Protein AF-A0AAD7SSI6-F1 (afdb_monomer)

Radius of gyration: 46.96 Å; Cα contacts (8 Å, |Δi|>4): 360; chains: 1; bounding box: 105×126×164 Å

pLDDT: mean 71.25, std 25.46, range [23.28, 97.31]

Solvent-accessible surface area (backbone atoms only — not comparable to full-atom values): 46392 Å² total; per-residue (Å²): 135,79,81,89,90,88,79,89,80,86,89,88,88,88,81,90,82,84,87,86,90,85,88,85,91,87,89,83,92,81,90,85,84,90,87,85,87,82,92,80,86,82,81,92,78,94,74,81,89,75,95,79,89,88,84,80,92,71,91,80,80,87,78,89,76,88,84,91,81,85,87,80,87,84,90,76,92,81,87,86,85,81,88,84,90,86,88,79,86,74,87,88,68,91,75,87,70,49,75,73,53,50,64,70,53,67,84,74,88,56,70,69,59,55,51,47,52,53,52,62,70,68,47,59,71,70,57,47,49,51,51,52,50,50,53,50,48,62,78,41,26,70,59,51,37,52,51,40,46,46,51,34,24,55,62,61,56,15,56,64,47,47,55,55,54,53,43,38,60,70,47,38,51,48,34,80,93,57,64,50,66,68,56,56,52,49,53,51,55,50,49,54,52,48,50,52,52,48,53,68,54,53,52,68,84,46,80,85,55,69,57,57,74,84,55,70,58,52,41,90,44,65,46,51,42,50,51,49,61,79,57,89,72,76,52,59,50,58,53,53,36,50,51,40,50,52,50,38,53,49,53,32,48,77,69,59,72,57,66,78,81,58,73,67,55,61,59,47,66,76,72,71,77,72,95,85,92,79,91,90,87,92,86,86,83,88,81,90,88,85,87,80,87,79,97,71,92,82,85,85,90,80,85,85,90,84,90,85,87,90,89,88,88,84,91,89,90,89,86,87,90,86,83,87,88,80,94,82,88,89,85,86,84,87,84,84,89,86,88,81,90,87,88,88,84,86,78,88,80,92,79,85,80,73,87,74,76,72,49,74,68,54,58,47,51,51,51,50,49,51,50,51,50,52,48,49,52,50,49,52,51,52,50,48,67,55,43,53,61,53,51,50,52,54,46,46,56,69,60,53,97,72,66,71,61,45,90,52,61,71,60,37,53,49,31,54,49,51,36,47,52,47,51,64,75,36,43,73,76,39,31,64,83,63,79,87,62,54,71,68,55,61,63,72,64,76,69,76,40,69,60,38,56,53,49,53,52,50,52,52,49,50,54,54,52,49,52,47,36,58,64,61,55,38,57,64,59,46,52,54,48,50,55,52,50,54,56,48,52,56,48,42,57,72,59,47,45,25,61,71,31,60,40,44,60,62,78,35,61,62,61,46,54,36,50,54,39,51,50,51,29,48,50,50,51,22,46,36,50,60,19,36,68,53,94,72,74,73,76,68,78,56,71,77,52,65,43,72,68,33,48,54,52,47,52,53,52,68,68,42,81,65,52,58,58,53,47,54,52,52,54,53,76,47,43,96,68,94,67,53,71,69,59,47,52,51,52,53,51,53,49,54,52,52,50,52,53,50,23,52,54,46,46,44,70,74,58,70,75,72,85,93,64,80,79,60,64,68,60,55,53,50,57,52,47,51,54,52,51,53,52,50,47,67,68,49,48,60,60,54,48,58,59,56,70,68,61,67,77,82,76,84,86,70,82,65,62,50,74,50,74,46,56,65,83,92,49,78,59,83,39,76,51,72,39,41,64,91,70,53,72,86,79,48,74,68,56,51,47,53,53,54,64,68,43,71,86,38,70,67,61,44,56,61,55,67,74,60,76,78,83,77,80,70,93,117

Secondary structure (DSSP, 8-state):
----------------------------------------PPPPPP----S--S--------------------------------------------HHHHHHTT----HHHHHHHHHHHTS-HHHHHHHHHHHHHHHTHHHHHHHHHHHHHHHH--HHHHHHHHHIIIIITT-SSS--HHHHHHHHHHHHHHHHHHHHTTSTTSGGGS-HHHHSS-SS-HHHHHT----TTTTHHHHHHHHHHHHHHHHHHHTTTT----HHHHHHHTSSSSS--------------------PPP-------------------------------------------------------------HHHHHHHHHHHHHHHHHHHHHHHHHHHHHHHHHHHHHHHS-SS------HHHHHHHHHHHHHHHHHGGGGSSSS-SS--HHHHHHT----HHHHHHHHHHHHHHHHHHHHHHTT-HHHHHHHHHHHHHHHHHIIIIIHHHHS-S-GGG-HHHHHHHHHHHHHHHHHHHHHHH---SS--S-GGGGS--HHHHHHHHHHHTSTTHHHHHHHHHHHHS--SS-HHHHHHHHHHHHHHHHHHHHHHHHHHS---TTPPPPHHHHHHHHHHHHHHHHHHHHHHHHHHHHHTTSPPP----SEEEEEE-STTS--SEEEEEETTTS-PPPHHHHHHHHHHSTT-HHHHHHHHT---------

Nearest PDB structures (foldseek):
  6kg7-assembly1_A  TM=8.345E-01  e=5.071E-38  Mus musculus
  7wlt-assembly1_A  TM=8.420E-01  e=2.019E-35  Mus musculus
  8imz-assembly1_A  TM=8.480E-01  e=4.937E-33  Mus musculus
  8ixo-assembly1_F  TM=7.461E-01  e=6.734E-33  Mus musculus
  8ixn-assembly1_D  TM=7.888E-01  e=2.480E-27  Mus musculus

InterPro domains:
  IPR027272 Piezo family [PTHR47049] (62-710)
  IPR056768 Piezo, transmembrane helical unit [PF23188] (139-259)
  IPR056770 Piezo, THU9 and anchor domain [PF24874] (406-643)

Mean predicted aligned error: 19.14 Å

Sequence (716 aa):
MEETEEGHTQGEDGVADDSGPDQVESAVPIYTPDTDGPNTYPNDGEVPPSYSKAVSFDHLSVSSDTDDDKRMMVMTPDDSRSDYLDDSLLPSMTLELTANELLLNKMFYDEELEGSDKFYNSQPQLLQFCYAIYNMLVARSEMVCYLVIILNHLISASMVTLVLPILIFLWAMLSVPRPSKRFWMTAIVYTEVTIVIKYFFQFSFFPFNKNPSQNKNKPYHLPNIIGVEKKDGYVLYDLLQLLALFFHRSILKCYGLWDDDDPSEVKKKGLHKDDTEDEEQALTPAQERRGSAHSMKSVDLAASLESVHVRVPEHQMYQRRRSSGTNSHITRRSSRSIRGSTSTHSSRRNSEPGVQQKTRKELLLEKLREQLIKAKAFIIKKTLEIYRPIHQFFYNLIHPEYSAVTDVYVLMFLAETVDFIIIVFGFWAFGKSSGSADIASSLSEDQVPGAFLVMVLIQFGSMVVDRALYLKKTVMGKVIFQVILVFGIHFWMFFILPGVTERRFNQNKVAQIWYFVKCIYFGLSAYQIRCGYPTRVLGNFLTKSYNYVNLFLFQGFRLVPFLTELRAVMDWVWTDTTLSLSSWICVEDIYAHIFILKCWRESEKRYPQPRGQKKKKVVKYGMGGMIVALLICIVWFPLLFMSLVKSVAGVVNKPLDVSVTITLGGFEPIFKMSAQQKHLRDVSFKEFKAFKDTYKKDDDSIQFLELYTQPRSYHR

Foldseek 3Di:
DDDDDDDDDDDDDDDDDDDDDDDDDDDDDDDDDDDDDDDDDDDDDDDDDDPDPDDDPDDDDDDDDDDDDDPDDDDDDDDDDDDDDDDDDDPDDDDPQDVVNCVVVVPDDDVVVVVVVVVLVPDDPVVVVVVVVVVVCLVVLVVVLLVLLLVLCLQLLAPLSLVLLLCCLQQQLLDPPGHALVNLVVQLVSLVVVVVQLVVLLDCPDPVQVCLPVCVWFQPDVCSRHSNHHDPPSCVSSVVSNVSSVSNVVSCVVVVNNDDPPVVVVVVVVPPPPDDDDDDDDDDDDDDDDDDDDPDDDDDDDDDDDDDDDDDDDDDDDDDDDDDDDDDDDDDDYDDDDDDDDDDDDDDDDDDDDDPPQPPVRVVVVVVVVVVVVVVVVVVVVVCVVVVVVVVSVVCLQDPPDFQADDLVVVLLVLLVVLLVLLVVCQVLQAADPDPDDPLVVVVVVDRQPRSVVVNVVSVVLSLLVLLCQLLQRLPSLSVSLSCCSVVCSCCQSPVRCVRHVGRSSVRVSSSVSVVSVSVSSSSSSNNSNRGHDPDDDDDPLLPDLEPVSLVVLVVCVPPPPNVVSVQVSSVVRHPDPDDSVVSVVVVVVVSVVSNVSSVVVVCVVVPDDPPDDDDPCVVCVVVVVVVVVVVCVVCVVVVVVVVSVPPDDDDDDDQKDKDFDDDPPDDTPDIDMQGDVRDDQQDPVRLVVVLVVCVVPVVVNVVSVVDDRPPPPPD

Structure (mmCIF, N/CA/C/O backbone):
data_AF-A0AAD7SSI6-F1
#
_entry.id   AF-A0AAD7SSI6-F1
#
loop_
_atom_site.group_PDB
_atom_site.id
_atom_site.type_symbol
_atom_site.label_atom_id
_atom_site.label_alt_id
_atom_site.label_comp_id
_atom_site.label_asym_id
_atom_site.label_entity_id
_atom_site.label_seq_id
_atom_site.pdbx_PDB_ins_code
_atom_site.Cartn_x
_atom_site.Cartn_y
_atom_site.Cartn_z
_atom_site.occupancy
_atom_site.B_iso_or_equiv
_atom_site.auth_seq_id
_atom_site.auth_comp_id
_atom_site.auth_asym_id
_atom_site.auth_atom_id
_atom_site.pdbx_PDB_model_num
ATOM 1 N N . MET A 1 1 ? 9.105 31.435 -71.795 1.00 38.94 1 MET A N 1
ATOM 2 C CA . MET A 1 1 ? 9.574 31.460 -70.384 1.00 38.94 1 MET A CA 1
ATOM 3 C C . MET A 1 1 ? 9.791 30.021 -69.856 1.00 38.94 1 MET A C 1
ATOM 5 O O . MET A 1 1 ? 8.906 29.521 -69.174 1.00 38.94 1 MET A O 1
ATOM 9 N N . GLU A 1 2 ? 10.828 29.235 -70.208 1.00 34.09 2 GLU A N 1
ATOM 10 C CA . GLU A 1 2 ? 12.138 29.560 -70.849 1.00 34.09 2 GLU A CA 1
ATOM 11 C C . GLU A 1 2 ? 13.026 30.342 -69.861 1.00 34.09 2 GLU A C 1
ATOM 13 O O . GLU A 1 2 ? 12.514 31.278 -69.246 1.00 34.09 2 GLU A O 1
ATOM 18 N N . GLU A 1 3 ? 14.295 29.995 -69.618 1.00 36.78 3 GLU A N 1
ATOM 19 C CA . GLU A 1 3 ? 15.223 29.065 -70.322 1.00 36.78 3 GLU A CA 1
ATOM 20 C C . GLU A 1 3 ? 15.533 27.786 -69.473 1.00 36.78 3 GLU A C 1
ATOM 22 O O . GLU A 1 3 ? 15.196 27.774 -68.290 1.00 36.78 3 GLU A O 1
ATOM 27 N N . THR A 1 4 ? 15.941 26.591 -69.957 1.00 38.78 4 THR A N 1
ATOM 28 C CA . THR A 1 4 ? 17.114 26.132 -70.774 1.00 38.78 4 THR A CA 1
ATOM 29 C C . THR A 1 4 ? 18.485 26.392 -70.105 1.00 38.78 4 THR A C 1
ATOM 31 O O . THR A 1 4 ? 18.629 27.399 -69.424 1.00 38.78 4 THR A O 1
ATOM 34 N N . GLU A 1 5 ? 19.514 25.522 -70.152 1.00 37.31 5 GLU A N 1
ATOM 35 C CA . GLU A 1 5 ? 19.890 24.436 -71.100 1.00 37.31 5 GLU A CA 1
ATOM 36 C C . GLU A 1 5 ? 20.342 23.089 -70.448 1.00 37.31 5 GLU A C 1
ATOM 38 O O . GLU A 1 5 ? 20.398 22.959 -69.226 1.00 37.31 5 GLU A O 1
ATOM 43 N N . GLU A 1 6 ? 20.684 22.086 -71.280 1.00 37.12 6 GLU A N 1
ATOM 44 C CA . GLU A 1 6 ? 21.212 20.748 -70.923 1.00 37.12 6 GLU A CA 1
ATOM 45 C C . GLU A 1 6 ? 22.635 20.479 -71.487 1.00 37.12 6 GLU A C 1
ATOM 47 O O . GLU A 1 6 ? 23.059 21.107 -72.453 1.00 37.12 6 GLU A O 1
ATOM 52 N N . GLY A 1 7 ? 23.328 19.457 -70.957 1.00 31.66 7 GLY A N 1
ATOM 53 C CA . GLY A 1 7 ? 24.497 18.783 -71.568 1.00 31.66 7 GLY A CA 1
ATOM 54 C C . GLY A 1 7 ? 25.048 17.696 -70.621 1.00 31.66 7 GLY A C 1
ATOM 55 O O . GLY A 1 7 ? 25.320 18.005 -69.467 1.00 31.66 7 GLY A O 1
ATOM 56 N N . HIS A 1 8 ? 25.066 16.381 -70.908 1.00 30.33 8 HIS A N 1
ATOM 57 C CA . HIS A 1 8 ? 25.808 15.630 -71.950 1.00 30.33 8 HIS A CA 1
ATOM 58 C C . HIS A 1 8 ? 27.330 15.922 -71.923 1.00 30.33 8 HIS A C 1
ATOM 60 O O . HIS A 1 8 ? 27.715 17.083 -71.935 1.00 30.33 8 HIS A O 1
ATOM 66 N N . THR A 1 9 ? 28.246 14.940 -71.842 1.00 31.02 9 THR A N 1
ATOM 67 C CA . THR A 1 9 ? 28.203 13.526 -72.309 1.00 31.02 9 THR A CA 1
ATOM 68 C C . THR A 1 9 ? 29.009 12.523 -71.448 1.00 31.02 9 THR A C 1
ATOM 70 O O . THR A 1 9 ? 29.672 12.887 -70.482 1.00 31.02 9 THR A O 1
ATOM 73 N N . GLN A 1 10 ? 28.936 11.246 -71.860 1.00 29.41 10 GLN A N 1
ATOM 74 C CA . GLN A 1 10 ? 29.881 10.129 -71.630 1.00 29.41 10 GLN A CA 1
ATOM 75 C C . GLN A 1 10 ? 31.379 10.543 -71.716 1.00 29.41 10 GLN A C 1
ATOM 77 O O . GLN A 1 10 ? 31.682 11.557 -72.337 1.00 29.41 10 GLN A O 1
ATOM 82 N N . GLY A 1 11 ? 32.376 9.807 -71.195 1.00 27.75 11 GLY A N 1
ATOM 83 C CA . GLY A 1 11 ? 32.396 8.499 -70.508 1.00 27.75 11 GLY A CA 1
ATOM 84 C C . GLY A 1 11 ? 33.307 7.476 -71.222 1.00 27.75 11 GLY A C 1
ATOM 85 O O . GLY A 1 11 ? 33.154 7.312 -72.425 1.00 27.75 11 GLY A O 1
ATOM 86 N N . GLU A 1 12 ? 34.217 6.787 -70.511 1.00 32.44 12 GLU A N 1
ATOM 87 C CA . GLU A 1 12 ? 35.027 5.662 -71.042 1.00 32.44 12 GLU A CA 1
ATOM 88 C C . GLU A 1 12 ? 35.687 4.821 -69.918 1.00 32.44 12 GLU A C 1
ATOM 90 O O . GLU A 1 12 ? 35.873 5.316 -68.804 1.00 32.44 12 GLU A O 1
ATOM 95 N N . ASP A 1 13 ? 36.023 3.555 -70.207 1.00 32.78 13 ASP A N 1
ATOM 96 C CA . ASP A 1 13 ? 36.626 2.575 -69.279 1.00 32.78 13 ASP A CA 1
ATOM 97 C C . ASP A 1 13 ? 38.163 2.473 -69.421 1.00 32.78 13 ASP A C 1
ATOM 99 O O . ASP A 1 13 ? 38.722 2.736 -70.484 1.00 32.78 13 ASP A O 1
ATOM 103 N N . GLY A 1 14 ? 38.858 2.000 -68.374 1.00 31.72 14 GLY A N 1
ATOM 104 C CA . GLY A 1 14 ? 40.303 1.718 -68.403 1.00 31.72 14 GLY A CA 1
ATOM 105 C C . GLY A 1 14 ? 40.725 0.648 -67.385 1.00 31.72 14 GLY A C 1
ATOM 106 O O . GLY A 1 14 ? 40.322 0.700 -66.225 1.00 31.72 14 GLY A O 1
ATOM 107 N N . VAL A 1 15 ? 41.517 -0.337 -67.822 1.00 33.06 15 VAL A N 1
ATOM 108 C CA . VAL A 1 15 ? 41.901 -1.558 -67.074 1.00 33.06 15 VAL A CA 1
ATOM 109 C C . VAL A 1 15 ? 43.416 -1.815 -67.227 1.00 33.06 15 VAL A C 1
ATOM 111 O O . VAL A 1 15 ? 43.992 -1.329 -68.197 1.00 33.06 15 VAL A O 1
ATOM 114 N N . ALA A 1 16 ? 43.999 -2.637 -66.332 1.00 32.62 16 ALA A N 1
ATOM 115 C CA . ALA A 1 16 ? 45.363 -3.221 -66.349 1.00 32.62 16 ALA A CA 1
ATOM 116 C C . ALA A 1 16 ? 46.539 -2.314 -65.885 1.00 32.62 16 ALA A C 1
ATOM 118 O O . ALA A 1 16 ? 46.508 -1.111 -66.120 1.00 32.62 16 ALA A O 1
ATOM 119 N N . ASP A 1 17 ? 47.630 -2.818 -65.273 1.00 31.73 17 ASP A N 1
ATOM 120 C CA . ASP A 1 17 ? 47.849 -4.021 -64.417 1.00 31.73 17 ASP A CA 1
ATOM 121 C C . ASP A 1 17 ? 49.242 -3.951 -63.704 1.00 31.73 17 ASP A C 1
ATOM 123 O O . ASP A 1 17 ? 50.045 -3.079 -64.029 1.00 31.73 17 ASP A O 1
ATOM 127 N N . ASP A 1 18 ? 49.519 -4.923 -62.819 1.00 31.08 18 ASP A N 1
ATOM 128 C CA . ASP A 1 18 ? 50.826 -5.537 -62.449 1.00 31.08 18 ASP A CA 1
ATOM 129 C C . ASP A 1 18 ? 51.914 -4.816 -61.583 1.00 31.08 18 ASP A C 1
ATOM 131 O O . ASP A 1 18 ? 52.322 -3.689 -61.837 1.00 31.08 18 ASP A O 1
ATOM 135 N N . SER A 1 19 ? 52.496 -5.596 -60.644 1.00 31.66 19 SER A N 1
ATOM 136 C CA . SER A 1 19 ? 53.789 -5.472 -59.899 1.00 31.66 19 SER A CA 1
ATOM 137 C C . SER A 1 19 ? 54.112 -4.191 -59.073 1.00 31.66 19 SER A C 1
ATOM 139 O O . SER A 1 19 ? 53.790 -3.081 -59.468 1.00 31.66 19 SER A O 1
ATOM 141 N N . GLY A 1 20 ? 54.775 -4.199 -57.897 1.00 32.47 20 GLY A N 1
ATOM 142 C CA . GLY A 1 20 ? 55.470 -5.229 -57.083 1.00 32.47 20 GLY A CA 1
ATOM 143 C C . GLY A 1 20 ? 56.992 -4.946 -56.957 1.00 32.47 20 GLY A C 1
ATOM 144 O O . GLY A 1 20 ? 57.529 -4.376 -57.907 1.00 32.47 20 GLY A O 1
ATOM 145 N N . PRO A 1 21 ? 57.748 -5.342 -55.894 1.00 51.44 21 PRO A N 1
ATOM 146 C CA . PRO A 1 21 ? 57.430 -5.896 -54.556 1.00 51.44 21 PRO A CA 1
ATOM 147 C C . PRO A 1 21 ? 57.753 -4.847 -53.421 1.00 51.44 21 PRO A C 1
ATOM 149 O O . PRO A 1 21 ? 57.733 -3.659 -53.723 1.00 51.44 21 PRO A O 1
ATOM 152 N N . ASP A 1 22 ? 57.951 -5.078 -52.104 1.00 32.62 22 ASP A N 1
ATOM 153 C CA . ASP A 1 22 ? 58.693 -6.123 -51.359 1.00 32.62 22 ASP A CA 1
ATOM 154 C C . ASP A 1 22 ? 58.276 -6.296 -49.863 1.00 32.62 22 ASP A C 1
ATOM 156 O O . ASP A 1 22 ? 57.339 -5.658 -49.384 1.00 32.62 22 ASP A O 1
ATOM 160 N N . GLN A 1 23 ? 58.932 -7.228 -49.151 1.00 31.69 23 GLN A N 1
ATOM 161 C CA . GLN A 1 23 ? 58.497 -7.876 -47.884 1.00 31.69 23 GLN A CA 1
ATOM 162 C C . GLN A 1 23 ? 58.852 -7.079 -46.583 1.00 31.69 23 GLN A C 1
ATOM 164 O O . GLN A 1 23 ? 59.506 -6.044 -46.657 1.00 31.69 23 GLN A O 1
ATOM 169 N N . VAL A 1 24 ? 58.425 -7.439 -45.352 1.00 32.47 24 VAL A N 1
ATOM 170 C CA . VAL A 1 24 ? 58.926 -8.575 -44.525 1.00 32.47 24 VAL A CA 1
ATOM 171 C C . VAL A 1 24 ? 58.016 -8.904 -43.307 1.00 32.47 24 VAL A C 1
ATOM 173 O O . VAL A 1 24 ? 57.597 -8.012 -42.577 1.00 32.47 24 VAL A O 1
ATOM 176 N N . GLU A 1 25 ? 57.827 -10.216 -43.081 1.00 29.98 25 GLU A N 1
ATOM 177 C CA . GLU A 1 25 ? 57.415 -10.971 -41.866 1.00 29.98 25 GLU A CA 1
ATOM 178 C C . GLU A 1 25 ? 56.055 -10.793 -41.145 1.00 29.98 25 GLU A C 1
ATOM 180 O O . GLU A 1 25 ? 55.383 -9.766 -41.148 1.00 29.98 25 GLU A O 1
ATOM 185 N N . SER A 1 26 ? 55.639 -11.904 -40.516 1.00 26.81 26 SER A N 1
ATOM 186 C CA . SER A 1 26 ? 54.386 -12.108 -39.777 1.00 26.81 26 SER A CA 1
ATOM 187 C C . SER A 1 26 ? 54.559 -13.228 -38.735 1.00 26.81 26 SER A C 1
ATOM 189 O O . SER A 1 26 ? 55.462 -14.051 -38.875 1.00 26.81 26 SER A O 1
ATOM 191 N N . ALA A 1 27 ? 53.684 -13.313 -37.725 1.00 29.09 27 ALA A N 1
ATOM 192 C CA . ALA A 1 27 ? 53.662 -14.446 -36.793 1.00 29.09 27 ALA A CA 1
ATOM 193 C C . ALA A 1 27 ? 52.233 -14.813 -36.348 1.00 29.09 27 ALA A C 1
ATOM 195 O O . ALA A 1 27 ? 51.505 -13.981 -35.808 1.00 29.09 27 ALA A O 1
ATOM 196 N N . VAL A 1 28 ? 51.855 -16.082 -36.542 1.00 31.92 28 VAL A N 1
ATOM 197 C CA . VAL A 1 28 ? 50.597 -16.700 -36.083 1.00 31.92 28 VAL A CA 1
ATOM 198 C C . VAL A 1 28 ? 50.904 -18.128 -35.604 1.00 31.92 28 VAL A C 1
ATOM 200 O O . VAL A 1 28 ? 51.547 -18.864 -36.352 1.00 31.92 28 VAL A O 1
ATOM 203 N N . PRO A 1 29 ? 50.440 -18.571 -34.419 1.00 32.78 29 PRO A N 1
ATOM 204 C CA . PRO A 1 29 ? 50.506 -19.978 -34.017 1.00 32.78 29 PRO A CA 1
ATOM 205 C C . PRO A 1 29 ? 49.269 -20.762 -34.490 1.00 32.78 29 PRO A C 1
ATOM 207 O O . PRO A 1 29 ? 48.137 -20.303 -34.328 1.00 32.78 29 PRO A O 1
ATOM 210 N N . ILE A 1 30 ? 49.481 -21.972 -35.015 1.00 28.00 30 ILE A N 1
ATOM 211 C CA . ILE A 1 30 ? 48.434 -22.942 -35.391 1.00 28.00 30 ILE A CA 1
ATOM 212 C C . ILE A 1 30 ? 48.567 -24.216 -34.529 1.00 28.00 30 ILE A C 1
ATOM 214 O O . ILE A 1 30 ? 49.594 -24.464 -33.903 1.00 28.00 30 ILE A O 1
ATOM 218 N N . TYR A 1 31 ? 47.479 -24.980 -34.450 1.00 26.16 31 TYR A N 1
ATOM 219 C CA . TYR A 1 31 ? 47.245 -26.143 -33.589 1.00 26.16 31 TYR A CA 1
ATOM 220 C C . TYR A 1 31 ? 47.699 -27.469 -34.240 1.00 26.16 31 TYR A C 1
ATOM 222 O O . TYR A 1 31 ? 47.325 -27.713 -35.385 1.00 26.16 31 TYR A O 1
ATOM 230 N N . THR A 1 32 ? 48.392 -28.355 -33.507 1.00 30.39 32 THR A N 1
ATOM 231 C CA . THR A 1 32 ? 48.641 -29.784 -33.861 1.00 30.39 32 THR A CA 1
ATOM 232 C C . THR A 1 32 ? 48.976 -30.624 -32.596 1.00 30.39 32 THR A C 1
ATOM 234 O O . THR A 1 32 ? 49.294 -30.005 -31.579 1.00 30.39 32 THR A O 1
ATOM 237 N N . PRO A 1 33 ? 48.858 -31.979 -32.598 1.00 40.94 33 PRO A N 1
ATOM 238 C CA . PRO A 1 33 ? 48.439 -32.720 -31.389 1.00 40.94 33 PRO A CA 1
ATOM 239 C C . PRO A 1 33 ? 49.322 -33.918 -30.913 1.00 40.94 33 PRO A C 1
ATOM 241 O O . PRO A 1 33 ? 50.359 -34.210 -31.498 1.00 40.94 33 PRO A O 1
ATOM 244 N N . ASP A 1 34 ? 48.806 -34.613 -29.879 1.00 26.80 34 ASP A N 1
ATOM 245 C CA . ASP A 1 34 ? 48.985 -36.029 -29.454 1.00 26.80 34 ASP A CA 1
ATOM 246 C C . ASP A 1 34 ? 50.306 -36.550 -28.823 1.00 26.80 34 ASP A C 1
ATOM 248 O O . ASP A 1 34 ? 51.347 -36.599 -29.474 1.00 26.80 34 ASP A O 1
ATOM 252 N N . THR A 1 35 ? 50.228 -37.112 -27.591 1.00 30.56 35 THR A N 1
ATOM 253 C CA . THR A 1 35 ? 50.349 -38.578 -27.269 1.00 30.56 35 THR A CA 1
ATOM 254 C C . THR A 1 35 ? 50.642 -38.879 -25.761 1.00 30.56 35 THR A C 1
ATOM 256 O O . THR A 1 35 ? 51.611 -38.383 -25.200 1.00 30.56 35 THR A O 1
ATOM 259 N N . ASP A 1 36 ? 49.800 -39.725 -25.139 1.00 28.89 36 ASP A N 1
ATOM 260 C CA . ASP A 1 36 ? 49.929 -40.631 -23.957 1.00 28.89 36 ASP A CA 1
ATOM 261 C C . ASP A 1 36 ? 50.592 -40.277 -22.586 1.00 28.89 36 ASP A C 1
ATOM 263 O O . ASP A 1 36 ? 51.774 -40.521 -22.358 1.00 28.89 36 ASP A O 1
ATOM 267 N N . GLY A 1 37 ? 49.727 -40.009 -21.583 1.00 26.53 37 GLY A N 1
ATOM 268 C CA . GLY A 1 37 ? 49.655 -40.725 -20.276 1.00 26.53 37 GLY A CA 1
ATOM 269 C C . GLY A 1 37 ? 50.637 -40.402 -19.117 1.00 26.53 37 GLY A C 1
ATOM 270 O O . GLY A 1 37 ? 51.640 -39.726 -19.324 1.00 26.53 37 GLY A O 1
ATOM 271 N N . PRO A 1 38 ? 50.399 -40.910 -17.874 1.00 33.88 38 PRO A N 1
ATOM 272 C CA . PRO A 1 38 ? 49.234 -41.644 -17.345 1.00 33.88 38 PRO A CA 1
ATOM 273 C C . PRO A 1 38 ? 48.473 -40.899 -16.208 1.00 33.88 38 PRO A C 1
ATOM 275 O O . PRO A 1 38 ? 48.846 -39.813 -15.776 1.00 33.88 38 PRO A O 1
ATOM 278 N N . ASN A 1 39 ? 47.394 -41.504 -15.689 1.00 29.70 39 ASN A N 1
ATOM 279 C CA . ASN A 1 39 ? 46.497 -40.901 -14.686 1.00 29.70 39 ASN A CA 1
ATOM 280 C C . ASN A 1 39 ? 47.093 -40.757 -13.268 1.00 29.70 39 ASN A C 1
ATOM 282 O O . ASN A 1 39 ? 47.652 -41.706 -12.722 1.00 29.70 39 ASN A O 1
ATOM 286 N N . THR A 1 40 ? 46.800 -39.640 -12.592 1.00 28.59 40 THR A N 1
ATOM 287 C CA . THR A 1 40 ? 46.676 -39.544 -11.120 1.00 28.59 40 THR A CA 1
ATOM 288 C C . THR A 1 40 ? 45.713 -38.408 -10.766 1.00 28.59 40 THR A C 1
ATOM 290 O O . THR A 1 40 ? 45.879 -37.295 -11.256 1.00 28.59 40 THR A O 1
ATOM 293 N N . TYR A 1 41 ? 44.719 -38.670 -9.912 1.00 29.05 41 TYR A N 1
ATOM 294 C CA . TYR A 1 41 ? 43.813 -37.639 -9.389 1.00 29.05 41 TYR A CA 1
ATOM 295 C C . TYR A 1 41 ? 44.370 -37.038 -8.084 1.00 29.05 41 TYR A C 1
ATOM 297 O O . TYR A 1 41 ? 44.607 -37.797 -7.142 1.00 29.05 41 TYR A O 1
ATOM 305 N N . PRO A 1 42 ? 44.518 -35.707 -7.969 1.00 33.47 42 PRO A N 1
ATOM 306 C CA . PRO A 1 42 ? 44.533 -35.014 -6.684 1.00 33.47 42 PRO A CA 1
ATOM 307 C C . PRO A 1 42 ? 43.098 -34.669 -6.237 1.00 33.47 42 PRO A C 1
ATOM 309 O O . PRO A 1 42 ? 42.219 -34.444 -7.068 1.00 33.47 42 PRO A O 1
ATOM 312 N N . ASN A 1 43 ? 42.865 -34.657 -4.922 1.00 28.83 43 ASN A N 1
ATOM 313 C CA . ASN A 1 43 ? 41.537 -34.507 -4.313 1.00 28.83 43 ASN A CA 1
ATOM 314 C C . ASN A 1 43 ? 41.092 -33.031 -4.160 1.00 28.83 43 ASN A C 1
ATOM 316 O O . ASN A 1 43 ? 41.888 -32.117 -4.379 1.00 28.83 43 ASN A O 1
ATOM 320 N N . ASP A 1 44 ? 39.830 -32.817 -3.773 1.00 30.03 44 ASP A N 1
ATOM 321 C CA . ASP A 1 44 ? 39.166 -31.506 -3.684 1.00 30.03 44 ASP A CA 1
ATOM 322 C C . ASP A 1 44 ? 39.928 -30.422 -2.894 1.00 30.03 44 ASP A C 1
ATOM 324 O O . ASP A 1 44 ? 40.461 -30.656 -1.808 1.00 30.03 44 ASP A O 1
ATOM 328 N N . GLY A 1 45 ? 39.889 -29.193 -3.424 1.00 31.41 45 GLY A N 1
ATOM 329 C CA . GLY A 1 45 ? 40.301 -27.967 -2.736 1.00 31.41 45 GLY A CA 1
ATOM 330 C C . GLY A 1 45 ? 39.095 -27.193 -2.192 1.00 31.41 45 GLY A C 1
ATOM 331 O O . GLY A 1 45 ? 38.078 -27.055 -2.871 1.00 31.41 45 GLY A O 1
ATOM 332 N N . GLU A 1 46 ? 39.204 -26.684 -0.965 1.00 31.25 46 GLU A N 1
ATOM 333 C CA . GLU A 1 46 ? 38.079 -26.125 -0.207 1.00 31.25 46 GLU A CA 1
ATOM 334 C C . GLU A 1 46 ? 37.437 -24.879 -0.852 1.00 31.25 46 GLU A C 1
ATOM 336 O O . GLU A 1 46 ? 38.111 -23.919 -1.231 1.00 31.25 46 GLU A O 1
ATOM 341 N N . VAL A 1 47 ? 36.098 -24.850 -0.885 1.00 37.22 47 VAL A N 1
ATOM 342 C CA . VAL A 1 47 ? 35.291 -23.679 -1.270 1.00 37.22 47 VAL A CA 1
ATOM 343 C C . VAL A 1 47 ? 34.339 -23.342 -0.112 1.00 37.22 47 VAL A C 1
ATOM 345 O O . VAL A 1 47 ? 33.628 -24.231 0.359 1.00 37.22 47 VAL A O 1
ATOM 348 N N . PRO A 1 48 ? 34.293 -22.086 0.380 1.00 32.91 48 PRO A N 1
ATOM 349 C CA . PRO A 1 48 ? 33.582 -21.754 1.614 1.00 32.91 48 PRO A CA 1
ATOM 350 C C . PRO A 1 48 ? 32.050 -21.893 1.495 1.00 32.91 48 PRO A C 1
ATOM 352 O O . PRO A 1 48 ? 31.480 -21.649 0.425 1.00 32.91 48 PRO A O 1
ATOM 355 N N . PRO A 1 49 ? 31.349 -22.231 2.597 1.00 34.22 49 PRO A N 1
ATOM 356 C CA . PRO A 1 49 ? 29.931 -22.581 2.572 1.00 34.22 49 PRO A CA 1
ATOM 357 C C . PRO A 1 49 ? 29.035 -21.380 2.238 1.00 34.22 49 PRO A C 1
ATOM 359 O O . PRO A 1 49 ? 28.756 -20.520 3.074 1.00 34.22 49 PRO A O 1
ATOM 362 N N . SER A 1 50 ? 28.526 -21.341 1.004 1.00 31.06 50 SER A N 1
ATOM 363 C CA . SER A 1 50 ? 27.516 -20.356 0.606 1.00 31.06 50 SER A CA 1
ATOM 364 C C . SER A 1 50 ? 26.142 -20.699 1.205 1.00 31.06 50 SER A C 1
ATOM 366 O O . SER A 1 50 ? 25.559 -21.752 0.949 1.00 31.06 50 SER A O 1
ATOM 368 N N . TYR A 1 51 ? 25.619 -19.799 2.040 1.00 39.91 51 TYR A N 1
ATOM 369 C CA . TYR A 1 51 ? 24.365 -19.980 2.778 1.00 39.91 51 TYR A CA 1
ATOM 370 C C . TYR A 1 51 ? 23.149 -19.877 1.838 1.00 39.91 51 TYR A C 1
ATOM 372 O O . TYR A 1 51 ? 22.600 -18.797 1.619 1.00 39.91 51 TYR A O 1
ATOM 380 N N . SER A 1 52 ? 22.774 -20.986 1.191 1.00 35.38 52 SER A N 1
ATOM 381 C CA . SER A 1 52 ? 21.717 -21.022 0.159 1.00 35.38 52 SER A CA 1
ATOM 382 C C . SER A 1 52 ? 21.041 -22.398 0.005 1.00 35.38 52 SER A C 1
ATOM 384 O O . SER A 1 52 ? 20.801 -22.852 -1.111 1.00 35.38 52 SER A O 1
ATOM 386 N N . LYS A 1 53 ? 20.700 -23.076 1.113 1.00 31.66 53 LYS A N 1
ATOM 387 C CA . LYS A 1 53 ? 19.984 -24.371 1.079 1.00 31.66 53 LYS A CA 1
ATOM 388 C C . LYS A 1 53 ? 18.833 -24.453 2.095 1.00 31.66 53 LYS A C 1
ATOM 390 O O . LYS A 1 53 ? 18.871 -25.244 3.027 1.00 31.66 53 LYS A O 1
ATOM 395 N N . ALA A 1 54 ? 17.812 -23.611 1.903 1.00 35.47 54 ALA A N 1
ATOM 396 C CA . ALA A 1 54 ? 16.612 -23.557 2.756 1.00 35.47 54 ALA A CA 1
ATOM 397 C C . ALA A 1 54 ? 15.268 -23.526 1.989 1.00 35.47 54 ALA A C 1
ATOM 399 O O . ALA A 1 54 ? 14.217 -23.386 2.607 1.00 35.47 54 ALA A O 1
ATOM 400 N N . VAL A 1 55 ? 15.273 -23.673 0.656 1.00 36.53 55 VAL A N 1
ATOM 401 C CA . VAL A 1 55 ? 14.063 -23.941 -0.147 1.00 36.53 55 VAL A CA 1
ATOM 402 C C . VAL A 1 55 ? 14.426 -24.929 -1.257 1.00 36.53 55 VAL A C 1
ATOM 404 O O . VAL A 1 55 ? 15.036 -24.543 -2.249 1.00 36.53 55 VAL A O 1
ATOM 407 N N . SER A 1 56 ? 14.108 -26.210 -1.062 1.00 24.86 56 SER A N 1
ATOM 408 C CA . SER A 1 56 ? 14.345 -27.282 -2.041 1.00 24.86 56 SER A CA 1
ATOM 409 C C . SER A 1 56 ? 13.456 -28.491 -1.729 1.00 24.86 56 SER A C 1
ATOM 411 O O . SER A 1 56 ? 13.951 -29.552 -1.355 1.00 24.86 56 SER A O 1
ATOM 413 N N . PHE A 1 57 ? 12.136 -28.322 -1.848 1.00 36.38 57 PHE A N 1
ATOM 414 C CA . PHE A 1 57 ? 11.241 -29.471 -2.002 1.00 36.38 57 PHE A CA 1
ATOM 415 C C . PHE A 1 57 ? 11.414 -29.998 -3.424 1.00 36.38 57 PHE A C 1
ATOM 417 O O . PHE A 1 57 ? 10.915 -29.381 -4.360 1.00 36.38 57 PHE A O 1
ATOM 424 N N . ASP A 1 58 ? 12.125 -31.111 -3.573 1.00 27.77 58 ASP A N 1
ATOM 425 C CA . ASP A 1 58 ? 12.167 -31.866 -4.821 1.00 27.77 58 ASP A CA 1
ATOM 426 C C . ASP A 1 58 ? 12.266 -33.368 -4.532 1.00 27.77 58 ASP A C 1
ATOM 428 O O . ASP A 1 58 ? 12.690 -33.787 -3.453 1.00 27.77 58 ASP A O 1
ATOM 432 N N . HIS A 1 59 ? 11.780 -34.165 -5.479 1.00 32.09 59 HIS A N 1
ATOM 433 C CA . HIS A 1 59 ? 11.415 -35.565 -5.270 1.00 32.09 59 HIS A CA 1
ATOM 434 C C . HIS A 1 59 ? 12.590 -36.482 -4.883 1.00 32.09 59 HIS A C 1
ATOM 436 O O . HIS A 1 59 ? 13.603 -36.534 -5.577 1.00 32.09 59 HIS A O 1
ATOM 442 N N . LEU A 1 60 ? 12.364 -37.339 -3.880 1.00 26.17 60 LEU A N 1
ATOM 443 C CA . LEU A 1 60 ? 12.983 -38.665 -3.818 1.00 26.17 60 LEU A CA 1
ATOM 444 C C . LEU A 1 60 ? 11.927 -39.716 -4.171 1.00 26.17 60 LEU A C 1
ATOM 446 O O . LEU A 1 60 ? 10.825 -39.727 -3.622 1.00 26.17 60 LEU A O 1
ATOM 450 N N . SER A 1 61 ? 12.255 -40.562 -5.141 1.00 24.38 61 SER A N 1
ATOM 451 C CA . SER A 1 61 ? 11.405 -41.648 -5.620 1.00 24.38 61 SER A CA 1
ATOM 452 C C . SER A 1 61 ? 11.398 -42.811 -4.635 1.00 24.38 61 SER A C 1
ATOM 454 O O . SER A 1 61 ? 12.462 -43.319 -4.288 1.00 24.38 61 SER A O 1
ATOM 456 N N . VAL A 1 62 ? 10.211 -43.291 -4.261 1.00 25.45 62 VAL A N 1
ATOM 457 C CA . VAL A 1 62 ? 10.065 -44.588 -3.589 1.00 25.45 62 VAL A CA 1
ATOM 458 C C . VAL A 1 62 ? 10.380 -45.691 -4.601 1.00 25.45 62 VAL A C 1
ATOM 460 O O . VAL A 1 62 ? 9.550 -46.017 -5.447 1.00 25.45 62 VAL A O 1
ATOM 463 N N . SER A 1 63 ? 11.584 -46.253 -4.521 1.00 23.59 63 SER A N 1
ATOM 464 C CA . SER A 1 63 ? 11.875 -47.589 -5.038 1.00 23.59 63 SER A CA 1
ATOM 465 C C . SER A 1 63 ? 11.342 -48.609 -4.036 1.00 23.59 63 SER A C 1
ATOM 467 O O . SER A 1 63 ? 11.740 -48.599 -2.872 1.00 23.59 63 SER A O 1
ATOM 469 N N . SER A 1 64 ? 10.416 -49.455 -4.475 1.00 30.67 64 SER A N 1
ATOM 470 C CA . SER A 1 64 ? 9.899 -50.562 -3.678 1.00 30.67 64 SER A CA 1
ATOM 471 C C . SER A 1 64 ? 10.811 -51.777 -3.818 1.00 30.67 64 SER A C 1
ATOM 473 O O . SER A 1 64 ? 10.751 -52.450 -4.844 1.00 30.67 64 SER A O 1
ATOM 475 N N . ASP A 1 65 ? 11.570 -52.080 -2.773 1.00 26.92 65 ASP A N 1
ATOM 476 C CA . ASP A 1 65 ? 12.116 -53.414 -2.537 1.00 26.92 65 ASP A CA 1
ATOM 477 C C . ASP A 1 65 ? 11.704 -53.853 -1.129 1.00 26.92 65 ASP A C 1
ATOM 479 O O . ASP A 1 65 ? 11.645 -53.045 -0.196 1.00 26.92 65 ASP A O 1
ATOM 483 N N . THR A 1 66 ? 11.330 -55.121 -1.004 1.00 33.91 66 THR A N 1
ATOM 484 C CA . THR A 1 66 ? 10.979 -55.765 0.263 1.00 33.91 66 THR A CA 1
ATOM 485 C C . THR A 1 66 ? 12.235 -56.254 0.968 1.00 33.91 66 THR A C 1
ATOM 487 O O . THR A 1 66 ? 13.146 -56.727 0.302 1.00 33.91 66 THR A O 1
ATOM 490 N N . ASP A 1 67 ? 12.242 -56.211 2.299 1.00 30.22 67 ASP A N 1
ATOM 491 C CA . ASP A 1 67 ? 12.414 -57.418 3.121 1.00 30.22 67 ASP A CA 1
ATOM 492 C C . ASP A 1 67 ? 12.081 -57.105 4.593 1.00 30.22 67 ASP A C 1
ATOM 494 O O . ASP A 1 67 ? 12.175 -55.960 5.047 1.00 30.22 67 ASP A O 1
ATOM 498 N N . ASP A 1 68 ? 11.613 -58.119 5.320 1.00 36.72 68 ASP A N 1
ATOM 499 C CA . ASP A 1 68 ? 11.182 -58.016 6.717 1.00 36.72 68 ASP A CA 1
ATOM 500 C C . ASP A 1 68 ? 12.357 -58.143 7.697 1.00 36.72 68 ASP A C 1
ATOM 502 O O . ASP A 1 68 ? 13.127 -59.093 7.599 1.00 36.72 68 ASP A O 1
ATOM 506 N N . ASP A 1 69 ? 12.408 -57.281 8.726 1.00 29.48 69 ASP A N 1
ATOM 507 C CA . ASP A 1 69 ? 12.864 -57.712 10.062 1.00 29.48 69 ASP A CA 1
ATOM 508 C C . ASP A 1 69 ? 12.409 -56.754 11.194 1.00 29.48 69 ASP A C 1
ATOM 510 O O . ASP A 1 69 ? 13.122 -55.851 11.649 1.00 29.48 69 ASP A O 1
ATOM 514 N N . LYS A 1 70 ? 11.168 -56.923 11.675 1.00 36.56 70 LYS A N 1
ATOM 515 C CA . LYS A 1 70 ? 10.633 -56.164 12.823 1.00 36.56 70 LYS A CA 1
ATOM 516 C C . LYS A 1 70 ? 11.164 -56.741 14.145 1.00 36.56 70 LYS A C 1
ATOM 518 O O . LYS A 1 70 ? 10.568 -57.654 14.717 1.00 36.56 70 LYS A O 1
ATOM 523 N N . ARG A 1 71 ? 12.225 -56.148 14.709 1.00 30.94 71 ARG A N 1
ATOM 524 C CA . ARG A 1 71 ? 12.609 -56.388 16.117 1.00 30.94 71 ARG A CA 1
ATOM 525 C C . ARG A 1 71 ? 11.523 -55.865 17.064 1.00 30.94 71 ARG A C 1
ATOM 527 O O . ARG A 1 71 ? 11.477 -54.675 17.367 1.00 30.94 71 ARG A O 1
ATOM 534 N N . MET A 1 72 ? 10.650 -56.756 17.529 1.00 31.17 72 MET A N 1
ATOM 535 C CA . MET A 1 72 ? 9.603 -56.421 18.496 1.00 31.17 72 MET A CA 1
ATOM 536 C C . MET A 1 72 ? 10.134 -56.423 19.934 1.00 31.17 72 MET A C 1
ATOM 538 O O . MET A 1 72 ? 10.865 -57.326 20.331 1.00 31.17 72 MET A O 1
ATOM 542 N N . MET A 1 73 ? 9.693 -55.450 20.731 1.00 31.56 73 MET A N 1
ATOM 543 C CA . MET A 1 73 ? 9.824 -55.437 22.190 1.00 31.56 73 MET A CA 1
ATOM 544 C C . MET A 1 73 ? 8.418 -55.336 22.785 1.00 31.56 73 MET A C 1
ATOM 546 O O . MET A 1 73 ? 7.838 -54.256 22.851 1.00 31.56 73 MET A O 1
ATOM 550 N N . VAL A 1 74 ? 7.858 -56.480 23.179 1.00 31.73 74 VAL A N 1
ATOM 551 C CA . VAL A 1 74 ? 6.575 -56.573 23.889 1.00 31.73 74 VAL A CA 1
ATOM 552 C C . VAL A 1 74 ? 6.878 -56.733 25.376 1.00 31.73 74 VAL A C 1
ATOM 554 O O . VAL A 1 74 ? 7.604 -57.651 25.748 1.00 31.73 74 VAL A O 1
ATOM 557 N N . MET A 1 75 ? 6.325 -55.867 26.229 1.00 32.16 75 MET A N 1
ATOM 558 C CA . MET A 1 75 ? 6.396 -56.050 27.682 1.00 32.16 75 MET A CA 1
ATOM 559 C C . MET A 1 75 ? 5.134 -56.728 28.215 1.00 32.16 75 MET A C 1
ATOM 561 O O . MET A 1 75 ? 4.036 -56.182 28.127 1.00 32.16 75 MET A O 1
ATOM 565 N N . THR A 1 76 ? 5.325 -57.878 28.853 1.00 33.72 76 THR A N 1
ATOM 566 C CA . THR A 1 76 ? 4.383 -58.489 29.799 1.00 33.72 76 THR A CA 1
ATOM 567 C C . THR A 1 76 ? 5.076 -58.612 31.160 1.00 33.72 76 THR A C 1
ATOM 569 O O . THR A 1 76 ? 6.265 -58.937 31.181 1.00 33.72 76 THR A O 1
ATOM 572 N N . PRO A 1 77 ? 4.391 -58.367 32.287 1.00 43.97 77 PRO A N 1
ATOM 573 C CA . PRO A 1 77 ? 4.986 -58.527 33.611 1.00 43.97 77 PRO A CA 1
ATOM 574 C C . PRO A 1 77 ? 4.985 -60.003 34.041 1.00 43.97 77 PRO A C 1
ATOM 576 O O . PRO A 1 77 ? 3.967 -60.674 33.892 1.00 43.97 77 PRO A O 1
ATOM 579 N N . ASP A 1 78 ? 6.112 -60.512 34.551 1.00 30.31 78 ASP A N 1
ATOM 580 C CA . ASP A 1 78 ? 6.221 -60.944 35.958 1.00 30.31 78 ASP A CA 1
ATOM 581 C C . ASP A 1 78 ? 7.612 -61.521 36.322 1.00 30.31 78 ASP A C 1
ATOM 583 O O . ASP A 1 78 ? 8.493 -61.724 35.490 1.00 30.31 78 ASP A O 1
ATOM 587 N N . ASP A 1 79 ? 7.785 -61.694 37.630 1.00 31.62 79 ASP A N 1
ATOM 588 C CA . ASP A 1 79 ? 8.956 -62.011 38.453 1.00 31.62 79 ASP A CA 1
ATOM 589 C C . ASP A 1 79 ? 10.123 -62.906 37.946 1.00 31.62 79 ASP A C 1
ATOM 591 O O . ASP A 1 79 ? 9.987 -64.090 37.641 1.00 31.62 79 ASP A O 1
ATOM 595 N N . SER A 1 80 ? 11.326 -62.389 38.248 1.00 30.69 80 SER A N 1
ATOM 596 C CA . SER A 1 80 ? 12.420 -63.061 38.991 1.00 30.69 80 SER A CA 1
ATOM 597 C C . SER A 1 80 ? 13.624 -63.742 38.286 1.00 30.69 80 SER A C 1
ATOM 599 O O . SER A 1 80 ? 13.550 -64.831 37.731 1.00 30.69 80 SER A O 1
ATOM 601 N N . ARG A 1 81 ? 14.801 -63.159 38.604 1.00 31.02 81 ARG A N 1
ATOM 602 C CA . ARG A 1 81 ? 16.020 -63.806 39.160 1.00 31.02 81 ARG A CA 1
ATOM 603 C C . ARG A 1 81 ? 17.263 -64.050 38.260 1.00 31.02 81 ARG A C 1
ATOM 605 O O . ARG A 1 81 ? 17.351 -65.029 37.537 1.00 31.02 81 ARG A O 1
ATOM 612 N N . SER A 1 82 ? 18.290 -63.242 38.574 1.00 28.30 82 SER A N 1
ATOM 613 C CA . SER A 1 82 ? 19.760 -63.449 38.509 1.00 28.30 82 SER A CA 1
ATOM 614 C C . SER A 1 82 ? 20.493 -63.653 37.171 1.00 28.30 82 SER A C 1
ATOM 616 O O . SER A 1 82 ? 20.276 -64.637 36.477 1.00 28.30 82 SER A O 1
ATOM 618 N N . ASP A 1 83 ? 21.499 -62.788 36.998 1.00 29.78 83 ASP A N 1
ATOM 619 C CA . ASP A 1 83 ? 22.836 -63.013 36.425 1.00 29.78 83 ASP A CA 1
ATOM 620 C C . ASP A 1 83 ? 22.955 -63.475 34.959 1.00 29.78 83 ASP A C 1
ATOM 622 O O . ASP A 1 83 ? 22.730 -64.633 34.630 1.00 29.78 83 ASP A O 1
ATOM 626 N N . TYR A 1 84 ? 23.464 -62.588 34.093 1.00 32.22 84 TYR A N 1
ATOM 627 C CA . TYR A 1 84 ? 24.881 -62.600 33.684 1.00 32.22 84 TYR A CA 1
ATOM 628 C C . TYR A 1 84 ? 25.290 -61.236 33.083 1.00 32.22 84 TYR A C 1
ATOM 630 O O . TYR A 1 84 ? 24.449 -60.368 32.860 1.00 32.22 84 TYR A O 1
ATOM 638 N N . LEU A 1 85 ? 26.598 -61.025 32.907 1.00 38.09 85 LEU A N 1
ATOM 639 C CA . LEU A 1 85 ? 27.206 -59.781 32.416 1.00 38.09 85 LEU A CA 1
ATOM 640 C C . LEU A 1 85 ? 27.139 -59.684 30.884 1.00 38.09 85 LEU A C 1
ATOM 642 O O . LEU A 1 85 ? 27.469 -60.662 30.220 1.00 38.09 85 LEU A O 1
ATOM 646 N N . ASP A 1 86 ? 26.890 -58.487 30.348 1.00 28.77 86 ASP A N 1
ATOM 647 C CA . ASP A 1 86 ? 27.918 -57.813 29.539 1.00 28.77 86 ASP A CA 1
ATOM 648 C C . ASP A 1 86 ? 27.720 -56.285 29.544 1.00 28.77 86 ASP A C 1
ATOM 650 O O . ASP A 1 86 ? 26.607 -55.798 29.753 1.00 28.77 86 ASP A O 1
ATOM 654 N N . ASP A 1 87 ? 28.801 -55.532 29.349 1.00 33.25 87 ASP A N 1
ATOM 655 C CA . ASP A 1 87 ? 28.827 -54.068 29.468 1.00 33.25 87 ASP A CA 1
ATOM 656 C C . ASP A 1 87 ? 28.980 -53.411 28.085 1.00 33.25 87 ASP A C 1
ATOM 658 O O . ASP A 1 87 ? 29.844 -53.784 27.289 1.00 33.25 87 ASP A O 1
ATOM 662 N N . SER A 1 88 ? 28.137 -52.431 27.749 1.00 30.09 88 SER A N 1
ATOM 663 C CA . SER A 1 88 ? 28.193 -51.739 26.446 1.00 30.09 88 SER A CA 1
ATOM 664 C C . SER A 1 88 ? 27.669 -50.303 26.504 1.00 30.09 88 SER A C 1
ATOM 666 O O . SER A 1 88 ? 26.668 -49.946 25.887 1.00 30.09 88 SER A O 1
ATOM 668 N N . LEU A 1 89 ? 28.410 -49.478 27.250 1.00 34.53 89 LEU A N 1
ATOM 669 C CA . LEU A 1 89 ? 28.689 -48.058 26.979 1.00 34.53 89 LEU A CA 1
ATOM 670 C C . LEU A 1 89 ? 27.578 -47.263 26.258 1.00 34.53 89 LEU A C 1
ATOM 672 O O . LEU A 1 89 ? 27.718 -46.867 25.098 1.00 34.53 89 LEU A O 1
ATOM 676 N N . LEU A 1 90 ? 26.506 -46.938 26.983 1.00 29.69 90 LEU A N 1
ATOM 677 C CA . LEU A 1 90 ? 25.547 -45.919 26.551 1.00 29.69 90 LEU A CA 1
ATOM 678 C C . LEU A 1 90 ? 26.206 -44.521 26.547 1.00 29.69 90 LEU A C 1
ATOM 680 O O . LEU A 1 90 ? 26.785 -44.132 27.564 1.00 29.69 90 LEU A O 1
ATOM 684 N N . PRO A 1 91 ? 26.076 -43.713 25.473 1.00 29.48 91 PRO A N 1
ATOM 685 C CA . PRO A 1 91 ? 26.527 -42.319 25.469 1.00 29.48 91 PRO A CA 1
ATOM 686 C C . PRO A 1 91 ? 25.687 -41.445 26.417 1.00 29.48 91 PRO A C 1
ATOM 688 O O . PRO A 1 91 ? 24.641 -40.908 26.051 1.00 29.48 91 PRO A O 1
ATOM 691 N N . SER A 1 92 ? 26.135 -41.296 27.664 1.00 30.86 92 SER A N 1
ATOM 692 C CA . SER A 1 92 ? 25.407 -40.565 28.704 1.00 30.86 92 SER A CA 1
ATOM 693 C C . SER A 1 92 ? 25.624 -39.047 28.626 1.00 30.86 92 SER A C 1
ATOM 695 O O . SER A 1 92 ? 26.399 -38.481 29.400 1.00 30.86 92 SER A O 1
ATOM 697 N N . MET A 1 93 ? 24.907 -38.360 27.734 1.00 33.66 93 MET A N 1
ATOM 698 C CA . MET A 1 93 ? 24.696 -36.914 27.869 1.00 33.66 93 MET A CA 1
ATOM 699 C C . MET A 1 93 ? 23.329 -36.491 27.324 1.00 33.66 93 MET A C 1
ATOM 701 O O . MET A 1 93 ? 22.928 -36.896 26.236 1.00 33.66 93 MET A O 1
ATOM 705 N N . THR A 1 94 ? 22.602 -35.672 28.086 1.00 42.69 94 THR A N 1
ATOM 706 C CA . THR A 1 94 ? 21.272 -35.175 27.711 1.00 42.69 94 THR A CA 1
ATOM 707 C C . THR A 1 94 ? 21.376 -34.138 26.595 1.00 42.69 94 THR A C 1
ATOM 709 O O . THR A 1 94 ? 21.551 -32.948 26.861 1.00 42.69 94 THR A O 1
ATOM 712 N N . LEU A 1 95 ? 21.255 -34.581 25.344 1.00 50.62 95 LEU A N 1
ATOM 713 C CA . LEU A 1 95 ? 20.987 -33.681 24.228 1.00 50.62 95 LEU A CA 1
ATOM 714 C C . LEU A 1 95 ? 19.550 -33.155 24.375 1.00 50.62 95 LEU A C 1
ATOM 716 O O . LEU A 1 95 ? 18.612 -33.950 24.450 1.00 50.62 95 LEU A O 1
ATOM 720 N N . GLU A 1 96 ? 19.367 -31.834 24.414 1.00 41.22 96 GLU A N 1
ATOM 721 C CA . GLU A 1 96 ? 18.035 -31.218 24.353 1.00 41.22 96 GLU A CA 1
ATOM 722 C C . GLU A 1 96 ? 17.473 -31.367 22.931 1.00 41.22 96 GLU A C 1
ATOM 724 O O . GLU A 1 96 ? 17.570 -30.465 22.102 1.00 41.22 96 GLU A O 1
ATOM 729 N N . LEU A 1 97 ? 16.925 -32.549 22.638 1.00 60.28 97 LEU A N 1
ATOM 730 C CA . LEU A 1 97 ? 16.315 -32.871 21.351 1.00 60.28 97 LEU A CA 1
ATOM 731 C C . LEU A 1 97 ? 15.146 -31.924 21.066 1.00 60.28 97 LEU A C 1
ATOM 733 O O . LEU A 1 97 ? 14.163 -31.865 21.810 1.00 60.28 97 LEU A O 1
ATOM 737 N N . THR A 1 98 ? 15.230 -31.214 19.946 1.00 69.62 98 THR A N 1
ATOM 738 C CA . THR A 1 98 ? 14.152 -30.357 19.454 1.00 69.62 98 THR A CA 1
ATOM 739 C C . THR A 1 98 ? 12.911 -31.214 19.202 1.00 69.62 98 THR A C 1
ATOM 741 O O . THR A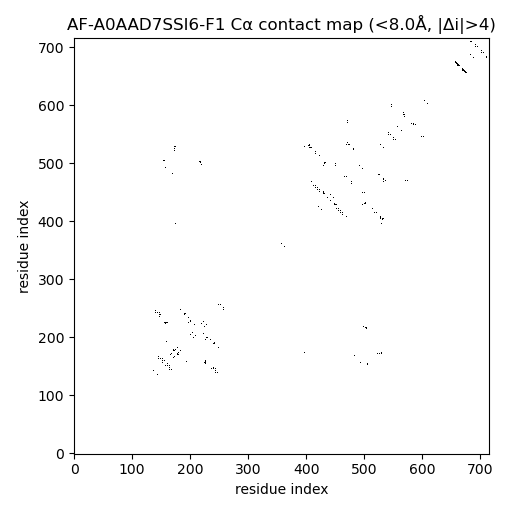 1 98 ? 13.014 -32.329 18.696 1.00 69.62 98 THR A O 1
ATOM 744 N N . ALA A 1 99 ? 11.705 -30.686 19.433 1.00 67.25 99 ALA A N 1
ATOM 745 C CA . ALA A 1 99 ? 10.462 -31.415 19.135 1.00 67.25 99 ALA A CA 1
ATOM 746 C C . ALA A 1 99 ? 10.385 -31.938 17.680 1.00 67.25 99 ALA A C 1
ATOM 748 O O . ALA A 1 99 ? 9.777 -32.969 17.420 1.00 67.25 99 ALA A O 1
ATOM 749 N N . ASN A 1 100 ? 11.049 -31.263 16.736 1.00 67.00 100 ASN A N 1
ATOM 750 C CA . ASN A 1 100 ? 11.150 -31.691 15.339 1.00 67.00 100 ASN A CA 1
ATOM 751 C C . ASN A 1 100 ? 12.107 -32.889 15.134 1.00 67.00 100 ASN A C 1
ATOM 753 O O . ASN A 1 100 ? 11.922 -33.675 14.212 1.00 67.00 100 ASN A O 1
ATOM 757 N N . GLU A 1 101 ? 13.108 -33.050 16.001 1.00 68.12 101 GLU A N 1
ATOM 758 C CA . GLU A 1 101 ? 14.042 -34.185 16.021 1.00 68.12 101 GLU A CA 1
ATOM 759 C C . GLU A 1 101 ? 13.414 -35.399 16.724 1.00 68.12 101 GLU A C 1
ATOM 761 O O . GLU A 1 101 ? 13.627 -36.526 16.290 1.00 68.12 101 GLU A O 1
ATOM 766 N N . LEU A 1 102 ? 12.551 -35.175 17.724 1.00 75.75 102 LEU A N 1
ATOM 767 C CA . LEU A 1 102 ? 11.709 -36.211 18.348 1.00 75.75 102 LEU A CA 1
ATOM 768 C C . LEU A 1 102 ? 10.611 -36.761 17.414 1.00 75.75 102 LEU A C 1
ATOM 770 O O . LEU A 1 102 ? 10.119 -37.865 17.628 1.00 75.75 102 LEU A O 1
ATOM 774 N N . LEU A 1 103 ? 10.224 -36.015 16.372 1.00 67.12 103 LEU A N 1
ATOM 775 C CA . LEU A 1 103 ? 9.327 -36.508 15.314 1.00 67.12 103 LEU A CA 1
ATOM 776 C C . LEU A 1 103 ? 10.065 -37.324 14.238 1.00 67.12 103 LEU A C 1
ATOM 778 O O . LEU A 1 103 ? 9.459 -38.193 13.614 1.00 67.12 103 LEU A O 1
ATOM 782 N N . LEU A 1 104 ? 11.357 -37.053 14.025 1.00 67.31 104 LEU A N 1
ATOM 783 C CA . LEU A 1 104 ? 12.226 -37.831 13.134 1.00 67.31 104 LEU A CA 1
ATOM 784 C C . LEU A 1 104 ? 12.651 -39.143 13.808 1.00 67.31 104 LEU A C 1
ATOM 786 O O . LEU A 1 104 ? 12.417 -40.227 13.277 1.00 67.31 104 LEU A O 1
ATOM 790 N N . ASN A 1 105 ? 13.201 -39.046 15.017 1.00 66.12 105 ASN A N 1
ATOM 791 C CA . ASN A 1 105 ? 13.472 -40.182 15.888 1.00 66.12 105 ASN A CA 1
ATOM 792 C C . ASN A 1 105 ? 12.175 -40.578 16.605 1.00 66.12 105 ASN A C 1
ATOM 794 O O . ASN A 1 105 ? 11.993 -40.231 17.770 1.00 66.12 105 ASN A O 1
ATOM 798 N N . LYS A 1 106 ? 11.267 -41.292 15.921 1.00 63.88 106 LYS A N 1
ATOM 799 C CA . LYS A 1 106 ? 10.028 -41.825 16.520 1.00 63.88 106 LYS A CA 1
ATOM 800 C C . LYS A 1 106 ? 10.344 -42.734 17.720 1.00 63.88 106 LYS A C 1
ATOM 802 O O . LYS A 1 106 ? 10.558 -43.933 17.563 1.00 63.88 106 LYS A O 1
ATOM 807 N N . MET A 1 107 ? 10.374 -42.156 18.922 1.00 66.56 107 MET A N 1
ATOM 808 C CA . MET A 1 107 ? 10.643 -42.865 20.184 1.00 66.56 107 MET A CA 1
ATOM 809 C C . MET A 1 107 ? 9.410 -43.577 20.757 1.00 66.56 107 MET A C 1
ATOM 811 O O . MET A 1 107 ? 9.550 -44.418 21.639 1.00 66.56 107 MET A O 1
ATOM 815 N N . PHE A 1 108 ? 8.216 -43.257 20.254 1.00 69.75 108 PHE A N 1
ATOM 816 C CA . PHE A 1 108 ? 6.957 -43.895 20.630 1.00 69.75 108 PHE A CA 1
ATOM 817 C C . PHE A 1 108 ? 6.262 -44.436 19.380 1.00 69.75 108 PHE A C 1
ATOM 819 O O . PHE A 1 108 ? 6.115 -43.721 18.387 1.00 69.75 108 PHE A O 1
ATOM 826 N N . TYR A 1 109 ? 5.831 -45.694 19.455 1.00 69.12 109 TYR A N 1
ATOM 827 C CA . TYR A 1 109 ? 5.003 -46.360 18.454 1.00 69.12 109 TYR A CA 1
ATOM 828 C C . TYR A 1 109 ? 3.693 -46.770 19.117 1.00 69.12 109 TYR A C 1
ATOM 830 O O . TYR A 1 109 ? 3.703 -47.428 20.155 1.00 69.12 109 TYR A O 1
ATOM 838 N N . ASP A 1 110 ? 2.586 -46.360 18.511 1.00 80.94 110 ASP A N 1
ATOM 839 C CA . ASP A 1 110 ? 1.224 -46.618 18.961 1.00 80.94 110 ASP A CA 1
ATOM 840 C C . ASP A 1 110 ? 0.367 -46.839 17.706 1.00 80.94 110 ASP A C 1
ATOM 842 O O . ASP A 1 110 ? 0.370 -46.018 16.779 1.00 80.94 110 ASP A O 1
ATOM 846 N N . GLU A 1 111 ? -0.308 -47.986 17.644 1.00 82.44 111 GLU A N 1
ATOM 847 C CA . GLU A 1 111 ? -1.087 -48.393 16.475 1.00 82.44 111 GLU A CA 1
ATOM 848 C C . GLU A 1 111 ? -2.387 -47.585 16.332 1.00 82.44 111 GLU A C 1
ATOM 850 O O . GLU A 1 111 ? -2.850 -47.391 15.204 1.00 82.44 111 GLU A O 1
ATOM 855 N N . GLU A 1 112 ? -2.942 -47.038 17.423 1.00 85.81 112 GLU A N 1
ATOM 856 C CA . GLU A 1 112 ? -4.120 -46.161 17.356 1.00 85.81 112 GLU A CA 1
ATOM 857 C C . GLU A 1 112 ? -3.766 -44.818 16.706 1.00 85.81 112 GLU A C 1
ATOM 859 O O . GLU A 1 112 ? -4.503 -44.322 15.846 1.00 85.81 112 GLU A O 1
ATOM 864 N N . LEU A 1 113 ? -2.597 -44.260 17.042 1.00 85.75 113 LEU A N 1
ATOM 865 C CA . LEU A 1 113 ? -2.083 -43.036 16.424 1.00 85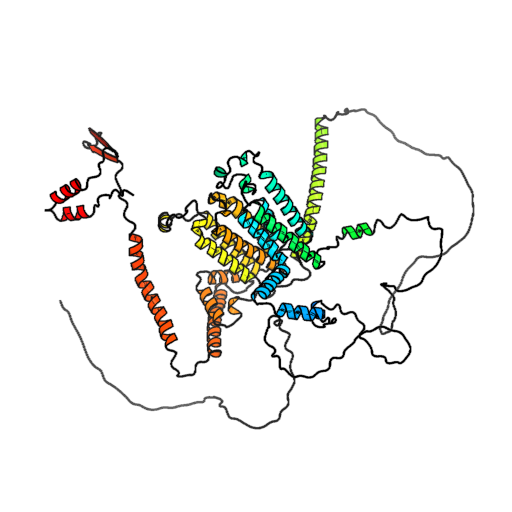.75 113 LEU A CA 1
ATOM 866 C C . LEU A 1 113 ? -1.827 -43.226 14.924 1.00 85.75 113 LEU A C 1
ATOM 868 O O . LEU A 1 113 ? -2.326 -42.429 14.125 1.00 85.75 113 LEU A O 1
ATOM 872 N N . GLU A 1 114 ? -1.141 -44.298 14.513 1.00 85.12 114 GLU A N 1
ATOM 873 C CA . GLU A 1 114 ? -0.897 -44.565 13.086 1.00 85.12 114 GLU A CA 1
ATOM 874 C C . GLU A 1 114 ? -2.196 -44.905 12.323 1.00 85.12 114 GLU A C 1
ATOM 876 O O . GLU A 1 114 ? -2.361 -44.528 11.158 1.00 85.12 114 GLU A O 1
ATOM 881 N N . GLY A 1 115 ? -3.158 -45.564 12.978 1.00 87.56 115 GLY A N 1
ATOM 882 C CA . GLY A 1 115 ? -4.516 -45.746 12.462 1.00 87.56 115 GLY A CA 1
ATOM 883 C C . GLY A 1 115 ? -5.240 -44.414 12.237 1.00 87.56 115 GLY A C 1
ATOM 884 O O . GLY A 1 115 ? -5.871 -44.221 11.192 1.00 87.56 115 GLY A O 1
ATOM 885 N N . SER A 1 116 ? -5.096 -43.463 13.165 1.00 88.62 116 SER A N 1
ATOM 886 C CA . SER A 1 116 ? -5.675 -42.121 13.044 1.00 88.62 116 SER A CA 1
ATOM 887 C C . SER A 1 116 ? -5.031 -41.303 11.917 1.00 88.62 116 SER A C 1
ATOM 889 O O . SER A 1 116 ? -5.752 -40.695 11.123 1.00 88.62 116 SER A O 1
ATOM 891 N N . ASP A 1 117 ? -3.705 -41.367 11.749 1.00 86.50 117 ASP A N 1
ATOM 892 C CA . ASP A 1 117 ? -2.994 -40.716 10.641 1.00 86.50 117 ASP A CA 1
ATOM 893 C C . ASP A 1 117 ? -3.459 -41.267 9.287 1.00 86.50 117 ASP A C 1
ATOM 895 O O . ASP A 1 117 ? -3.734 -40.503 8.356 1.00 86.50 117 ASP A O 1
ATOM 899 N N . LYS A 1 118 ? -3.616 -42.592 9.164 1.00 89.31 118 LYS A N 1
ATOM 900 C CA . LYS A 1 118 ? -4.186 -43.225 7.962 1.00 89.31 118 LYS A CA 1
ATOM 901 C C . LYS A 1 118 ? -5.620 -42.750 7.710 1.00 89.31 118 LYS A C 1
ATOM 903 O O . LYS A 1 118 ? -5.955 -42.413 6.573 1.00 89.31 118 LYS A O 1
ATOM 908 N N . PHE A 1 119 ? -6.445 -42.636 8.753 1.00 92.19 119 PHE A N 1
ATOM 909 C CA . PHE A 1 119 ? -7.806 -42.106 8.640 1.00 92.19 119 PHE A CA 1
ATOM 910 C C . PHE A 1 119 ? -7.830 -40.645 8.159 1.00 92.19 119 PHE A C 1
ATOM 912 O O . PHE A 1 119 ? -8.568 -40.342 7.217 1.00 92.19 119 PHE A O 1
ATOM 919 N N . TYR A 1 120 ? -7.010 -39.749 8.719 1.00 89.75 120 TYR A N 1
ATOM 920 C CA . TYR A 1 120 ? -6.935 -38.347 8.281 1.00 89.75 120 TYR A CA 1
ATOM 921 C C . TYR A 1 120 ? -6.406 -38.205 6.845 1.00 89.75 120 TYR A C 1
ATOM 923 O O . TYR A 1 120 ? -6.945 -37.417 6.062 1.00 89.75 120 TYR A O 1
ATOM 931 N N . ASN A 1 121 ? -5.416 -39.010 6.454 1.00 89.88 121 ASN A N 1
ATOM 932 C CA . ASN A 1 121 ? -4.902 -39.026 5.082 1.00 89.88 121 ASN A CA 1
ATOM 933 C C . ASN A 1 121 ? -5.892 -39.636 4.069 1.00 89.88 121 ASN A C 1
ATOM 935 O O . ASN A 1 121 ? -5.852 -39.274 2.896 1.00 89.88 121 ASN A O 1
ATOM 939 N N . SER A 1 122 ? -6.827 -40.488 4.505 1.00 92.38 122 SER A N 1
ATOM 940 C CA . SER A 1 122 ? -7.890 -41.047 3.647 1.00 92.38 12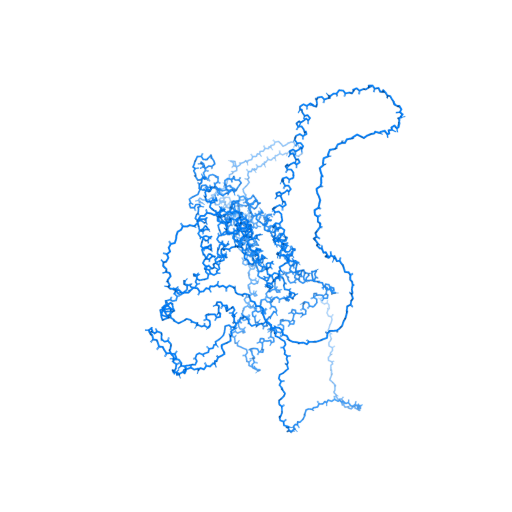2 SER A CA 1
ATOM 941 C C . SER A 1 122 ? -9.068 -40.094 3.363 1.00 92.38 122 SER A C 1
ATOM 943 O O . SER A 1 122 ? -9.936 -40.414 2.551 1.00 92.38 122 SER A O 1
ATOM 945 N N . GLN A 1 123 ? -9.123 -38.927 4.018 1.00 93.12 123 GLN A N 1
ATOM 946 C CA . GLN A 1 123 ? -10.245 -37.989 3.894 1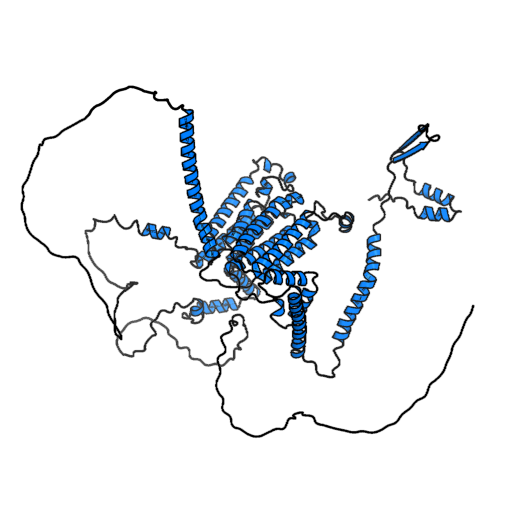.00 93.12 123 GLN A CA 1
ATOM 947 C C . GLN A 1 123 ? -10.360 -37.350 2.496 1.00 93.12 123 GLN A C 1
ATOM 949 O O . GLN A 1 123 ? -9.351 -37.139 1.821 1.00 93.12 123 GLN A O 1
ATOM 954 N N . PRO A 1 124 ? -11.572 -36.956 2.055 1.00 94.94 124 PRO A N 1
ATOM 955 C CA . PRO A 1 124 ? -11.754 -36.278 0.775 1.00 94.94 124 PRO A CA 1
ATOM 956 C C . PRO A 1 124 ? -11.018 -34.930 0.729 1.00 94.94 124 PRO A C 1
ATOM 958 O O . PRO A 1 124 ? -10.974 -34.193 1.716 1.00 94.94 124 PRO A O 1
ATOM 961 N N . GLN A 1 125 ? -10.519 -34.567 -0.458 1.00 93.94 125 GLN A N 1
ATOM 962 C CA . GLN A 1 125 ? -9.674 -33.385 -0.703 1.00 93.94 125 GLN A CA 1
ATOM 963 C C . GLN A 1 125 ? -10.233 -32.070 -0.126 1.00 93.94 125 GLN A C 1
ATOM 965 O O . GLN A 1 125 ? -9.473 -31.243 0.371 1.00 93.94 125 GLN A O 1
ATOM 970 N N . LEU A 1 126 ? -11.559 -31.877 -0.145 1.00 94.31 126 LEU A N 1
ATOM 971 C CA . LEU A 1 126 ? -12.205 -30.702 0.454 1.00 94.31 126 LEU A CA 1
ATOM 972 C C . LEU A 1 126 ? -11.975 -30.634 1.974 1.00 94.31 126 LEU A C 1
ATOM 974 O O . LEU A 1 126 ? -11.661 -29.571 2.502 1.00 94.31 126 LEU A O 1
ATOM 978 N N . LEU A 1 127 ? -12.102 -31.762 2.678 1.00 93.69 127 LEU A N 1
ATOM 979 C CA . LEU A 1 127 ? -11.915 -31.818 4.126 1.00 93.69 127 LEU A CA 1
ATOM 980 C C . LEU A 1 127 ? -10.429 -31.703 4.494 1.00 93.69 127 LEU A C 1
ATOM 982 O O . LEU A 1 127 ? -10.094 -30.980 5.430 1.00 93.69 127 LEU A O 1
ATOM 986 N N . GLN A 1 128 ? -9.534 -32.309 3.707 1.00 93.38 128 GLN A N 1
ATOM 987 C CA . GLN A 1 128 ? -8.084 -32.091 3.819 1.00 93.38 128 GLN A CA 1
ATOM 988 C C . GLN A 1 128 ? -7.719 -30.604 3.659 1.00 93.38 128 GLN A C 1
ATOM 990 O O . GLN A 1 128 ? -6.944 -30.064 4.447 1.00 93.38 128 GLN A O 1
ATOM 995 N N . PHE A 1 129 ? -8.333 -29.905 2.698 1.00 94.62 129 PHE A N 1
ATOM 996 C CA . PHE A 1 129 ? -8.166 -28.461 2.515 1.00 94.62 129 PHE A CA 1
ATOM 997 C C . PHE A 1 129 ? -8.721 -27.649 3.700 1.00 94.62 129 PHE A C 1
ATOM 999 O O . PHE A 1 129 ? -8.082 -26.692 4.139 1.00 94.62 129 PHE A O 1
ATOM 1006 N N . CYS A 1 130 ? -9.850 -28.055 4.291 1.00 95.44 130 CYS A N 1
ATOM 1007 C CA . CYS A 1 130 ? -10.357 -27.457 5.530 1.00 95.44 130 CYS A CA 1
ATOM 1008 C C . CYS A 1 130 ? -9.400 -27.658 6.721 1.00 95.44 130 CYS A C 1
ATOM 1010 O O . CYS A 1 130 ? -9.149 -26.696 7.449 1.00 95.44 130 CYS A O 1
ATOM 1012 N N . TYR A 1 131 ? -8.815 -28.850 6.896 1.00 93.50 131 TYR A N 1
ATOM 1013 C CA . TYR A 1 131 ? -7.781 -29.089 7.913 1.00 93.50 131 TYR A CA 1
ATOM 1014 C C . TYR A 1 131 ? -6.522 -28.246 7.658 1.00 93.50 131 TYR A C 1
ATOM 1016 O O . TYR A 1 131 ? -5.987 -27.649 8.591 1.00 93.50 131 TYR A O 1
ATOM 1024 N N . ALA A 1 132 ? -6.082 -28.111 6.403 1.00 94.38 132 ALA A N 1
ATOM 1025 C CA . ALA A 1 132 ? -4.952 -27.255 6.039 1.00 94.38 132 ALA A CA 1
ATOM 1026 C C . ALA A 1 132 ? -5.217 -25.770 6.363 1.00 94.38 132 ALA A C 1
ATOM 1028 O O . ALA A 1 132 ? -4.352 -25.103 6.937 1.00 94.38 132 ALA A O 1
ATOM 1029 N N . ILE A 1 133 ? -6.423 -25.260 6.078 1.00 94.12 133 ILE A N 1
ATOM 1030 C CA . ILE A 1 133 ? -6.846 -23.906 6.475 1.00 94.12 133 ILE A CA 1
ATOM 1031 C C . ILE A 1 133 ? -6.861 -23.764 8.000 1.00 94.12 133 ILE A C 1
ATOM 1033 O O . ILE A 1 133 ? -6.329 -22.782 8.516 1.00 94.12 133 ILE A O 1
ATOM 1037 N N . TYR A 1 134 ? -7.431 -24.724 8.733 1.00 94.44 134 TYR A N 1
ATOM 1038 C CA . TYR A 1 134 ? -7.468 -24.685 10.197 1.00 94.44 134 TYR A CA 1
ATOM 1039 C C . TYR A 1 134 ? -6.055 -24.645 10.798 1.00 94.44 134 TYR A C 1
ATOM 1041 O O . TYR A 1 134 ? -5.747 -23.757 11.594 1.00 94.44 134 TYR A O 1
ATOM 1049 N N . ASN A 1 135 ? -5.162 -25.525 10.343 1.00 92.81 135 ASN A N 1
ATOM 1050 C CA . ASN A 1 135 ? -3.773 -25.576 10.799 1.00 92.81 135 ASN A CA 1
ATOM 1051 C C . ASN A 1 135 ? -3.011 -24.282 10.459 1.00 92.81 135 ASN A C 1
ATOM 1053 O O . ASN A 1 135 ? -2.273 -23.764 11.299 1.00 92.81 135 ASN A O 1
ATOM 1057 N N . MET A 1 136 ? -3.244 -23.692 9.280 1.00 94.06 136 MET A N 1
ATOM 1058 C CA . MET A 1 136 ? -2.708 -22.374 8.915 1.00 94.06 136 MET A CA 1
ATOM 1059 C C . MET A 1 136 ? -3.220 -21.262 9.850 1.00 94.06 136 MET A C 1
ATOM 1061 O O . MET A 1 136 ? -2.430 -20.427 10.298 1.00 94.06 136 MET A O 1
ATOM 1065 N N . LEU A 1 137 ? -4.520 -21.249 10.168 1.00 92.88 137 LEU A N 1
ATOM 1066 C CA . LEU A 1 137 ? -5.136 -20.266 11.068 1.00 92.88 137 LEU A CA 1
ATOM 1067 C C . LEU A 1 137 ? -4.628 -20.402 12.509 1.00 92.88 137 LEU A C 1
ATOM 1069 O O . LEU A 1 137 ? -4.394 -19.384 13.156 1.00 92.88 137 LEU A O 1
ATOM 1073 N N . VAL A 1 138 ? -4.400 -21.623 13.003 1.00 93.06 138 VAL A N 1
ATOM 1074 C CA . VAL A 1 138 ? -3.773 -21.870 14.313 1.00 93.06 138 VAL A CA 1
ATOM 1075 C C . VAL A 1 138 ? -2.324 -21.370 14.312 1.00 93.06 138 VAL A C 1
ATOM 1077 O O . VAL A 1 138 ? -1.957 -20.532 15.143 1.00 93.06 138 VAL A O 1
ATOM 1080 N N . ALA A 1 139 ? -1.518 -21.811 13.340 1.00 91.25 139 ALA A N 1
ATOM 1081 C CA . ALA A 1 139 ? -0.091 -21.493 13.236 1.00 91.25 139 ALA A CA 1
ATOM 1082 C C . ALA A 1 139 ? 0.204 -20.000 12.995 1.00 91.25 139 ALA A C 1
ATOM 1084 O O . ALA A 1 139 ? 1.272 -19.510 13.367 1.00 91.25 139 ALA A O 1
ATOM 1085 N N . ARG A 1 140 ? -0.729 -19.255 12.385 1.00 93.81 140 ARG A N 1
ATOM 1086 C CA . ARG A 1 140 ? -0.625 -17.803 12.136 1.00 93.81 140 ARG A CA 1
ATOM 1087 C C . ARG A 1 140 ? -1.703 -16.984 12.853 1.00 93.81 140 ARG A C 1
ATOM 1089 O O . ARG A 1 140 ? -1.983 -15.858 12.445 1.00 93.81 140 ARG A O 1
ATOM 1096 N N . SER A 1 141 ? -2.253 -17.507 13.950 1.00 94.62 141 SER A N 1
ATOM 1097 C CA . SER A 1 141 ? -3.337 -16.885 14.733 1.00 94.62 141 SER A CA 1
ATOM 1098 C C . SER A 1 141 ? -3.051 -15.441 15.177 1.00 94.62 141 SER A C 1
ATOM 1100 O O . SER A 1 141 ? -3.960 -14.616 15.161 1.00 94.62 141 SER A O 1
ATOM 1102 N N . GLU A 1 142 ? -1.791 -15.094 15.455 1.00 93.56 142 GLU A N 1
ATOM 1103 C CA . GLU A 1 142 ? -1.348 -13.710 15.704 1.00 93.56 142 GLU A CA 1
ATOM 1104 C C . GLU A 1 142 ? -1.723 -12.759 14.545 1.00 93.56 142 GLU A C 1
ATOM 1106 O O . GLU A 1 142 ? -2.338 -11.711 14.753 1.00 93.56 142 GLU A O 1
ATOM 1111 N N . MET A 1 143 ? -1.413 -13.148 13.302 1.00 93.69 143 MET A N 1
ATOM 1112 C CA . MET A 1 143 ? -1.703 -12.349 12.105 1.00 93.69 143 MET A CA 1
ATOM 1113 C C . MET A 1 143 ? -3.206 -12.294 11.811 1.00 93.69 143 MET A C 1
ATOM 1115 O O . MET A 1 143 ? -3.697 -11.275 11.324 1.00 93.69 143 MET A O 1
ATOM 1119 N N . VAL A 1 144 ? -3.949 -13.355 12.150 1.00 94.62 144 VAL A N 1
ATOM 1120 C CA . VAL A 1 144 ? -5.419 -13.380 12.068 1.00 94.62 144 VAL A CA 1
ATOM 1121 C C . VAL A 1 144 ? -6.023 -12.357 13.034 1.00 94.62 144 VAL A C 1
ATOM 1123 O O . VAL A 1 144 ? -6.894 -11.587 12.630 1.00 94.62 144 VAL A O 1
ATOM 1126 N N . CYS A 1 145 ? -5.528 -12.265 14.274 1.00 95.88 145 CYS A N 1
ATOM 1127 C CA . CYS A 1 145 ? -5.951 -11.224 15.214 1.00 95.88 145 CYS A CA 1
ATOM 1128 C C . CYS A 1 145 ? -5.695 -9.817 14.659 1.00 95.88 145 CYS A C 1
ATOM 1130 O O . CYS A 1 145 ? -6.611 -8.994 14.664 1.00 95.88 145 CYS A O 1
ATOM 1132 N N . TYR A 1 146 ? -4.496 -9.538 14.137 1.00 95.81 146 TYR A N 1
ATOM 1133 C CA . TYR A 1 146 ? -4.196 -8.227 13.547 1.00 95.81 146 TYR A CA 1
ATOM 1134 C C . TYR A 1 146 ? -5.110 -7.899 12.357 1.00 95.81 146 TYR A C 1
ATOM 1136 O O . TYR A 1 146 ? -5.644 -6.791 12.294 1.00 95.81 146 TYR A O 1
ATOM 1144 N N . LEU A 1 147 ? -5.353 -8.864 11.462 1.00 95.12 147 LEU A N 1
ATOM 1145 C CA . LEU A 1 147 ? -6.267 -8.712 10.327 1.00 95.12 147 LEU A CA 1
ATOM 1146 C C . LEU A 1 147 ? -7.685 -8.347 10.791 1.00 95.12 147 LEU A C 1
ATOM 1148 O O . LEU A 1 147 ? -8.268 -7.397 10.274 1.00 95.12 147 LEU A O 1
ATOM 1152 N N . VAL A 1 148 ? -8.231 -9.065 11.779 1.00 95.88 148 VAL A N 1
ATOM 1153 C CA . VAL A 1 148 ? -9.591 -8.825 12.292 1.00 95.88 148 VAL A CA 1
ATOM 1154 C C . VAL A 1 148 ? -9.699 -7.468 12.997 1.00 95.88 148 VAL A C 1
ATOM 1156 O O . VAL A 1 148 ? -10.699 -6.777 12.816 1.00 95.88 148 VAL A O 1
ATOM 1159 N N . ILE A 1 149 ? -8.667 -7.034 13.730 1.00 96.00 149 ILE A N 1
ATOM 1160 C CA . ILE A 1 149 ? -8.634 -5.707 14.373 1.00 96.00 149 ILE A CA 1
ATOM 1161 C C . ILE A 1 149 ? -8.609 -4.585 13.320 1.00 96.00 149 ILE A C 1
ATOM 1163 O O . ILE A 1 149 ? -9.380 -3.626 13.417 1.00 96.00 149 ILE A O 1
ATOM 1167 N N . ILE A 1 150 ? -7.769 -4.715 12.286 1.00 95.38 150 ILE A N 1
ATOM 1168 C CA . ILE A 1 150 ? -7.705 -3.760 11.167 1.00 95.38 150 ILE A CA 1
ATOM 1169 C C . ILE A 1 150 ? -9.041 -3.739 10.408 1.00 95.38 150 ILE A C 1
ATOM 1171 O O . ILE A 1 150 ? -9.542 -2.662 10.095 1.00 95.38 150 ILE A O 1
ATOM 1175 N N . LEU A 1 151 ? -9.661 -4.898 10.166 1.00 93.69 151 LEU A N 1
ATOM 1176 C CA . LEU A 1 151 ? -10.942 -5.021 9.461 1.00 93.69 151 LEU A CA 1
ATOM 1177 C C . LEU A 1 151 ? -12.121 -4.448 10.268 1.00 93.69 151 LEU A C 1
ATOM 1179 O O . LEU A 1 151 ? -12.964 -3.755 9.695 1.00 93.69 151 LEU A O 1
ATOM 1183 N N . ASN A 1 152 ? -12.170 -4.653 11.590 1.00 93.56 152 ASN A N 1
ATOM 1184 C CA . ASN A 1 152 ? -13.155 -3.980 12.441 1.00 93.56 152 ASN A CA 1
ATOM 1185 C C . ASN A 1 152 ? -12.973 -2.460 12.367 1.00 93.56 152 ASN A C 1
ATOM 1187 O O . ASN A 1 152 ? -13.945 -1.741 12.139 1.00 93.56 152 ASN A O 1
ATOM 1191 N N . HIS A 1 153 ? -11.743 -1.950 12.475 1.00 93.25 153 HIS A N 1
ATOM 1192 C CA . HIS A 1 153 ? -11.502 -0.511 12.365 1.00 93.25 153 HIS A CA 1
ATOM 1193 C C . HIS A 1 153 ? -11.843 0.050 10.972 1.00 93.25 153 HIS A C 1
ATOM 1195 O O . HIS A 1 153 ? -12.471 1.104 10.878 1.00 93.25 153 HIS A O 1
ATOM 1201 N N . LEU A 1 154 ? -11.534 -0.682 9.898 1.00 91.81 154 LEU A N 1
ATOM 1202 C CA . LEU A 1 154 ? -11.871 -0.337 8.514 1.00 91.81 154 LEU A CA 1
ATOM 1203 C C . LEU A 1 154 ? -13.379 -0.095 8.327 1.00 91.81 154 LEU A C 1
ATOM 1205 O O . LEU A 1 154 ? -13.780 0.838 7.627 1.00 91.81 154 LEU A O 1
ATOM 1209 N N . ILE A 1 155 ? -14.212 -0.928 8.960 1.00 88.94 155 ILE A N 1
ATOM 1210 C CA . ILE A 1 155 ? -15.678 -0.885 8.867 1.00 88.94 155 ILE A CA 1
ATOM 1211 C C . ILE A 1 155 ? -16.281 0.079 9.903 1.00 88.94 155 ILE A C 1
ATOM 1213 O O . ILE A 1 155 ? -17.143 0.891 9.563 1.00 88.94 155 ILE A O 1
ATOM 1217 N N . SER A 1 156 ? -15.833 0.036 11.157 1.00 85.00 156 SER A N 1
ATOM 1218 C CA . SER A 1 156 ? -16.323 0.901 12.241 1.00 85.00 156 SER A CA 1
ATOM 1219 C C . SER A 1 156 ? -15.911 2.368 12.064 1.00 85.00 156 SER A C 1
ATOM 1221 O O . SER A 1 156 ? -16.686 3.255 12.419 1.00 85.00 156 SER A O 1
ATOM 1223 N N . ALA A 1 157 ? -14.727 2.627 11.497 1.00 85.56 157 ALA A N 1
ATOM 1224 C CA . ALA A 1 157 ? -14.182 3.949 11.174 1.00 85.56 157 ALA A CA 1
ATOM 1225 C C . ALA A 1 157 ? -14.213 4.961 12.340 1.00 85.56 157 ALA A C 1
ATOM 1227 O O . ALA A 1 157 ? -14.522 6.136 12.137 1.00 85.56 157 ALA A O 1
ATOM 1228 N N . SER A 1 158 ? -13.938 4.501 13.567 1.00 87.69 158 SER A N 1
ATOM 1229 C CA . SER A 1 158 ? -14.191 5.262 14.796 1.00 87.69 158 SER A CA 1
ATOM 1230 C C . SER A 1 158 ? -12.968 5.455 15.688 1.00 87.69 158 SER A C 1
ATOM 1232 O O . SER A 1 158 ? -12.041 4.649 15.671 1.00 87.69 158 SER A O 1
ATOM 1234 N N . MET A 1 159 ? -12.997 6.483 16.540 1.00 88.25 159 MET A N 1
ATOM 1235 C CA . MET A 1 159 ? -11.896 6.788 17.464 1.00 88.25 159 MET A CA 1
ATOM 1236 C C . MET A 1 159 ? -11.624 5.697 18.500 1.00 88.25 159 MET A C 1
ATOM 1238 O O . MET A 1 159 ? -10.468 5.470 18.839 1.00 88.25 159 MET A O 1
ATOM 1242 N N . VAL A 1 160 ? -12.651 4.987 18.976 1.00 90.38 160 VAL A N 1
ATOM 1243 C CA . VAL A 1 160 ? -12.436 3.852 19.890 1.00 90.38 160 VAL A CA 1
ATOM 1244 C C . VAL A 1 160 ? -11.786 2.681 19.140 1.00 90.38 160 VAL A C 1
ATOM 1246 O O . VAL A 1 160 ? -10.830 2.089 19.626 1.00 90.38 160 VAL A O 1
ATOM 1249 N N . THR A 1 161 ? -12.212 2.391 17.905 1.00 91.62 161 THR A N 1
ATOM 1250 C CA . THR A 1 161 ? -11.558 1.334 17.108 1.00 91.62 161 THR A CA 1
ATOM 1251 C C . THR A 1 161 ? -10.159 1.714 16.614 1.00 91.62 161 THR A C 1
ATOM 1253 O O . THR A 1 161 ? -9.369 0.814 16.359 1.00 91.62 161 THR A O 1
ATOM 1256 N N . LEU A 1 162 ? -9.818 3.008 16.544 1.00 92.88 162 LEU A N 1
ATOM 1257 C CA . LEU A 1 162 ? -8.514 3.510 16.092 1.00 92.88 162 LEU A CA 1
ATOM 1258 C C . LEU A 1 162 ? -7.352 3.190 17.049 1.00 92.88 162 LEU A C 1
ATOM 1260 O O . LEU A 1 162 ? -6.214 3.018 16.609 1.00 92.88 162 LEU A O 1
ATOM 1264 N N . VAL A 1 163 ? -7.608 3.104 18.357 1.00 94.62 163 VAL A N 1
ATOM 1265 C CA . VAL A 1 163 ? -6.536 2.919 19.353 1.00 94.62 163 VAL A CA 1
ATOM 1266 C C . VAL A 1 163 ? -5.804 1.586 19.154 1.00 94.62 163 VAL A C 1
ATOM 1268 O O . VAL A 1 163 ? -4.581 1.531 19.285 1.00 94.62 163 VAL A O 1
ATOM 1271 N N . LEU A 1 164 ? -6.519 0.517 18.791 1.00 94.44 164 LEU A N 1
ATOM 1272 C CA . LEU A 1 164 ? -5.926 -0.817 18.667 1.00 94.44 164 LEU A CA 1
ATOM 1273 C C . LEU A 1 164 ? -4.990 -0.974 17.448 1.00 94.44 164 LEU A C 1
ATOM 1275 O O . LEU A 1 164 ? -3.875 -1.443 17.662 1.00 94.44 164 LEU A O 1
ATOM 1279 N N . PRO A 1 165 ? -5.330 -0.547 16.213 1.00 95.31 165 PRO A N 1
ATOM 1280 C CA . PRO A 1 165 ? -4.383 -0.503 15.094 1.00 95.31 165 PRO A CA 1
ATOM 1281 C C . PRO A 1 165 ? -3.110 0.296 15.390 1.00 95.31 165 PRO A C 1
ATOM 1283 O O . PRO A 1 165 ? -2.017 -0.170 15.071 1.00 95.31 165 PRO A O 1
ATOM 1286 N N . ILE A 1 166 ? -3.213 1.448 16.067 1.00 95.69 166 ILE A N 1
ATOM 1287 C CA . ILE A 1 166 ? -2.029 2.221 16.479 1.00 95.69 166 ILE A CA 1
ATOM 1288 C C . ILE A 1 166 ? -1.149 1.392 17.433 1.00 95.69 166 ILE A C 1
ATOM 1290 O O . ILE A 1 166 ? 0.065 1.322 17.238 1.00 95.69 166 ILE A O 1
ATOM 1294 N N . LEU A 1 167 ? -1.739 0.700 18.415 1.00 94.81 167 LEU A N 1
ATOM 1295 C CA . LEU A 1 167 ? -0.994 -0.194 19.314 1.00 94.81 167 LEU A CA 1
ATOM 1296 C C . LEU A 1 167 ? -0.415 -1.430 18.595 1.00 94.81 167 LEU A C 1
ATOM 1298 O O . LEU A 1 167 ? 0.668 -1.885 18.961 1.00 94.81 167 LEU A O 1
ATOM 1302 N N . ILE A 1 168 ? -1.062 -1.951 17.547 1.00 95.50 168 ILE A N 1
ATOM 1303 C CA . ILE A 1 168 ? -0.497 -3.033 16.723 1.00 95.50 168 ILE A CA 1
ATOM 1304 C C . ILE A 1 168 ? 0.780 -2.559 16.026 1.00 95.50 168 ILE A C 1
ATOM 1306 O O . ILE A 1 168 ? 1.822 -3.201 16.159 1.00 95.50 168 ILE A O 1
ATOM 1310 N N . PHE A 1 169 ? 0.724 -1.435 15.307 1.00 95.81 169 PHE A N 1
ATOM 1311 C CA . PHE A 1 169 ? 1.852 -0.971 14.491 1.00 95.81 169 PHE A CA 1
ATOM 1312 C C . PHE A 1 169 ? 3.003 -0.355 15.299 1.00 95.81 169 PHE A C 1
ATOM 1314 O O . PHE A 1 169 ? 4.117 -0.297 14.779 1.00 95.81 169 PHE A O 1
ATOM 1321 N N . LEU A 1 170 ? 2.755 0.093 16.540 1.00 93.06 170 LEU A N 1
ATOM 1322 C CA . LEU A 1 170 ? 3.755 0.760 17.391 1.00 93.06 170 LEU A CA 1
ATOM 1323 C C . LEU A 1 170 ? 4.202 -0.039 18.628 1.00 93.06 170 LEU A C 1
ATOM 1325 O O . LEU A 1 170 ? 5.199 0.336 19.241 1.00 93.06 170 LEU A O 1
ATOM 1329 N N . TRP A 1 171 ? 3.512 -1.121 19.005 1.00 92.94 171 TRP A N 1
ATOM 1330 C CA . TRP A 1 171 ? 3.906 -1.967 20.143 1.00 92.94 171 TRP A CA 1
ATOM 1331 C C . TRP A 1 171 ? 3.949 -3.455 19.782 1.00 92.94 171 TRP A C 1
ATOM 1333 O O . TRP A 1 171 ? 4.973 -4.095 20.012 1.00 92.94 171 TRP A O 1
ATOM 1343 N N . ALA A 1 172 ? 2.892 -4.009 19.177 1.00 93.25 172 ALA A N 1
ATOM 1344 C CA . ALA A 1 172 ? 2.824 -5.448 18.907 1.00 93.25 172 ALA A CA 1
ATOM 1345 C C . ALA A 1 172 ? 3.818 -5.892 17.819 1.00 93.25 172 ALA A C 1
ATOM 1347 O O . ALA A 1 172 ? 4.732 -6.668 18.092 1.00 93.25 172 ALA A O 1
ATOM 1348 N N . MET A 1 173 ? 3.716 -5.329 16.611 1.00 92.44 173 MET A N 1
ATOM 1349 C CA . MET A 1 173 ? 4.574 -5.682 15.468 1.00 92.44 173 MET A CA 1
ATOM 1350 C C . MET A 1 173 ? 6.053 -5.305 15.668 1.00 92.44 173 MET A C 1
ATOM 1352 O O . MET A 1 173 ? 6.924 -5.895 15.034 1.00 92.44 173 MET A O 1
ATOM 1356 N N . LEU A 1 174 ? 6.338 -4.333 16.543 1.00 91.19 174 LEU A N 1
ATOM 1357 C CA . LEU A 1 174 ? 7.698 -3.903 16.890 1.00 91.19 174 LEU A CA 1
ATOM 1358 C C . LEU A 1 174 ? 8.314 -4.701 18.051 1.00 91.19 174 LEU A C 1
ATOM 1360 O O . LEU A 1 174 ? 9.472 -4.479 18.389 1.00 91.19 174 LEU A O 1
ATOM 1364 N N . SER A 1 175 ? 7.572 -5.613 18.684 1.00 87.81 175 SER A N 1
ATOM 1365 C CA . SER A 1 175 ? 8.104 -6.410 19.791 1.00 87.81 175 SER A CA 1
ATOM 1366 C C . SER A 1 175 ? 9.003 -7.556 19.312 1.00 87.81 175 SER A C 1
ATOM 1368 O O . SER A 1 175 ? 8.681 -8.278 18.365 1.00 87.81 175 SER A O 1
ATOM 1370 N N . VAL A 1 176 ? 10.137 -7.729 19.995 1.00 83.69 176 VAL A N 1
ATOM 1371 C CA . VAL A 1 176 ? 11.099 -8.824 19.802 1.00 83.69 176 VAL A CA 1
ATOM 1372 C C . VAL A 1 176 ? 11.056 -9.723 21.048 1.00 83.69 176 VAL A C 1
ATOM 1374 O O . VAL A 1 176 ? 11.121 -9.184 22.152 1.00 83.69 176 VAL A O 1
ATOM 1377 N N . PRO A 1 177 ? 10.969 -11.063 20.923 1.00 77.00 177 PRO A N 1
ATOM 1378 C CA . PRO A 1 177 ? 10.704 -11.832 19.702 1.00 77.00 177 PRO A CA 1
ATOM 1379 C C . PRO A 1 177 ? 9.206 -11.919 19.343 1.00 77.00 177 PRO A C 1
ATOM 1381 O O . PRO A 1 177 ? 8.877 -12.237 18.201 1.00 77.00 177 PRO A O 1
ATOM 1384 N N . ARG A 1 178 ? 8.301 -11.682 20.307 1.00 83.69 178 ARG A N 1
ATOM 1385 C CA . ARG A 1 178 ? 6.834 -11.806 20.178 1.00 83.69 178 ARG A CA 1
ATOM 1386 C C . ARG A 1 178 ? 6.107 -10.789 21.083 1.00 83.69 178 ARG A C 1
ATOM 1388 O O . ARG A 1 178 ? 6.714 -10.317 22.049 1.00 83.69 178 ARG A O 1
ATOM 1395 N N . PRO A 1 179 ? 4.810 -10.496 20.853 1.00 88.69 179 PRO A N 1
ATOM 1396 C CA . PRO A 1 179 ? 4.056 -9.564 21.691 1.00 88.69 179 PRO A CA 1
ATOM 1397 C C . PRO A 1 179 ? 3.780 -10.130 23.085 1.00 88.69 179 PRO A C 1
ATOM 1399 O O . PRO A 1 179 ? 3.172 -11.189 23.231 1.00 88.69 179 PRO A O 1
ATOM 1402 N N . SER A 1 180 ? 4.193 -9.378 24.108 1.00 88.12 180 SER A N 1
ATOM 1403 C CA . SER A 1 180 ? 4.046 -9.743 25.526 1.00 88.12 180 SER A CA 1
ATOM 1404 C C . SER A 1 180 ? 2.603 -10.057 25.954 1.00 88.12 180 SER A C 1
ATOM 1406 O O . SER A 1 180 ? 1.645 -9.458 25.449 1.00 88.12 180 SER A O 1
ATOM 1408 N N . LYS A 1 181 ? 2.447 -10.874 27.007 1.00 89.81 181 LYS A N 1
ATOM 1409 C CA . LYS A 1 181 ? 1.176 -11.123 27.725 1.00 89.81 181 LYS A CA 1
ATOM 1410 C C . LYS A 1 181 ? 0.421 -9.830 28.064 1.00 89.81 181 LYS A C 1
ATOM 1412 O O . LYS A 1 181 ? -0.808 -9.779 28.001 1.00 89.81 181 LYS A O 1
ATOM 1417 N N . ARG A 1 182 ? 1.161 -8.755 28.369 1.00 89.19 182 ARG A N 1
ATOM 1418 C CA . ARG A 1 182 ? 0.628 -7.419 28.691 1.00 89.19 182 ARG A CA 1
ATOM 1419 C C . ARG A 1 182 ? -0.063 -6.748 27.496 1.00 89.19 182 ARG A C 1
ATOM 1421 O O . ARG A 1 182 ? -1.096 -6.114 27.701 1.00 89.19 182 ARG A O 1
ATOM 1428 N N . PHE A 1 183 ? 0.431 -6.924 26.266 1.00 92.56 183 PHE A N 1
ATOM 1429 C CA . PHE A 1 183 ? -0.256 -6.439 25.059 1.00 92.56 183 PHE A CA 1
ATOM 1430 C C . PHE A 1 183 ? -1.588 -7.174 24.858 1.00 92.56 183 PHE A C 1
ATOM 1432 O O . PHE A 1 183 ? -2.634 -6.530 24.773 1.00 92.56 183 PHE A O 1
ATOM 1439 N N . TRP A 1 184 ? -1.575 -8.511 24.872 1.00 94.56 184 TRP A N 1
ATOM 1440 C CA . TRP A 1 184 ? -2.780 -9.318 24.645 1.00 94.56 184 TRP A CA 1
ATOM 1441 C C . TRP A 1 184 ? -3.863 -9.090 25.705 1.00 94.56 184 TRP A C 1
ATOM 1443 O O . TRP A 1 184 ? -5.031 -8.920 25.359 1.00 94.56 184 TRP A O 1
ATOM 1453 N N . MET A 1 185 ? -3.486 -9.000 26.985 1.00 92.69 185 MET A N 1
ATOM 1454 C CA . MET A 1 185 ? -4.421 -8.627 28.053 1.00 92.69 185 MET A CA 1
ATOM 1455 C C . MET A 1 185 ? -4.983 -7.211 27.868 1.00 92.69 185 MET A C 1
ATOM 1457 O O . MET A 1 185 ? -6.177 -7.009 28.073 1.00 92.69 185 MET A O 1
ATOM 1461 N N . THR A 1 186 ? -4.165 -6.246 27.430 1.00 93.69 186 THR A N 1
ATOM 1462 C CA . THR A 1 186 ? -4.641 -4.883 27.133 1.00 93.69 186 THR A CA 1
ATOM 1463 C C . THR A 1 186 ? -5.644 -4.888 25.978 1.00 93.69 186 THR A C 1
ATOM 1465 O O . THR A 1 186 ? -6.685 -4.245 26.081 1.00 93.69 186 THR A O 1
ATOM 1468 N N . ALA A 1 187 ? -5.385 -5.642 24.906 1.00 95.19 187 ALA A N 1
ATOM 1469 C CA . ALA A 1 187 ? -6.285 -5.748 23.756 1.00 95.19 187 ALA A CA 1
ATOM 1470 C C . ALA A 1 187 ? -7.642 -6.390 24.116 1.00 95.19 187 ALA A C 1
ATOM 1472 O O . ALA A 1 187 ? -8.690 -5.890 23.696 1.00 95.19 187 ALA A O 1
ATOM 1473 N N . ILE A 1 188 ? -7.639 -7.457 24.924 1.00 95.44 188 ILE A N 1
ATOM 1474 C CA . ILE A 1 188 ? -8.863 -8.121 25.408 1.00 95.44 188 ILE A CA 1
ATOM 1475 C C . ILE A 1 188 ? -9.678 -7.164 26.288 1.00 95.44 188 ILE A C 1
ATOM 1477 O O . ILE A 1 188 ? -10.818 -6.853 25.956 1.00 95.44 188 ILE A O 1
ATOM 1481 N N . VAL A 1 189 ? -9.080 -6.589 27.335 1.00 96.25 189 VAL A N 1
ATOM 1482 C CA . VAL A 1 189 ? -9.797 -5.664 28.234 1.00 96.25 189 VAL A CA 1
ATOM 1483 C C . VAL A 1 189 ? -10.295 -4.423 27.480 1.00 96.25 189 VAL A C 1
ATOM 1485 O O . VAL A 1 189 ? -11.405 -3.953 27.723 1.00 96.25 189 VAL A O 1
ATOM 1488 N N . TYR A 1 190 ? -9.530 -3.908 26.511 1.00 95.88 190 TYR A N 1
ATOM 1489 C CA . TYR A 1 190 ? -9.971 -2.789 25.675 1.00 95.88 190 TYR A CA 1
ATOM 1490 C C . TYR A 1 190 ? -11.175 -3.155 24.793 1.00 95.88 190 TYR A C 1
ATOM 1492 O O . TYR A 1 190 ? -12.081 -2.335 24.634 1.00 95.88 190 TYR A O 1
ATOM 1500 N N . THR A 1 191 ? -11.223 -4.369 24.231 1.00 94.69 191 THR A N 1
ATOM 1501 C CA . THR A 1 191 ? -12.384 -4.829 23.444 1.00 94.69 191 THR A CA 1
ATOM 1502 C C . THR A 1 191 ? -13.617 -5.057 24.312 1.00 94.69 191 THR A C 1
ATOM 1504 O O . THR A 1 191 ? -14.692 -4.584 23.946 1.00 94.69 191 THR A O 1
ATOM 1507 N N . GLU A 1 192 ? -13.474 -5.663 25.490 1.00 95.00 192 GLU A N 1
ATOM 1508 C CA . GLU A 1 192 ? -14.563 -5.828 26.464 1.00 95.00 192 GLU A CA 1
ATOM 1509 C C . GLU A 1 192 ? -15.151 -4.468 26.884 1.00 95.00 192 GLU A C 1
ATOM 1511 O O . GLU A 1 192 ? -16.357 -4.238 26.753 1.00 95.00 192 GLU A O 1
ATOM 1516 N N . VAL A 1 193 ? -14.299 -3.517 27.286 1.00 94.44 193 VAL A N 1
ATOM 1517 C CA . VAL A 1 193 ? -14.708 -2.143 27.634 1.00 94.44 193 VAL A CA 1
ATOM 1518 C C . VAL A 1 193 ? -15.349 -1.427 26.439 1.00 94.44 193 VAL A C 1
ATOM 1520 O O . VAL A 1 193 ? -16.366 -0.753 26.604 1.00 94.44 193 VAL A O 1
ATOM 1523 N N . THR A 1 194 ? -14.822 -1.607 25.224 1.00 91.81 194 THR A N 1
ATOM 1524 C CA . THR A 1 194 ? -15.404 -1.049 23.989 1.00 91.81 194 THR A CA 1
ATOM 1525 C C . THR A 1 194 ? -16.813 -1.579 23.732 1.00 91.81 194 THR A C 1
ATOM 1527 O O . THR A 1 194 ? -17.704 -0.795 23.400 1.00 91.81 194 THR A O 1
ATOM 1530 N N . ILE A 1 195 ? -17.044 -2.882 23.912 1.00 92.44 195 ILE A N 1
ATOM 1531 C CA . ILE A 1 195 ? -18.358 -3.515 23.728 1.00 92.44 195 ILE A CA 1
ATOM 1532 C C . ILE A 1 195 ? -19.351 -3.007 24.781 1.00 92.44 195 ILE A C 1
ATOM 1534 O O . ILE A 1 195 ? -20.459 -2.608 24.420 1.00 92.44 195 ILE A O 1
ATOM 1538 N N . VAL A 1 196 ? -18.949 -2.934 26.055 1.00 92.88 196 VAL A N 1
ATOM 1539 C CA . VAL A 1 196 ? -19.788 -2.399 27.146 1.00 92.88 196 VAL A CA 1
ATOM 1540 C C . VAL A 1 196 ? -20.161 -0.932 26.900 1.00 92.88 196 VAL A C 1
ATOM 1542 O O . VAL A 1 196 ? -21.329 -0.565 27.038 1.00 92.88 196 VAL A O 1
ATOM 1545 N N . ILE A 1 197 ? -19.210 -0.102 26.458 1.00 89.88 197 ILE A N 1
ATOM 1546 C CA . ILE A 1 197 ? -19.459 1.296 26.069 1.00 89.88 197 ILE A CA 1
ATOM 1547 C C . ILE A 1 197 ? -20.439 1.361 24.889 1.00 89.88 197 ILE A C 1
ATOM 1549 O O . ILE A 1 197 ? -21.474 2.025 24.985 1.00 89.88 197 ILE A O 1
ATOM 1553 N N . LYS A 1 198 ? -20.163 0.646 23.789 1.00 89.25 198 LYS A N 1
ATOM 1554 C CA . LYS A 1 198 ? -21.034 0.612 22.600 1.00 89.25 198 LYS A CA 1
ATOM 1555 C C . LYS A 1 198 ? -22.454 0.132 22.934 1.00 89.25 198 LYS A C 1
ATOM 1557 O O . LYS A 1 198 ? -23.403 0.627 22.326 1.00 89.25 198 LYS A O 1
ATOM 1562 N N . TYR A 1 199 ? -22.608 -0.797 23.883 1.00 89.50 199 TYR A N 1
ATOM 1563 C CA . TYR A 1 199 ? -23.895 -1.295 24.382 1.00 89.50 199 TYR A CA 1
ATOM 1564 C C . TYR A 1 199 ? -24.652 -0.249 25.209 1.00 89.50 199 TYR A C 1
ATOM 1566 O O . TYR A 1 199 ? -25.799 0.061 24.887 1.00 89.50 199 TYR A O 1
ATOM 1574 N N . PHE A 1 200 ? -24.009 0.362 26.211 1.00 89.25 200 PHE A N 1
ATOM 1575 C CA . PHE A 1 200 ? -24.635 1.365 27.082 1.00 89.25 200 PHE A CA 1
ATOM 1576 C C . PHE A 1 200 ? -25.241 2.544 26.301 1.00 89.25 200 PHE A C 1
ATOM 1578 O O . PHE A 1 200 ? -26.292 3.070 26.663 1.00 89.25 200 PHE A O 1
ATOM 1585 N N . PHE A 1 201 ? -24.625 2.934 25.186 1.00 85.62 201 PHE A N 1
ATOM 1586 C CA . PHE A 1 201 ? -25.114 4.033 24.355 1.00 85.62 201 PHE A CA 1
ATOM 1587 C C . PHE A 1 201 ? -26.197 3.660 23.321 1.00 85.62 201 PHE A C 1
ATOM 1589 O O . PHE A 1 201 ? -26.749 4.562 22.688 1.00 85.62 201 PHE A O 1
ATOM 1596 N N . GLN A 1 202 ? -26.583 2.383 23.170 1.00 84.31 202 GLN A N 1
ATOM 1597 C CA . GLN A 1 202 ? -27.730 2.018 22.316 1.00 84.31 202 GLN A CA 1
ATOM 1598 C C . GLN A 1 202 ? -29.071 2.502 22.885 1.00 84.31 202 GLN A C 1
ATOM 1600 O O . GLN A 1 202 ? -30.025 2.731 22.128 1.00 84.31 202 GLN A O 1
ATOM 1605 N N . PHE A 1 203 ? -29.158 2.679 24.208 1.00 84.62 203 PHE A N 1
ATOM 1606 C CA . PHE A 1 203 ? -30.383 3.114 24.868 1.00 84.62 203 PHE A CA 1
ATOM 1607 C C . PHE A 1 203 ? -30.854 4.475 24.340 1.00 84.62 203 PHE A C 1
ATOM 1609 O O . PHE A 1 203 ? -30.101 5.441 24.206 1.00 84.62 203 PHE A O 1
ATOM 1616 N N . SER A 1 204 ? -32.148 4.567 24.035 1.00 75.50 204 SER A N 1
ATOM 1617 C CA . SER A 1 204 ? -32.723 5.724 23.332 1.00 75.50 204 SER A CA 1
ATOM 1618 C C . SER A 1 204 ? -33.098 6.897 24.254 1.00 75.50 204 SER A C 1
ATOM 1620 O O . SER A 1 204 ? -33.776 7.825 23.820 1.00 75.50 204 SER A O 1
ATOM 1622 N N . PHE A 1 205 ? -32.628 6.894 25.510 1.00 80.44 205 PHE A N 1
ATOM 1623 C CA . PHE A 1 205 ? -32.767 8.038 26.421 1.00 80.44 205 PHE A CA 1
ATOM 1624 C C . PHE A 1 205 ? -31.832 9.203 26.053 1.00 80.44 205 PHE A C 1
ATOM 1626 O O . PHE A 1 205 ? -32.162 10.364 26.303 1.00 80.44 205 PHE A O 1
ATOM 1633 N N . PHE A 1 206 ? -30.685 8.918 25.425 1.00 80.44 206 PHE A N 1
ATOM 1634 C CA . PHE A 1 206 ? -29.715 9.938 25.027 1.00 80.44 206 PHE A CA 1
ATOM 1635 C C . PHE A 1 206 ? -30.293 10.912 23.978 1.00 80.44 206 PHE A C 1
ATOM 1637 O O . PHE A 1 206 ? -30.792 10.458 22.946 1.00 80.44 206 PHE A O 1
ATOM 1644 N N . PRO A 1 207 ? -30.181 12.247 24.159 1.00 77.00 207 PRO A N 1
ATOM 1645 C CA . PRO A 1 207 ? -30.739 13.228 23.219 1.00 77.00 207 PRO A CA 1
ATOM 1646 C C . PRO A 1 207 ? -30.256 13.064 21.771 1.00 77.00 207 PRO A C 1
ATOM 1648 O O . PRO A 1 207 ? -31.050 13.184 20.841 1.00 77.00 207 PRO A O 1
ATOM 1651 N N . PHE A 1 208 ? -28.979 12.720 21.576 1.00 75.00 208 PHE A N 1
ATOM 1652 C CA . PHE A 1 208 ? -28.382 12.489 20.255 1.00 75.00 208 PHE A CA 1
ATOM 1653 C C . PHE A 1 208 ? -28.885 11.216 19.549 1.00 75.00 208 PHE A C 1
ATOM 1655 O O . PHE A 1 208 ? -28.682 11.065 18.347 1.00 75.00 208 PHE A O 1
ATOM 1662 N N . ASN A 1 209 ? -29.553 10.314 20.275 1.00 75.81 209 ASN A N 1
ATOM 1663 C CA . ASN A 1 209 ? -30.055 9.033 19.772 1.00 75.81 209 ASN A CA 1
ATOM 1664 C C . ASN A 1 209 ? -31.521 9.111 19.281 1.00 75.81 209 ASN A C 1
ATOM 1666 O O . ASN A 1 209 ? -32.079 8.128 18.799 1.00 75.81 209 ASN A O 1
ATOM 1670 N N . LYS A 1 210 ? -32.169 10.281 19.391 1.00 72.88 210 LYS A N 1
ATOM 1671 C CA . LYS A 1 210 ? -33.592 10.457 19.041 1.00 72.88 210 LYS A CA 1
ATOM 1672 C C . LYS A 1 210 ? -33.851 10.525 17.529 1.00 72.88 210 LYS A C 1
ATOM 1674 O O . LYS A 1 210 ? -34.827 9.949 17.065 1.00 72.88 210 LYS A O 1
ATOM 1679 N N . ASN A 1 211 ? -32.953 11.155 16.763 1.00 69.56 211 ASN A N 1
ATOM 1680 C CA . ASN A 1 211 ? -33.089 11.357 15.310 1.00 69.56 211 ASN A CA 1
ATOM 1681 C C . ASN A 1 211 ? -31.931 10.694 14.525 1.00 69.56 211 ASN A C 1
ATOM 1683 O O . ASN A 1 211 ? -31.099 11.399 13.943 1.00 69.56 211 ASN A O 1
ATOM 1687 N N . PRO A 1 212 ? -31.836 9.349 14.485 1.00 65.25 212 PRO A N 1
ATOM 1688 C CA . PRO A 1 212 ? -30.695 8.655 13.879 1.00 65.25 212 PRO A CA 1
ATOM 1689 C C . PRO A 1 212 ? -30.572 8.886 12.363 1.00 65.25 212 PRO A C 1
ATOM 1691 O O . PRO A 1 212 ? -29.461 8.909 11.839 1.00 65.25 212 PRO A O 1
ATOM 1694 N N . SER A 1 213 ? -31.682 9.102 11.647 1.00 62.41 213 SER A N 1
ATOM 1695 C CA . SER A 1 213 ? -31.700 9.289 10.187 1.00 62.41 213 SER A CA 1
ATOM 1696 C C . SER A 1 213 ? -30.963 10.556 9.730 1.00 62.41 213 SER A C 1
ATOM 1698 O O . SER A 1 213 ? -30.071 10.475 8.887 1.00 62.41 213 SER A O 1
ATOM 1700 N N . GLN A 1 214 ? -31.272 11.718 10.317 1.00 63.28 214 GLN A N 1
ATOM 1701 C CA . GLN A 1 214 ? -30.689 13.014 9.926 1.00 63.28 214 GLN A CA 1
ATOM 1702 C C . GLN A 1 214 ? -29.182 13.129 10.222 1.00 63.28 214 GLN A C 1
ATOM 1704 O O . GLN A 1 214 ? -28.468 13.865 9.538 1.00 63.28 214 GLN A O 1
ATOM 1709 N N . ASN A 1 215 ? -28.681 12.393 11.219 1.00 66.12 215 ASN A N 1
ATOM 1710 C CA . ASN A 1 215 ? -27.270 12.420 11.619 1.00 66.12 215 ASN A CA 1
ATOM 1711 C C . ASN A 1 215 ? -26.437 11.268 11.011 1.00 66.12 215 ASN A C 1
ATOM 1713 O O . ASN A 1 215 ? -25.222 11.215 11.220 1.00 66.12 215 ASN A O 1
ATOM 1717 N N . LYS A 1 216 ? -27.047 10.380 10.206 1.00 65.56 216 LYS A N 1
ATOM 1718 C CA . LYS A 1 216 ? -26.399 9.183 9.628 1.00 65.56 216 LYS A CA 1
ATOM 1719 C C . LYS A 1 216 ? -25.305 9.476 8.592 1.00 65.56 216 LYS A C 1
ATOM 1721 O O . LYS A 1 216 ? -24.402 8.663 8.439 1.00 65.56 216 LYS A O 1
ATOM 1726 N N . ASN A 1 217 ? -25.336 10.630 7.921 1.00 67.94 217 ASN A N 1
ATOM 1727 C CA . ASN A 1 217 ? -24.326 10.989 6.911 1.00 67.94 217 ASN A CA 1
ATOM 1728 C C . ASN A 1 217 ? -23.313 12.048 7.380 1.00 67.94 217 ASN A C 1
ATOM 1730 O O . ASN A 1 217 ? -22.210 12.096 6.848 1.00 67.94 217 ASN A O 1
ATOM 1734 N N . LYS A 1 218 ? -23.627 12.853 8.405 1.00 71.88 218 LYS A N 1
ATOM 1735 C CA . LYS A 1 218 ? -22.732 13.925 8.879 1.00 71.88 218 LYS A CA 1
ATOM 1736 C C . LYS A 1 218 ? -21.459 13.337 9.523 1.00 71.88 218 LYS A C 1
ATOM 1738 O O . LYS A 1 218 ? -21.601 12.523 10.444 1.00 71.88 218 LYS A O 1
ATOM 1743 N N . PRO A 1 219 ? -20.239 13.735 9.108 1.00 69.94 219 PRO A N 1
ATOM 1744 C CA . PRO A 1 219 ? -19.003 13.224 9.704 1.00 69.94 219 PRO A CA 1
ATOM 1745 C C . PRO A 1 219 ? -18.751 13.800 11.108 1.00 69.94 219 PRO A C 1
ATOM 1747 O O . PRO A 1 219 ? -18.495 13.042 12.037 1.00 69.94 219 PRO A O 1
ATOM 1750 N N . TYR A 1 220 ? -18.917 15.114 11.306 1.00 76.44 220 TYR A N 1
ATOM 1751 C CA . TYR A 1 220 ? -18.518 15.816 12.540 1.00 76.44 220 TYR A CA 1
ATOM 1752 C C . TYR A 1 220 ? -19.498 15.740 13.736 1.00 76.44 220 TYR A C 1
ATOM 1754 O O . TYR A 1 220 ? -19.373 16.493 14.699 1.00 76.44 220 TYR A O 1
ATOM 1762 N N . HIS A 1 221 ? -20.481 14.838 13.721 1.00 77.94 221 HIS A N 1
ATOM 1763 C CA . HIS A 1 221 ? -21.384 14.632 14.864 1.00 77.94 221 HIS A CA 1
ATOM 1764 C C . HIS A 1 221 ? -20.721 13.695 15.890 1.00 77.94 221 HIS A C 1
ATOM 1766 O O . HIS A 1 221 ? -20.385 12.564 15.550 1.00 77.94 221 HIS A O 1
ATOM 1772 N N . LEU A 1 222 ? -20.528 14.154 17.135 1.00 78.44 222 LEU A N 1
ATOM 1773 C CA . LEU A 1 222 ? -19.651 13.512 18.135 1.00 78.44 222 LEU A CA 1
ATOM 1774 C C . LEU A 1 222 ? -19.856 11.986 18.301 1.00 78.44 222 LEU A C 1
ATOM 1776 O O . LEU A 1 222 ? -18.867 11.262 18.177 1.00 78.44 222 LEU A O 1
ATOM 1780 N N . PRO A 1 223 ? -21.082 11.454 18.497 1.00 80.75 223 PRO A N 1
ATOM 1781 C CA . PRO A 1 223 ? -21.310 10.005 18.552 1.00 80.75 223 PRO A CA 1
ATOM 1782 C C . PRO A 1 223 ? -20.798 9.235 17.325 1.00 80.75 223 PRO A C 1
ATOM 1784 O O . PRO A 1 223 ? -20.331 8.108 17.462 1.00 80.75 223 PRO A O 1
ATOM 1787 N N . ASN A 1 224 ? -20.818 9.841 16.135 1.00 78.62 224 ASN A N 1
ATOM 1788 C CA . ASN A 1 224 ? -20.343 9.211 14.900 1.00 78.62 224 ASN A CA 1
ATOM 1789 C C . ASN A 1 224 ? -18.809 9.101 14.896 1.00 78.62 224 ASN A C 1
ATOM 1791 O O . ASN A 1 224 ? -18.279 8.063 14.517 1.00 78.62 224 ASN A O 1
ATOM 1795 N N . ILE A 1 225 ? -18.110 10.146 15.362 1.00 81.81 225 ILE A N 1
ATOM 1796 C CA . ILE A 1 225 ? -16.641 10.183 15.479 1.00 81.81 225 ILE A CA 1
ATOM 1797 C C . ILE A 1 225 ? -16.158 9.133 16.492 1.00 81.81 225 ILE A C 1
ATOM 1799 O O . ILE A 1 225 ? -15.207 8.392 16.241 1.00 81.81 225 ILE A O 1
ATOM 1803 N N . ILE A 1 226 ? -16.829 9.043 17.644 1.00 83.38 226 ILE A N 1
ATOM 1804 C CA . ILE A 1 226 ? -16.442 8.124 18.725 1.00 83.38 226 ILE A CA 1
ATOM 1805 C C . ILE A 1 226 ? -16.779 6.662 18.352 1.00 83.38 226 ILE A C 1
ATOM 1807 O O . ILE A 1 226 ? -16.086 5.743 18.787 1.00 83.38 226 ILE A O 1
ATOM 1811 N N . GLY A 1 227 ? -17.768 6.427 17.477 1.00 78.62 227 GLY A N 1
ATOM 1812 C CA . GLY A 1 227 ? -18.221 5.084 17.063 1.00 78.62 227 GLY A CA 1
ATOM 1813 C C . GLY A 1 227 ? -19.375 4.544 17.903 1.00 78.62 227 GLY A C 1
ATOM 1814 O O . GLY A 1 227 ? -19.443 3.351 18.186 1.00 78.62 227 GLY A O 1
ATOM 1815 N N . VAL A 1 228 ? -20.237 5.458 18.337 1.00 82.62 228 VAL A N 1
ATOM 1816 C CA . VAL A 1 228 ? -21.249 5.327 19.391 1.00 82.62 228 VAL A CA 1
ATOM 1817 C C . VAL A 1 228 ? -22.630 5.687 18.810 1.00 82.62 228 VAL A C 1
ATOM 1819 O O . VAL A 1 228 ? -23.482 6.306 19.437 1.00 82.62 228 VAL A O 1
ATOM 1822 N N . GLU A 1 229 ? -22.836 5.349 17.538 1.00 77.38 229 GLU A N 1
ATOM 1823 C CA . GLU A 1 229 ? -24.102 5.544 16.835 1.00 77.38 229 GLU A CA 1
ATOM 1824 C C . GLU A 1 229 ? -25.005 4.310 16.970 1.00 77.38 229 GLU A C 1
ATOM 1826 O O . GLU A 1 229 ? -24.535 3.171 16.926 1.00 77.38 229 GLU A O 1
ATOM 1831 N N . LYS A 1 230 ? -26.317 4.533 17.105 1.00 81.69 230 LYS A N 1
ATOM 1832 C CA . LYS A 1 230 ? -27.302 3.449 17.126 1.00 81.69 230 LYS A CA 1
ATOM 1833 C C . LYS A 1 230 ? -27.445 2.844 15.732 1.00 81.69 230 LYS A C 1
ATOM 1835 O O . LYS A 1 230 ? -27.821 3.535 14.782 1.00 81.69 230 LYS A O 1
ATOM 1840 N N . LYS A 1 231 ? -27.132 1.555 15.625 1.00 79.50 231 LYS A N 1
ATOM 1841 C CA . LYS A 1 231 ? -27.146 0.760 14.393 1.00 79.50 231 LYS A CA 1
ATOM 1842 C C . LYS A 1 231 ? -27.476 -0.686 14.725 1.00 79.50 231 LYS A C 1
ATOM 1844 O O . LYS A 1 231 ? -26.936 -1.236 15.678 1.00 79.50 231 LYS A O 1
ATOM 1849 N N . ASP A 1 232 ? -28.263 -1.329 13.883 1.00 78.75 232 ASP A N 1
ATOM 1850 C CA . ASP A 1 232 ? -28.473 -2.771 13.961 1.00 78.75 232 ASP A CA 1
ATOM 1851 C C . ASP A 1 232 ? -27.169 -3.506 13.586 1.00 78.75 232 ASP A C 1
ATOM 1853 O O . ASP A 1 232 ? -26.430 -3.072 12.699 1.00 78.75 232 ASP A O 1
ATOM 1857 N N . GLY A 1 233 ? -26.833 -4.582 14.306 1.00 80.50 233 GLY A N 1
ATOM 1858 C CA . GLY A 1 233 ? -25.599 -5.356 14.084 1.00 80.50 233 GLY A CA 1
ATOM 1859 C C . GLY A 1 233 ? -24.283 -4.698 14.543 1.00 80.50 233 GLY A C 1
ATOM 1860 O O . GLY A 1 233 ? -23.213 -5.220 14.234 1.00 80.50 233 GLY A O 1
ATOM 1861 N N . TYR A 1 234 ? -24.329 -3.587 15.292 1.00 79.31 234 TYR A N 1
ATOM 1862 C CA . TYR A 1 234 ? -23.158 -2.762 15.652 1.00 79.31 234 TYR A CA 1
ATOM 1863 C C . TYR A 1 234 ? -21.991 -3.473 16.375 1.00 79.31 234 TYR A C 1
ATOM 1865 O O . TYR A 1 234 ? -20.886 -2.937 16.358 1.00 79.31 234 TYR A O 1
ATOM 1873 N N . VAL A 1 235 ? -22.214 -4.645 16.991 1.00 85.56 235 VAL A N 1
ATOM 1874 C CA . VAL A 1 235 ? -21.196 -5.416 17.746 1.00 85.56 235 VAL A CA 1
ATOM 1875 C C . VAL A 1 235 ? -20.535 -6.521 16.913 1.00 85.56 235 VAL A C 1
ATOM 1877 O O . VAL A 1 235 ? -19.537 -7.080 17.350 1.00 85.56 235 VAL A O 1
ATOM 1880 N N . LEU A 1 236 ? -21.058 -6.884 15.732 1.00 90.50 236 LEU A N 1
ATOM 1881 C CA . LEU A 1 236 ? -20.684 -8.141 15.054 1.00 90.50 236 LEU A CA 1
ATOM 1882 C C . LEU A 1 236 ? -19.164 -8.300 14.852 1.00 90.50 236 LEU A C 1
ATOM 1884 O O . LEU A 1 236 ? -18.605 -9.360 15.129 1.00 90.50 236 LEU A O 1
ATOM 1888 N N . TYR A 1 237 ? -18.491 -7.226 14.434 1.00 91.25 237 TYR A N 1
ATOM 1889 C CA . TYR A 1 237 ? -17.040 -7.212 14.233 1.00 91.25 237 TYR A CA 1
ATOM 1890 C C . TYR A 1 237 ? -16.245 -7.100 15.543 1.00 91.25 237 TYR A C 1
ATOM 1892 O O . TYR A 1 237 ? -15.156 -7.661 15.625 1.00 91.25 237 TYR A O 1
ATOM 1900 N N . ASP A 1 238 ? -16.785 -6.456 16.585 1.00 92.25 238 ASP A N 1
ATOM 1901 C CA . ASP A 1 238 ? -16.153 -6.433 17.913 1.00 92.25 238 ASP A CA 1
ATOM 1902 C C . ASP A 1 238 ? -16.213 -7.816 18.582 1.00 92.25 238 ASP A C 1
ATOM 1904 O O . ASP A 1 238 ? -15.246 -8.240 19.209 1.00 92.25 238 ASP A O 1
ATOM 1908 N N . LEU A 1 239 ? -17.322 -8.547 18.414 1.00 93.06 239 LEU A N 1
ATOM 1909 C CA . LEU A 1 239 ? -17.493 -9.912 18.920 1.00 93.06 239 LEU A CA 1
ATOM 1910 C C . LEU A 1 239 ? -16.580 -10.903 18.185 1.00 93.06 239 LEU A C 1
ATOM 1912 O O . LEU A 1 239 ? -15.932 -11.726 18.828 1.00 93.06 239 LEU A O 1
ATOM 1916 N N . LEU A 1 240 ? -16.475 -10.792 16.856 1.00 94.44 240 LEU A N 1
ATOM 1917 C CA . LEU A 1 240 ? -15.525 -11.571 16.054 1.00 94.44 240 LEU A CA 1
ATOM 1918 C C . LEU A 1 240 ? -14.070 -11.293 16.470 1.00 94.44 240 LEU A C 1
ATOM 1920 O O . LEU A 1 240 ? -13.264 -12.216 16.575 1.00 94.44 240 LEU A O 1
ATOM 1924 N N . GLN A 1 241 ? -13.745 -10.030 16.755 1.00 95.81 241 GLN A N 1
ATOM 1925 C CA . GLN A 1 241 ? -12.437 -9.620 17.260 1.00 95.81 241 GLN A CA 1
ATOM 1926 C C . GLN A 1 241 ? -12.155 -10.176 18.662 1.00 95.81 241 GLN A C 1
ATOM 1928 O O . GLN A 1 241 ? -11.059 -10.683 18.902 1.00 95.81 241 GLN A O 1
ATOM 1933 N N . LEU A 1 242 ? -13.134 -10.132 19.569 1.00 96.38 242 LEU A N 1
ATOM 1934 C CA . LEU A 1 242 ? -13.021 -10.702 20.912 1.00 96.38 242 LEU A CA 1
ATOM 1935 C C . LEU A 1 242 ? -12.805 -12.224 20.845 1.00 96.38 242 LEU A C 1
ATOM 1937 O O . LEU A 1 242 ? -11.891 -12.742 21.484 1.00 96.38 242 LEU A O 1
ATOM 1941 N N . LEU A 1 243 ? -13.574 -12.928 20.006 1.00 96.06 243 LEU A N 1
ATOM 1942 C CA . LEU A 1 243 ? -13.417 -14.364 19.761 1.00 96.06 243 LEU A CA 1
ATOM 1943 C C . LEU A 1 243 ? -12.021 -14.702 19.215 1.00 96.06 243 LEU A C 1
ATOM 1945 O O . LEU A 1 243 ? -11.378 -15.615 19.728 1.00 96.06 243 LEU A O 1
ATOM 1949 N N . ALA A 1 244 ? -11.520 -13.946 18.233 1.00 95.94 244 ALA A N 1
ATOM 1950 C CA . ALA A 1 244 ? -10.175 -14.139 17.690 1.00 95.94 244 ALA A CA 1
ATOM 1951 C C . ALA A 1 244 ? -9.085 -13.942 18.762 1.00 95.94 244 ALA A C 1
ATOM 1953 O O . ALA A 1 244 ? -8.164 -14.754 18.860 1.00 95.94 244 ALA A O 1
ATOM 1954 N N . LEU A 1 245 ? -9.205 -12.907 19.602 1.00 95.88 245 LEU A N 1
ATOM 1955 C CA . LEU A 1 245 ? -8.276 -12.648 20.709 1.00 95.88 245 LEU A CA 1
ATOM 1956 C C . LEU A 1 245 ? -8.291 -13.770 21.762 1.00 95.88 245 LEU A C 1
ATOM 1958 O O . LEU A 1 245 ? -7.225 -14.199 22.210 1.00 95.88 245 LEU A O 1
ATOM 1962 N N . PHE A 1 246 ? -9.466 -14.288 22.135 1.00 96.25 246 PHE A N 1
ATOM 1963 C CA . PHE A 1 246 ? -9.565 -15.437 23.043 1.00 96.25 246 PHE A CA 1
ATOM 1964 C C . PHE A 1 246 ? -9.042 -16.736 22.414 1.00 96.25 246 PHE A C 1
ATOM 1966 O O . PHE A 1 246 ? -8.376 -17.508 23.104 1.00 96.25 246 PHE A O 1
ATOM 1973 N N . PHE A 1 247 ? -9.264 -16.958 21.116 1.00 95.06 247 PHE A N 1
ATOM 1974 C CA . PHE A 1 247 ? -8.730 -18.111 20.387 1.00 95.06 247 PHE A CA 1
ATOM 1975 C C . PHE A 1 247 ? -7.195 -18.089 20.345 1.00 95.06 247 PHE A C 1
ATOM 1977 O O . PHE A 1 247 ? -6.560 -19.058 20.763 1.00 95.06 247 PHE A O 1
ATOM 1984 N N . HIS A 1 248 ? -6.578 -16.960 19.980 1.00 95.06 248 HIS A N 1
ATOM 1985 C CA . HIS A 1 248 ? -5.119 -16.820 20.035 1.00 95.06 248 HIS A CA 1
ATOM 1986 C C . HIS A 1 248 ? -4.577 -16.971 21.468 1.00 95.06 248 HIS A C 1
ATOM 1988 O O . HIS A 1 248 ? -3.596 -17.682 21.682 1.00 95.06 248 HIS A O 1
ATOM 1994 N N . ARG A 1 249 ? -5.260 -16.414 22.479 1.00 94.44 249 ARG A N 1
ATOM 1995 C CA . ARG A 1 249 ? -4.924 -16.629 23.899 1.00 94.44 249 ARG A CA 1
ATOM 1996 C C . ARG A 1 249 ? -5.004 -18.100 24.320 1.00 94.44 249 ARG A C 1
ATOM 1998 O O . ARG A 1 249 ? -4.183 -18.529 25.127 1.00 94.44 249 ARG A O 1
ATOM 2005 N N . SER A 1 250 ? -5.963 -18.873 23.805 1.00 93.75 250 SER A N 1
ATOM 2006 C CA . SER A 1 250 ? -6.037 -20.314 24.080 1.00 93.75 250 SER A CA 1
ATOM 2007 C C . SER A 1 250 ? -4.861 -21.067 23.452 1.00 93.75 250 SER A C 1
ATOM 2009 O O . SER A 1 250 ? -4.206 -21.831 24.151 1.00 93.75 250 SER A O 1
ATOM 2011 N N . ILE A 1 251 ? -4.488 -20.743 22.209 1.00 92.25 251 ILE A N 1
ATOM 2012 C CA . ILE A 1 251 ? -3.317 -21.316 21.526 1.00 92.25 251 ILE A CA 1
ATOM 2013 C C . ILE A 1 251 ? -2.015 -20.989 22.280 1.00 92.25 251 ILE A C 1
ATOM 2015 O O . ILE A 1 251 ? -1.204 -21.882 22.519 1.00 92.25 251 ILE A O 1
ATOM 2019 N N . LEU A 1 252 ? -1.829 -19.739 22.726 1.00 90.88 252 LEU A N 1
ATOM 2020 C CA . LEU A 1 252 ? -0.668 -19.348 23.541 1.00 90.88 252 LEU A CA 1
ATOM 2021 C C . LEU A 1 252 ? -0.585 -20.132 24.861 1.00 90.88 252 LEU A C 1
ATOM 2023 O O . LEU A 1 252 ? 0.513 -20.481 25.282 1.00 90.88 252 LEU A O 1
ATOM 2027 N N . LYS A 1 253 ? -1.724 -20.441 25.496 1.00 90.44 253 LYS A N 1
ATOM 2028 C CA . LYS A 1 253 ? -1.768 -21.303 26.689 1.00 90.44 253 LYS A CA 1
ATOM 2029 C C . LYS A 1 253 ? -1.441 -22.762 26.374 1.00 90.44 253 LYS A C 1
ATOM 2031 O O . LYS A 1 253 ? -0.677 -23.366 27.116 1.00 90.44 253 LYS A O 1
ATOM 2036 N N . CYS A 1 254 ? -1.980 -23.319 25.288 1.00 88.75 254 CYS A N 1
ATOM 2037 C CA . CYS A 1 254 ? -1.704 -24.699 24.872 1.00 88.75 254 CYS A CA 1
ATOM 2038 C C . CYS A 1 254 ? -0.211 -24.947 24.599 1.00 88.75 254 CYS A C 1
ATOM 2040 O O . CYS A 1 254 ? 0.271 -26.044 24.849 1.00 88.75 254 CYS A O 1
ATOM 2042 N N . TYR A 1 255 ? 0.526 -23.929 24.144 1.00 85.94 255 TYR A N 1
ATOM 2043 C CA . TYR A 1 255 ? 1.980 -23.994 23.948 1.00 85.94 255 TYR A CA 1
ATOM 2044 C C . TYR A 1 255 ? 2.811 -23.524 25.161 1.00 85.94 255 TYR A C 1
ATOM 2046 O O . TYR A 1 255 ? 4.002 -23.270 25.006 1.00 85.94 255 TYR A O 1
ATOM 2054 N N . GLY A 1 256 ? 2.212 -23.313 26.342 1.00 86.06 256 GLY A N 1
ATOM 2055 C CA . GLY A 1 256 ? 2.901 -22.806 27.547 1.00 86.06 256 GLY A CA 1
ATOM 2056 C C . GLY A 1 256 ? 3.397 -21.349 27.467 1.00 86.06 256 GLY A C 1
ATOM 2057 O O . GLY A 1 256 ? 3.798 -20.761 28.466 1.00 86.06 256 GLY A O 1
ATOM 2058 N N . LEU A 1 257 ? 3.300 -20.719 26.297 1.00 84.25 257 LEU A N 1
ATOM 2059 C CA . LEU A 1 257 ? 3.818 -19.386 25.973 1.00 84.25 257 LEU A CA 1
ATOM 2060 C C . LEU A 1 257 ? 2.993 -18.228 26.570 1.00 84.25 257 LEU A C 1
ATOM 2062 O O . LEU A 1 257 ? 3.263 -17.057 26.312 1.00 84.25 257 LEU A O 1
ATOM 2066 N N . TRP A 1 258 ? 1.957 -18.533 27.350 1.00 83.56 258 TRP A N 1
ATOM 2067 C CA . TRP A 1 258 ? 1.170 -17.525 28.055 1.00 83.56 258 TRP A CA 1
ATOM 2068 C C . TRP A 1 258 ? 1.802 -17.103 29.390 1.00 83.56 258 TRP A C 1
ATOM 2070 O O . TRP A 1 258 ? 1.406 -16.075 29.942 1.00 83.56 258 TRP A O 1
ATOM 2080 N N . ASP A 1 259 ? 2.768 -17.853 29.925 1.00 75.19 259 ASP A N 1
ATOM 2081 C CA . ASP A 1 259 ? 3.258 -17.684 31.294 1.00 75.19 259 ASP A CA 1
ATOM 2082 C C . ASP A 1 259 ? 4.651 -17.052 31.403 1.00 75.19 259 ASP A C 1
ATOM 2084 O O . ASP A 1 259 ? 5.630 -17.677 31.781 1.00 75.19 259 ASP A O 1
ATOM 2088 N N . ASP A 1 260 ? 4.683 -15.739 31.130 1.00 65.00 260 ASP A N 1
ATOM 2089 C CA . ASP A 1 260 ? 5.761 -14.832 31.549 1.00 65.00 260 ASP A CA 1
ATOM 2090 C C . ASP A 1 260 ? 5.964 -14.889 33.083 1.00 65.00 260 ASP A C 1
ATOM 2092 O O . ASP A 1 260 ? 5.073 -14.479 33.841 1.00 65.00 260 ASP A O 1
ATOM 2096 N N . ASP A 1 261 ? 7.149 -15.318 33.532 1.00 48.88 261 ASP A N 1
ATOM 2097 C CA . ASP A 1 261 ? 7.629 -15.163 34.912 1.00 48.88 261 ASP A CA 1
ATOM 2098 C C . ASP A 1 261 ? 7.889 -13.677 35.217 1.00 48.88 261 ASP A C 1
ATOM 2100 O O . ASP A 1 261 ? 8.945 -13.122 34.905 1.00 48.88 261 ASP A O 1
ATOM 2104 N N . ASP A 1 262 ? 6.922 -12.999 35.839 1.00 49.09 262 ASP A N 1
ATOM 2105 C CA . ASP A 1 262 ? 7.096 -11.609 36.266 1.00 49.09 262 ASP A CA 1
ATOM 2106 C C . ASP A 1 262 ? 8.131 -11.570 37.419 1.00 49.09 262 ASP A C 1
ATOM 2108 O O . ASP A 1 262 ? 7.845 -12.068 38.514 1.00 49.09 262 ASP A O 1
ATOM 2112 N N . PRO A 1 263 ? 9.335 -10.973 37.256 1.00 51.69 263 PRO A N 1
ATOM 2113 C CA . PRO A 1 263 ? 10.427 -11.085 38.240 1.00 51.69 263 PRO A CA 1
ATOM 2114 C C . PRO A 1 263 ? 10.130 -10.380 39.578 1.00 51.69 263 PRO A C 1
ATOM 2116 O O . PRO A 1 263 ? 10.910 -10.452 40.531 1.00 51.69 263 PRO A O 1
ATOM 2119 N N . SER A 1 264 ? 8.986 -9.698 39.661 1.00 47.53 264 SER A N 1
ATOM 2120 C CA . SER A 1 264 ? 8.410 -9.170 40.893 1.00 47.53 264 SER A CA 1
ATOM 2121 C C . SER A 1 264 ? 7.791 -10.253 41.793 1.00 47.53 264 SER A C 1
ATOM 2123 O O . SER A 1 264 ? 7.825 -10.096 43.011 1.00 47.53 264 SER A O 1
ATOM 2125 N N . GLU A 1 265 ? 7.299 -11.370 41.245 1.00 45.34 265 GLU A N 1
ATOM 2126 C CA . GLU A 1 265 ? 6.735 -12.484 42.025 1.00 45.34 265 GLU A CA 1
ATOM 2127 C C . GLU A 1 265 ? 7.824 -13.345 42.672 1.00 45.34 265 GLU A C 1
ATOM 2129 O O . GLU A 1 265 ? 7.719 -13.691 43.851 1.00 45.34 265 GLU A O 1
ATOM 2134 N N . VAL A 1 266 ? 8.926 -13.606 41.958 1.00 48.31 266 VAL A N 1
ATOM 2135 C CA . VAL A 1 266 ? 10.105 -14.303 42.512 1.00 48.31 266 VAL A CA 1
ATOM 2136 C C . VAL A 1 266 ? 10.640 -13.560 43.745 1.00 48.31 266 VAL A C 1
ATOM 2138 O O . VAL A 1 266 ? 10.904 -14.172 44.780 1.00 48.31 266 VAL A O 1
ATOM 2141 N N . LYS A 1 267 ? 10.706 -12.221 43.685 1.00 46.91 267 LYS A N 1
ATOM 2142 C CA . LYS A 1 267 ? 11.131 -11.381 44.818 1.00 46.91 267 LYS A CA 1
ATOM 2143 C C . LYS A 1 267 ? 10.135 -11.302 45.979 1.00 46.91 267 LYS A C 1
ATOM 2145 O O . LYS A 1 267 ? 10.565 -10.986 47.082 1.00 46.91 267 LYS A O 1
ATOM 2150 N N . LYS A 1 268 ? 8.845 -11.593 45.774 1.00 46.34 268 LYS A N 1
ATOM 2151 C CA . LYS A 1 268 ? 7.877 -11.726 46.880 1.00 46.34 268 LYS A CA 1
ATOM 2152 C C . LYS A 1 268 ? 8.000 -13.081 47.570 1.00 46.34 268 LYS A C 1
ATOM 2154 O O . LYS A 1 268 ? 8.058 -13.132 48.793 1.00 46.34 268 LYS A O 1
ATOM 2159 N N . LYS A 1 269 ? 8.078 -14.170 46.795 1.00 42.41 269 LYS A N 1
ATOM 2160 C CA . LYS A 1 269 ? 8.188 -15.537 47.337 1.00 42.41 269 LYS A CA 1
ATOM 2161 C C . LYS A 1 269 ? 9.466 -15.747 48.158 1.00 42.41 269 LYS A C 1
ATOM 2163 O O . LYS A 1 269 ? 9.441 -16.520 49.106 1.00 42.41 269 LYS A O 1
ATOM 2168 N N . GLY A 1 270 ? 10.545 -15.028 47.839 1.00 40.59 270 GLY A N 1
ATOM 2169 C CA . GLY A 1 270 ? 11.794 -15.034 48.610 1.00 40.59 270 GLY A CA 1
ATOM 2170 C C . GLY A 1 270 ? 11.848 -14.110 49.838 1.00 40.59 270 GLY A C 1
ATOM 2171 O O . GLY A 1 270 ? 12.909 -14.027 50.440 1.00 40.59 270 GLY A O 1
ATOM 2172 N N . LEU A 1 271 ? 10.771 -13.392 50.192 1.00 43.31 271 LEU A N 1
ATOM 2173 C CA . LEU A 1 271 ? 10.751 -12.429 51.315 1.00 43.31 271 LEU A CA 1
ATOM 2174 C C . LEU A 1 271 ? 9.662 -12.735 52.366 1.00 43.31 271 LEU A C 1
ATOM 2176 O O . LEU A 1 271 ? 9.447 -11.957 53.285 1.00 43.31 271 LEU A O 1
ATOM 2180 N N . HIS A 1 272 ? 8.952 -13.854 52.215 1.00 40.91 272 HIS A N 1
ATOM 2181 C CA . HIS A 1 272 ? 7.806 -14.239 53.050 1.00 40.91 272 HIS A CA 1
ATOM 2182 C C . HIS A 1 272 ? 7.930 -15.677 53.589 1.00 40.91 272 HIS A C 1
ATOM 2184 O O . HIS A 1 272 ? 6.921 -16.338 53.825 1.00 40.91 272 HIS A O 1
ATOM 2190 N N . LYS A 1 273 ? 9.165 -16.190 53.711 1.00 42.06 273 LYS A N 1
ATOM 2191 C CA . LYS A 1 273 ? 9.435 -17.573 54.140 1.00 42.06 273 LYS A CA 1
ATOM 2192 C C . LYS A 1 273 ? 10.593 -17.733 55.141 1.00 42.06 273 LYS A C 1
ATOM 2194 O O . LYS A 1 273 ? 11.147 -18.819 55.258 1.00 42.06 273 LYS A O 1
ATOM 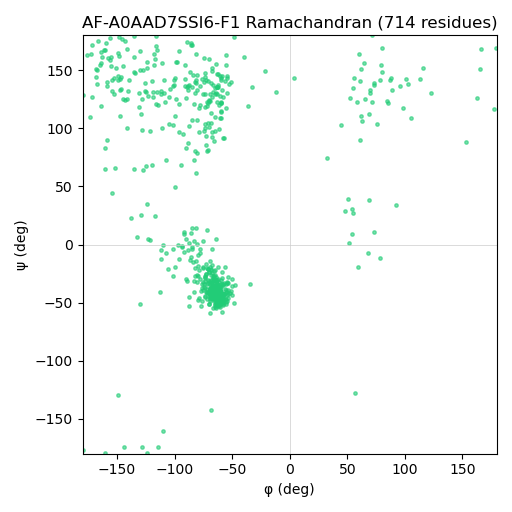2199 N N . ASP A 1 274 ? 10.894 -16.655 55.853 1.00 39.06 274 ASP A N 1
ATOM 2200 C CA . ASP A 1 274 ? 11.466 -16.678 57.201 1.00 39.06 274 ASP A CA 1
ATOM 2201 C C . ASP A 1 274 ? 10.410 -16.046 58.142 1.00 39.06 274 ASP A C 1
ATOM 2203 O O . ASP A 1 274 ? 9.449 -15.435 57.661 1.00 39.06 274 ASP A O 1
ATOM 2207 N N . ASP A 1 275 ? 10.581 -16.186 59.458 1.00 40.06 275 ASP A N 1
ATOM 2208 C CA . ASP A 1 275 ? 9.743 -15.591 60.520 1.00 40.06 275 ASP A CA 1
ATOM 2209 C C . ASP A 1 275 ? 8.292 -16.119 60.696 1.00 40.06 275 ASP A C 1
ATOM 2211 O O . ASP A 1 275 ? 7.395 -15.346 61.039 1.00 40.06 275 ASP A O 1
ATOM 2215 N N . THR A 1 276 ? 8.029 -17.429 60.553 1.00 41.66 276 THR A N 1
ATOM 2216 C CA . THR A 1 276 ? 7.081 -18.173 61.439 1.00 41.66 276 THR A CA 1
ATOM 2217 C C . THR A 1 276 ? 7.097 -19.693 61.213 1.00 41.66 276 THR A C 1
ATOM 2219 O O . THR A 1 276 ? 6.898 -20.120 60.083 1.00 41.66 276 THR A O 1
ATOM 2222 N N . GLU A 1 277 ? 7.285 -20.466 62.296 1.00 32.00 277 GLU A N 1
ATOM 2223 C CA . GLU A 1 277 ? 6.750 -21.818 62.618 1.00 32.00 277 GLU A CA 1
ATOM 2224 C C . GLU A 1 277 ? 7.714 -22.560 63.572 1.00 32.00 277 GLU A C 1
ATOM 2226 O O . GLU A 1 277 ? 8.596 -23.300 63.145 1.00 32.00 277 GLU A O 1
ATOM 2231 N N . ASP A 1 278 ? 7.518 -22.359 64.880 1.00 32.34 278 ASP A N 1
ATOM 2232 C CA . ASP A 1 278 ? 8.070 -23.177 65.972 1.00 32.34 278 ASP A CA 1
ATOM 2233 C C . ASP A 1 278 ? 6.898 -23.606 66.883 1.00 32.34 278 ASP A C 1
ATOM 2235 O O . ASP A 1 278 ? 5.914 -22.877 66.997 1.00 32.34 278 ASP A O 1
ATOM 2239 N N . GLU A 1 279 ? 7.026 -24.773 67.524 1.00 32.62 279 GLU A N 1
ATOM 2240 C CA . GLU A 1 279 ? 6.047 -25.423 68.426 1.00 32.62 279 GLU A CA 1
ATOM 2241 C C . GLU A 1 279 ? 4.663 -25.803 67.835 1.00 32.62 279 GLU A C 1
ATOM 2243 O O . GLU A 1 279 ? 3.682 -25.084 67.972 1.00 32.62 279 GLU A O 1
ATOM 2248 N N . GLU A 1 280 ? 4.551 -27.026 67.292 1.00 29.55 280 GLU A N 1
ATOM 2249 C CA . GLU A 1 280 ? 3.811 -28.126 67.962 1.00 29.55 280 GLU A CA 1
ATOM 2250 C C . GLU A 1 280 ? 3.970 -29.471 67.210 1.00 29.55 280 GLU A C 1
ATOM 2252 O O . GLU A 1 280 ? 3.400 -29.687 66.142 1.00 29.55 280 GLU A O 1
ATOM 2257 N N . GLN A 1 281 ? 4.706 -30.430 67.792 1.00 28.14 281 GLN A N 1
ATOM 2258 C CA . GLN A 1 281 ? 4.648 -31.851 67.404 1.00 28.14 281 GLN A CA 1
ATOM 2259 C C . GLN A 1 281 ? 4.887 -32.776 68.603 1.00 28.14 281 GLN A C 1
ATOM 2261 O O . GLN A 1 281 ? 6.017 -32.920 69.066 1.00 28.14 281 GLN A O 1
ATOM 2266 N N . ALA A 1 282 ? 3.843 -33.483 69.043 1.00 28.22 282 ALA A N 1
ATOM 2267 C CA . ALA A 1 282 ? 3.981 -34.664 69.895 1.00 28.22 282 ALA A CA 1
ATOM 2268 C C . ALA A 1 282 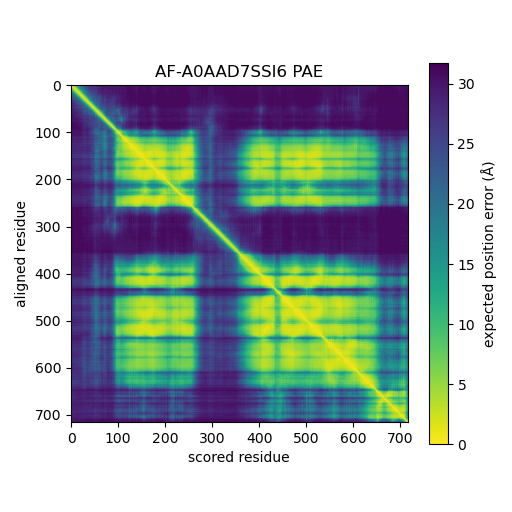? 2.741 -35.577 69.824 1.00 28.22 282 ALA A C 1
ATOM 2270 O O . ALA A 1 282 ? 1.827 -35.438 70.629 1.00 28.22 282 ALA A O 1
ATOM 2271 N N . LEU A 1 283 ? 2.732 -36.533 68.884 1.00 28.41 283 LEU A N 1
ATOM 2272 C CA . LEU A 1 283 ? 2.489 -37.965 69.155 1.00 28.41 283 LEU A CA 1
ATOM 2273 C C . LEU A 1 283 ? 2.552 -38.797 67.858 1.00 28.41 283 LEU A C 1
ATOM 2275 O O . LEU A 1 283 ? 1.915 -38.498 66.854 1.00 28.41 283 LEU A O 1
ATOM 2279 N N . THR A 1 284 ? 3.350 -39.859 67.908 1.00 25.30 284 THR A N 1
ATOM 2280 C CA . THR A 1 284 ? 3.579 -40.889 66.874 1.00 25.30 284 THR A CA 1
ATOM 2281 C C . THR A 1 284 ? 3.027 -42.242 67.420 1.00 25.30 284 THR A C 1
ATOM 2283 O O . THR A 1 284 ? 2.443 -42.199 68.508 1.00 25.30 284 THR A O 1
ATOM 2286 N N . PRO A 1 285 ? 3.162 -43.444 66.790 1.00 38.44 285 PRO A N 1
ATOM 2287 C CA . PRO A 1 285 ? 3.960 -43.801 65.605 1.00 38.44 285 PRO A CA 1
ATOM 2288 C C . PRO A 1 285 ? 3.364 -44.850 64.618 1.00 38.44 285 PRO A C 1
ATOM 2290 O O . PRO A 1 285 ? 2.287 -45.396 64.819 1.00 38.44 285 PRO A O 1
ATOM 2293 N N . ALA A 1 286 ? 4.206 -45.204 63.630 1.00 25.72 286 ALA A N 1
ATOM 2294 C CA . ALA A 1 286 ? 4.323 -46.508 62.945 1.00 25.72 286 ALA A CA 1
ATOM 2295 C C . ALA A 1 286 ? 3.305 -46.918 61.841 1.00 25.72 286 ALA A C 1
ATOM 2297 O O . ALA A 1 286 ? 2.110 -46.698 61.966 1.00 25.72 286 ALA A O 1
ATOM 2298 N N . GLN A 1 287 ? 3.725 -47.591 60.751 1.00 26.34 287 GLN A N 1
ATOM 2299 C CA . GLN A 1 287 ? 5.057 -47.571 60.106 1.00 26.34 287 GLN A CA 1
ATOM 2300 C C . GLN A 1 287 ? 4.998 -47.890 58.589 1.00 26.34 287 GLN A C 1
ATOM 2302 O O . GLN A 1 287 ? 4.235 -48.734 58.139 1.00 26.34 287 GLN A O 1
ATOM 2307 N N . GLU A 1 288 ? 5.863 -47.191 57.843 1.00 26.73 288 GLU A N 1
ATOM 2308 C CA . GLU A 1 288 ? 6.336 -47.365 56.453 1.00 26.73 288 GLU A CA 1
ATOM 2309 C C . GLU A 1 288 ? 6.221 -48.756 55.764 1.00 26.73 288 GLU A C 1
ATOM 2311 O O . GLU A 1 288 ? 6.567 -49.771 56.367 1.00 26.73 288 GLU A O 1
ATOM 2316 N N . ARG A 1 289 ? 6.037 -48.771 54.422 1.00 30.48 289 ARG A N 1
ATOM 2317 C CA . ARG A 1 289 ? 7.077 -49.031 53.366 1.00 30.48 289 ARG A CA 1
ATOM 2318 C C . ARG A 1 289 ? 6.445 -49.324 51.979 1.00 30.48 289 ARG A C 1
ATOM 2320 O O . ARG A 1 289 ? 5.368 -49.894 51.936 1.00 30.48 289 ARG A O 1
ATOM 2327 N N . ARG A 1 290 ? 7.068 -49.041 50.816 1.00 29.98 290 ARG A N 1
ATOM 2328 C CA . ARG A 1 290 ? 8.092 -48.030 50.438 1.00 29.98 290 ARG A CA 1
ATOM 2329 C C . ARG A 1 290 ? 8.245 -47.932 48.900 1.00 29.98 290 ARG A C 1
ATOM 2331 O O . ARG A 1 290 ? 8.236 -48.961 48.241 1.00 29.98 290 ARG A O 1
ATOM 2338 N N . GLY A 1 291 ? 8.605 -46.733 48.419 1.00 24.61 291 GLY A N 1
ATOM 2339 C CA . GLY A 1 291 ? 9.531 -46.510 47.285 1.00 24.61 291 GLY A CA 1
ATOM 2340 C C . GLY A 1 291 ? 8.883 -46.136 45.944 1.00 24.61 291 GLY A C 1
ATOM 2341 O O . GLY A 1 291 ? 7.870 -46.716 45.588 1.00 24.61 291 GLY A O 1
ATOM 2342 N N . SER A 1 292 ? 9.394 -45.189 45.144 1.00 26.28 292 SER A N 1
ATOM 2343 C CA . SER A 1 292 ? 10.554 -44.269 45.252 1.00 26.28 292 SER A CA 1
ATOM 2344 C C . SER A 1 292 ? 10.163 -42.958 44.511 1.00 26.28 292 SER A C 1
ATOM 2346 O O . SER A 1 292 ? 9.368 -43.030 43.583 1.00 26.28 292 SER A O 1
ATOM 2348 N N . ALA A 1 293 ? 10.488 -41.711 44.894 1.00 26.33 293 ALA A N 1
ATOM 2349 C CA . ALA A 1 293 ? 11.791 -41.070 45.154 1.00 26.33 293 ALA A CA 1
ATOM 2350 C C . ALA A 1 293 ? 12.781 -41.169 43.962 1.00 26.33 293 ALA A C 1
ATOM 2352 O O . ALA A 1 293 ? 12.940 -42.240 43.395 1.00 26.33 293 ALA A O 1
ATOM 2353 N N . HIS A 1 294 ? 13.510 -40.128 43.538 1.00 27.48 294 HIS A N 1
ATOM 2354 C CA . HIS A 1 294 ? 13.549 -38.713 43.949 1.00 27.48 294 HIS A CA 1
ATOM 2355 C C . HIS A 1 294 ? 14.155 -37.877 42.799 1.00 27.48 294 HIS A C 1
ATOM 2357 O O . HIS A 1 294 ? 15.200 -38.249 42.278 1.00 27.48 294 HIS A O 1
ATOM 2363 N N . SER A 1 295 ? 13.594 -36.708 42.463 1.00 27.52 295 SER A N 1
ATOM 2364 C CA . SER A 1 295 ? 14.291 -35.717 41.618 1.00 27.52 295 SER A CA 1
ATOM 2365 C C . SER A 1 295 ? 15.102 -34.758 42.496 1.00 27.52 295 SER A C 1
ATOM 2367 O O . SER A 1 295 ? 14.627 -33.670 42.830 1.00 27.52 295 SER A O 1
ATOM 2369 N N . MET A 1 296 ? 16.314 -35.153 42.892 1.00 29.45 296 MET A N 1
ATOM 2370 C CA . MET A 1 296 ? 17.260 -34.256 43.568 1.00 29.45 296 MET A CA 1
ATOM 2371 C C . MET A 1 296 ? 18.333 -33.751 42.606 1.00 29.45 296 MET A C 1
ATOM 2373 O O . MET A 1 296 ? 18.925 -34.523 41.858 1.00 29.45 296 MET A O 1
ATOM 2377 N N . LYS A 1 297 ? 18.639 -32.452 42.690 1.00 30.89 297 LYS A N 1
ATOM 2378 C CA . LYS A 1 297 ? 19.906 -31.914 42.189 1.00 30.89 297 LYS A CA 1
ATOM 2379 C C . LYS A 1 297 ? 21.020 -32.385 43.123 1.00 30.89 297 LYS A C 1
ATOM 2381 O O . LYS A 1 297 ? 20.982 -32.056 44.306 1.00 30.89 297 LYS A O 1
ATOM 2386 N N . SER A 1 298 ? 22.007 -33.097 42.596 1.00 26.83 298 SER A N 1
ATOM 2387 C CA . SER A 1 298 ? 23.261 -33.391 43.293 1.00 26.83 298 SER A CA 1
ATOM 2388 C C . SER A 1 298 ? 24.382 -32.509 42.752 1.00 26.83 298 SER A C 1
ATOM 2390 O O . SER A 1 298 ? 24.561 -32.398 41.541 1.00 26.83 298 SER A O 1
ATOM 2392 N N . VAL A 1 299 ? 25.157 -31.924 43.657 1.00 33.75 299 VAL A N 1
ATOM 2393 C CA . VAL A 1 299 ? 26.445 -31.287 43.376 1.00 33.75 299 VAL A CA 1
ATOM 2394 C C . VAL A 1 299 ? 27.483 -32.109 44.130 1.00 33.75 299 VAL A C 1
ATOM 2396 O O . VAL A 1 299 ? 27.338 -32.206 45.343 1.00 33.75 299 VAL A O 1
ATOM 2399 N N . ASP A 1 300 ? 28.484 -32.691 43.455 1.00 26.23 300 ASP A N 1
ATOM 2400 C CA . ASP A 1 300 ? 29.872 -32.376 43.822 1.00 26.23 300 ASP A CA 1
ATOM 2401 C C . ASP A 1 300 ? 30.985 -32.834 42.853 1.00 26.23 300 ASP A C 1
ATOM 2403 O O . ASP A 1 300 ? 30.955 -33.891 42.229 1.00 26.23 300 ASP A O 1
ATOM 2407 N N . LEU A 1 301 ? 31.976 -31.947 42.816 1.00 30.72 301 LEU A N 1
ATOM 2408 C CA . LEU A 1 301 ? 33.424 -32.044 42.605 1.00 30.72 301 LEU A CA 1
ATOM 2409 C C . LEU A 1 301 ? 34.148 -33.423 42.636 1.00 30.72 301 LEU A C 1
ATOM 2411 O O . LEU A 1 301 ? 34.130 -34.104 43.658 1.00 30.72 301 LEU A O 1
ATOM 2415 N N . ALA A 1 302 ? 34.987 -33.711 41.619 1.00 24.73 302 ALA A N 1
ATOM 2416 C CA . ALA A 1 302 ? 36.234 -34.509 41.733 1.00 24.73 302 ALA A CA 1
ATOM 2417 C C . ALA A 1 302 ? 37.174 -34.363 40.498 1.00 24.73 302 ALA A C 1
ATOM 2419 O O . ALA A 1 302 ? 36.682 -34.117 39.405 1.00 24.73 302 ALA A O 1
ATOM 2420 N N . ALA A 1 303 ? 38.493 -34.590 40.691 1.00 26.19 303 ALA A N 1
ATOM 2421 C CA . ALA A 1 303 ? 39.608 -34.655 39.703 1.00 26.19 303 ALA A CA 1
ATOM 2422 C C . ALA A 1 303 ? 39.857 -33.398 38.811 1.00 26.19 303 ALA A C 1
ATOM 2424 O O . ALA A 1 303 ? 38.953 -32.929 38.137 1.00 26.19 303 ALA A O 1
ATOM 2425 N N . SER A 1 304 ? 41.018 -32.721 38.744 1.00 23.28 304 SER A N 1
ATOM 2426 C CA . SER A 1 304 ? 42.440 -32.940 39.120 1.00 23.28 304 SER A CA 1
ATOM 2427 C C . SER A 1 304 ? 43.341 -33.650 38.086 1.00 23.28 304 SER A C 1
ATOM 2429 O O . SER A 1 304 ? 42.921 -34.633 37.488 1.00 23.28 304 SER A O 1
ATOM 2431 N N . LEU A 1 305 ? 44.601 -33.173 37.999 1.00 27.64 305 LEU A N 1
ATOM 2432 C CA . LEU A 1 305 ? 45.712 -33.527 37.079 1.00 27.64 305 LEU A CA 1
ATOM 2433 C C . LEU A 1 305 ? 45.573 -33.026 35.616 1.00 27.64 305 LEU A C 1
ATOM 2435 O O . LEU A 1 305 ? 44.496 -33.103 35.043 1.00 27.64 305 LEU A O 1
ATOM 2439 N N . GLU A 1 306 ? 46.613 -32.524 34.926 1.00 24.78 306 GLU A N 1
ATOM 2440 C CA . GLU A 1 306 ? 47.913 -31.954 35.355 1.00 24.78 306 GLU A CA 1
ATOM 2441 C C . GLU A 1 306 ? 48.532 -31.082 34.218 1.00 24.78 306 GLU A C 1
ATOM 2443 O O . GLU A 1 306 ? 48.129 -31.188 33.062 1.00 24.78 306 GLU A O 1
ATOM 2448 N N . SER A 1 307 ? 49.574 -30.297 34.546 1.00 30.34 307 SER A N 1
ATOM 2449 C CA . SER A 1 307 ? 50.605 -29.685 33.665 1.00 30.34 307 SER A CA 1
ATOM 2450 C C . SER A 1 307 ? 50.353 -28.296 33.015 1.00 30.34 307 SER A C 1
ATOM 2452 O O . SER A 1 307 ? 49.246 -28.007 32.581 1.00 30.34 307 SER A O 1
ATOM 2454 N N . VAL A 1 308 ? 51.348 -27.389 32.861 1.00 24.73 308 VAL A N 1
ATOM 2455 C CA . VAL A 1 308 ? 52.481 -27.012 33.759 1.00 24.73 308 VAL A CA 1
ATOM 2456 C C . VAL A 1 308 ? 53.122 -25.645 33.359 1.00 24.73 308 VAL A C 1
ATOM 2458 O O . VAL A 1 308 ? 53.005 -25.227 32.214 1.00 24.73 308 VAL A O 1
ATOM 2461 N N . HIS A 1 309 ? 53.871 -25.021 34.291 1.00 26.02 309 HIS A N 1
ATOM 2462 C CA . HIS A 1 309 ? 54.599 -23.714 34.283 1.00 26.02 309 HIS A CA 1
ATOM 2463 C C . HIS A 1 309 ? 53.784 -22.437 34.663 1.00 26.02 309 HIS A C 1
ATOM 2465 O O . HIS A 1 309 ? 52.750 -22.197 34.059 1.00 26.02 309 HIS A O 1
ATOM 2471 N N . VAL A 1 310 ? 54.082 -21.588 35.686 1.00 29.41 310 VAL A N 1
ATOM 2472 C CA . VAL A 1 310 ? 55.311 -21.119 36.432 1.00 29.41 310 VAL A CA 1
ATOM 2473 C C . VAL A 1 310 ? 55.953 -19.875 35.767 1.00 29.41 310 VAL A C 1
ATOM 2475 O O . VAL A 1 310 ? 56.107 -19.899 34.555 1.00 29.41 310 VAL A O 1
ATOM 2478 N N . ARG A 1 311 ? 56.352 -18.743 36.403 1.00 23.47 311 ARG A N 1
ATOM 2479 C CA . ARG A 1 311 ? 56.788 -18.266 37.770 1.00 23.47 311 ARG A CA 1
ATOM 2480 C C . ARG A 1 311 ? 56.221 -16.816 38.009 1.00 23.47 311 ARG A C 1
ATOM 2482 O O . ARG A 1 311 ? 55.737 -16.259 37.035 1.00 23.47 311 ARG A O 1
ATOM 2489 N N . VAL A 1 312 ? 56.289 -16.051 39.126 1.00 29.23 312 VAL A N 1
ATOM 2490 C CA . VAL A 1 312 ? 56.593 -16.159 40.593 1.00 29.23 312 VAL A CA 1
ATOM 2491 C C . VAL A 1 312 ? 56.048 -14.864 41.309 1.00 29.23 312 VAL A C 1
ATOM 2493 O O . VAL A 1 312 ? 55.748 -13.917 40.583 1.00 29.23 312 VAL A O 1
ATOM 2496 N N . PRO A 1 313 ? 55.904 -14.758 42.660 1.00 42.38 313 PRO A N 1
ATOM 2497 C CA . PRO A 1 313 ? 55.213 -13.632 43.346 1.00 42.38 313 PRO A CA 1
ATOM 2498 C C . PRO A 1 313 ? 56.040 -12.855 44.413 1.00 42.38 313 PRO A C 1
ATOM 2500 O O . PRO A 1 313 ? 57.153 -13.265 44.730 1.00 42.38 313 PRO A O 1
ATOM 2503 N N . GLU A 1 314 ? 55.449 -11.837 45.078 1.00 26.67 314 GLU A N 1
ATOM 2504 C CA . GLU A 1 314 ? 55.842 -11.442 46.455 1.00 26.67 314 GLU A CA 1
ATOM 2505 C C . GLU A 1 314 ? 54.722 -10.833 47.361 1.00 26.67 314 GLU A C 1
ATOM 2507 O O . GLU A 1 314 ? 53.635 -10.485 46.911 1.00 26.67 314 GLU A O 1
ATOM 2512 N N . HIS A 1 315 ? 55.048 -10.795 48.661 1.00 32.44 315 HIS A N 1
ATOM 2513 C CA . HIS A 1 315 ? 54.427 -10.396 49.954 1.00 32.44 315 HIS A CA 1
ATOM 2514 C C . HIS A 1 315 ? 53.696 -9.019 50.102 1.00 32.44 315 HIS A C 1
ATOM 2516 O O . HIS A 1 315 ? 53.732 -8.227 49.173 1.00 32.44 315 HIS A O 1
ATOM 2522 N N . GLN A 1 316 ? 53.069 -8.565 51.226 1.00 30.08 316 GLN A N 1
ATOM 2523 C CA . GLN A 1 316 ? 52.554 -9.041 52.563 1.00 30.08 316 GLN A CA 1
ATOM 2524 C C . GLN A 1 316 ? 51.736 -7.872 53.221 1.00 30.08 316 GLN A C 1
ATOM 2526 O O . GLN A 1 316 ? 51.855 -6.753 52.737 1.00 30.08 316 GLN A O 1
ATOM 2531 N N . MET A 1 317 ? 50.976 -7.920 54.341 1.00 25.00 317 MET A N 1
ATOM 2532 C CA . MET A 1 317 ? 50.206 -8.931 55.124 1.00 25.00 317 MET A CA 1
ATOM 2533 C C . MET A 1 317 ? 49.005 -8.159 55.793 1.00 25.00 317 MET A C 1
ATOM 2535 O O . MET A 1 317 ? 48.363 -7.435 55.045 1.00 25.00 317 MET A O 1
ATOM 2539 N N . TYR A 1 318 ? 48.567 -8.128 57.076 1.00 29.50 318 TYR A N 1
ATOM 2540 C CA . TYR A 1 318 ? 48.827 -8.782 58.385 1.00 29.50 318 TYR A CA 1
ATOM 2541 C C . TYR A 1 318 ? 47.574 -8.610 59.306 1.00 29.50 318 TYR A C 1
ATOM 2543 O O . TYR A 1 318 ? 47.047 -7.503 59.391 1.00 29.50 318 TYR A O 1
ATOM 2551 N N . GLN A 1 319 ? 47.141 -9.615 60.089 1.00 26.91 319 GLN A N 1
ATOM 2552 C CA . GLN A 1 319 ? 46.313 -9.419 61.312 1.00 26.91 319 GLN A CA 1
ATOM 2553 C C . GLN A 1 319 ? 46.623 -10.527 62.349 1.00 26.91 319 GLN A C 1
ATOM 2555 O O . GLN A 1 319 ? 46.937 -11.651 61.961 1.00 26.91 319 GLN A O 1
ATOM 2560 N N . ARG A 1 320 ? 46.602 -10.238 63.666 1.00 24.73 320 ARG A N 1
ATOM 2561 C CA . ARG A 1 320 ? 47.210 -11.111 64.705 1.00 24.73 320 ARG A CA 1
ATOM 2562 C C . ARG A 1 320 ? 46.213 -11.664 65.740 1.00 24.73 320 ARG A C 1
ATOM 2564 O O . ARG A 1 320 ? 45.476 -10.909 66.361 1.00 24.73 320 ARG A O 1
ATOM 2571 N N . ARG A 1 321 ? 46.264 -12.982 65.989 1.00 31.64 321 ARG A N 1
ATOM 2572 C CA . ARG A 1 321 ? 45.536 -13.706 67.061 1.00 31.64 321 ARG A CA 1
ATOM 2573 C C . ARG A 1 321 ? 46.232 -13.594 68.431 1.00 31.64 321 ARG A C 1
ATOM 2575 O O . ARG A 1 321 ? 47.451 -13.761 68.468 1.00 31.64 321 ARG A O 1
ATOM 2582 N N . ARG A 1 322 ? 45.469 -13.543 69.540 1.00 28.30 322 ARG A N 1
ATOM 2583 C CA . ARG A 1 322 ? 45.386 -14.600 70.595 1.00 28.30 322 ARG A CA 1
ATOM 2584 C C . ARG A 1 322 ? 44.398 -14.224 71.725 1.00 28.30 322 ARG A C 1
ATOM 2586 O O . ARG A 1 322 ? 43.663 -13.257 71.575 1.00 28.30 322 ARG A O 1
ATOM 2593 N N . SER A 1 323 ? 44.292 -15.059 72.766 1.00 27.16 323 SER A N 1
ATOM 2594 C CA . SER A 1 323 ? 43.112 -15.217 73.636 1.00 27.16 323 SER A CA 1
ATOM 2595 C C . SER A 1 323 ? 43.386 -15.145 75.152 1.00 27.16 323 SER A C 1
ATOM 2597 O O . SER A 1 323 ? 44.508 -15.387 75.588 1.00 27.16 323 SER A O 1
ATOM 2599 N N . SER A 1 324 ? 42.286 -15.005 75.915 1.00 30.77 324 SER A N 1
ATOM 2600 C CA . SER A 1 324 ? 42.022 -15.515 77.288 1.00 30.77 324 SER A CA 1
ATOM 2601 C C . SER A 1 324 ? 42.763 -14.935 78.517 1.00 30.77 324 SER A C 1
ATOM 2603 O O . SER A 1 324 ? 43.986 -14.895 78.558 1.00 30.77 324 SER A O 1
ATOM 2605 N N . GLY A 1 325 ? 41.979 -14.630 79.572 1.00 27.97 325 GLY A N 1
ATOM 2606 C CA . GLY A 1 325 ? 42.405 -14.194 80.921 1.00 27.97 325 GLY A CA 1
ATOM 2607 C C . GLY A 1 325 ? 42.291 -12.672 81.154 1.00 27.97 325 GLY A C 1
ATOM 2608 O O . GLY A 1 325 ? 42.545 -11.910 80.229 1.00 27.97 325 GLY A O 1
ATOM 2609 N N . THR A 1 326 ? 41.906 -12.130 82.323 1.00 28.28 326 THR A N 1
ATOM 2610 C CA . THR A 1 326 ? 41.447 -12.712 83.612 1.00 28.28 326 THR A CA 1
ATOM 2611 C C . THR A 1 326 ? 40.590 -11.667 84.373 1.00 28.28 326 THR A C 1
ATOM 2613 O O . THR A 1 326 ? 40.699 -10.474 84.104 1.00 28.28 326 THR A O 1
ATOM 2616 N N . ASN A 1 327 ? 39.741 -12.095 85.319 1.00 28.12 327 ASN A N 1
ATOM 2617 C CA . ASN A 1 327 ? 38.871 -11.234 86.142 1.00 28.12 327 ASN A CA 1
ATOM 2618 C C . ASN A 1 327 ? 39.588 -10.105 86.912 1.00 28.12 327 ASN A C 1
ATOM 2620 O O . ASN A 1 327 ? 40.576 -10.357 87.601 1.00 28.12 327 ASN A O 1
ATOM 2624 N N . SER A 1 328 ? 38.930 -8.944 87.012 1.00 33.34 328 SER A N 1
ATOM 2625 C CA . SER A 1 328 ? 38.748 -8.245 88.296 1.00 33.34 328 SER A CA 1
ATOM 2626 C C . SER A 1 328 ? 37.494 -7.352 88.284 1.00 33.34 328 SER A C 1
ATOM 2628 O O . SER A 1 3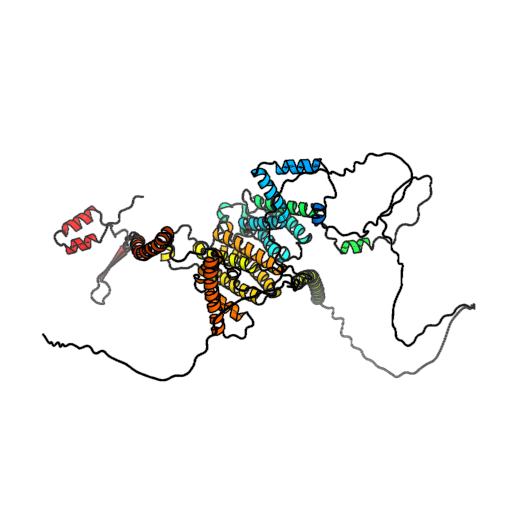28 ? 37.152 -6.737 87.277 1.00 33.34 328 SER A O 1
ATOM 2630 N N . HIS A 1 329 ? 36.776 -7.301 89.410 1.00 30.78 329 HIS A N 1
ATOM 2631 C CA . HIS A 1 329 ? 35.718 -6.314 89.660 1.00 30.78 329 HIS A CA 1
ATOM 2632 C C . HIS A 1 329 ? 36.325 -5.086 90.356 1.00 30.78 329 HIS A C 1
ATOM 2634 O O . HIS A 1 329 ? 37.259 -5.255 91.135 1.00 30.78 329 HIS A O 1
ATOM 2640 N N . ILE A 1 330 ? 35.709 -3.900 90.223 1.00 30.19 330 ILE A N 1
ATOM 2641 C CA . ILE A 1 330 ? 35.034 -3.205 91.348 1.00 30.19 330 ILE A CA 1
ATOM 2642 C C . ILE A 1 330 ? 34.326 -1.916 90.882 1.00 30.19 330 ILE A C 1
ATOM 2644 O O . ILE A 1 330 ? 34.482 -1.439 89.763 1.00 30.19 330 ILE A O 1
ATOM 2648 N N . THR A 1 331 ? 33.417 -1.434 91.727 1.00 30.73 331 THR A N 1
ATOM 2649 C CA . THR A 1 331 ? 32.339 -0.487 91.428 1.00 30.73 331 THR A CA 1
ATOM 2650 C C . THR A 1 331 ? 32.641 0.990 91.736 1.00 30.73 331 THR A C 1
ATOM 2652 O O . THR A 1 331 ? 33.400 1.282 92.651 1.00 30.73 331 THR A O 1
ATOM 2655 N N . ARG A 1 332 ? 31.768 1.860 91.193 1.00 32.38 332 ARG A N 1
ATOM 2656 C CA . ARG A 1 332 ? 31.119 3.021 91.865 1.00 32.38 332 ARG A CA 1
ATOM 2657 C C . ARG A 1 332 ? 31.829 4.396 91.966 1.00 32.38 332 ARG A C 1
ATOM 2659 O O . ARG A 1 332 ? 32.764 4.598 92.720 1.00 32.38 332 ARG A O 1
ATOM 2666 N N . ARG A 1 333 ? 31.082 5.380 91.430 1.00 30.86 333 ARG A N 1
ATOM 2667 C CA . ARG A 1 333 ? 30.718 6.703 92.007 1.00 30.86 333 ARG A CA 1
ATOM 2668 C C . ARG A 1 333 ? 31.743 7.868 92.070 1.00 30.86 333 ARG A C 1
ATOM 2670 O O . ARG A 1 333 ? 32.458 8.062 93.038 1.00 30.86 333 ARG A O 1
ATOM 2677 N N . SER A 1 334 ? 31.520 8.803 91.139 1.00 32.81 334 SER A N 1
ATOM 2678 C CA . SER A 1 334 ? 31.141 10.215 91.393 1.00 32.81 334 SER A CA 1
ATOM 2679 C C . SER A 1 334 ? 32.113 11.237 92.034 1.00 32.81 334 SER A C 1
ATOM 2681 O O . SER A 1 334 ? 32.198 11.339 93.254 1.00 32.81 334 SER A O 1
ATOM 2683 N N . SER A 1 335 ? 32.502 12.215 91.196 1.00 33.88 335 SER A N 1
ATOM 2684 C CA . SER A 1 335 ? 32.155 13.664 91.291 1.00 33.88 335 SER A CA 1
ATOM 2685 C C . SER A 1 335 ? 33.243 14.719 91.596 1.00 33.88 335 SER A C 1
ATOM 2687 O O . SER A 1 335 ? 34.081 14.528 92.461 1.00 33.88 335 SER A O 1
ATOM 2689 N N . ARG A 1 336 ? 33.080 15.883 90.920 1.00 35.53 336 ARG A N 1
ATOM 2690 C CA . ARG A 1 336 ? 33.583 17.257 91.213 1.00 35.53 336 ARG A CA 1
ATOM 2691 C C . ARG A 1 336 ? 35.120 17.470 91.231 1.00 35.53 336 ARG A C 1
ATOM 2693 O O . ARG A 1 336 ? 35.791 16.970 92.114 1.00 35.53 336 ARG A O 1
ATOM 2700 N N . SER A 1 337 ? 35.740 18.124 90.227 1.00 39.94 337 SER A N 1
ATOM 2701 C CA . SER A 1 337 ? 35.765 19.583 89.870 1.00 39.94 337 SER A CA 1
ATOM 2702 C C . SER A 1 337 ? 36.734 20.417 90.747 1.00 39.94 337 SER A C 1
ATOM 2704 O O . SER A 1 337 ? 36.990 20.010 91.868 1.00 39.94 337 SER A O 1
ATOM 2706 N N . ILE A 1 338 ? 37.309 21.574 90.363 1.00 41.84 338 ILE A N 1
ATOM 2707 C CA . ILE A 1 338 ? 36.811 22.727 89.567 1.00 41.84 338 ILE A CA 1
ATOM 2708 C C . ILE A 1 338 ? 37.990 23.564 88.970 1.00 41.84 338 ILE A C 1
ATOM 2710 O O . ILE A 1 338 ? 39.111 23.431 89.448 1.00 41.84 338 ILE A O 1
ATOM 2714 N N . ARG A 1 339 ? 37.667 24.564 88.111 1.00 36.38 339 ARG A N 1
ATOM 2715 C CA . ARG A 1 339 ? 38.343 25.890 87.909 1.00 36.38 339 ARG A CA 1
ATOM 2716 C C . ARG A 1 339 ? 39.390 26.004 86.768 1.00 36.38 339 ARG A C 1
ATOM 2718 O O . ARG A 1 339 ? 40.235 25.134 86.640 1.00 36.38 339 ARG A O 1
ATOM 2725 N N . GLY A 1 340 ? 39.415 27.073 85.948 1.00 30.80 340 GLY A N 1
ATOM 2726 C CA . GLY A 1 340 ? 38.415 28.145 85.729 1.00 30.80 340 GLY A CA 1
ATOM 2727 C C . GLY A 1 340 ? 38.929 29.392 84.960 1.00 30.80 340 GLY A C 1
ATOM 2728 O O . GLY A 1 340 ? 40.134 29.575 84.865 1.00 30.80 340 GLY A O 1
ATOM 2729 N N . SER A 1 341 ? 37.993 30.264 84.534 1.00 44.19 341 SER A N 1
ATOM 2730 C CA . SER A 1 341 ? 38.148 31.701 84.148 1.00 44.19 341 SER A CA 1
ATOM 2731 C C . SER A 1 341 ? 39.017 32.047 82.902 1.00 44.19 341 SER A C 1
ATOM 2733 O O . SER A 1 341 ? 39.840 31.247 82.486 1.00 44.19 341 SER A O 1
ATOM 2735 N N . THR A 1 342 ? 38.872 33.187 82.196 1.00 35.22 342 THR A N 1
ATOM 2736 C CA . THR A 1 342 ? 38.257 34.507 82.519 1.00 35.22 342 THR A CA 1
ATOM 2737 C C . THR A 1 342 ? 37.578 35.161 81.278 1.00 35.22 342 THR A C 1
ATOM 2739 O O . THR A 1 342 ? 37.609 34.601 80.188 1.00 35.22 342 THR A O 1
ATOM 2742 N N . SER A 1 343 ? 36.929 36.325 81.437 1.00 35.03 343 SER A N 1
ATOM 2743 C CA . SER A 1 343 ? 35.960 36.963 80.512 1.00 35.03 343 SER A CA 1
ATOM 2744 C C . SER A 1 343 ? 36.379 38.318 79.901 1.00 35.03 343 SER A C 1
ATOM 2746 O O . SER A 1 343 ? 37.279 38.973 80.416 1.00 35.03 343 SER A O 1
ATOM 2748 N N . THR A 1 344 ? 35.610 38.827 78.923 1.00 33.66 344 THR A N 1
ATOM 2749 C CA . THR A 1 344 ? 35.463 40.275 78.604 1.00 33.66 344 THR A CA 1
ATOM 2750 C C . THR A 1 344 ? 34.008 40.641 78.226 1.00 33.66 344 THR A C 1
ATOM 2752 O O . THR A 1 344 ? 33.151 39.766 78.125 1.00 33.66 344 THR A O 1
ATOM 2755 N N . HIS A 1 345 ? 33.695 41.942 78.145 1.00 37.34 345 HIS A N 1
ATOM 2756 C CA . HIS A 1 345 ? 32.352 42.533 78.317 1.00 37.34 345 HIS A CA 1
ATOM 2757 C C . HIS A 1 345 ? 31.566 42.884 77.025 1.00 37.34 345 HIS A C 1
ATOM 2759 O O . HIS A 1 345 ? 32.145 43.442 76.105 1.00 37.34 345 HIS A O 1
ATOM 2765 N N . SER A 1 346 ? 30.233 42.669 77.086 1.00 30.23 346 SER A N 1
ATOM 2766 C CA . SER A 1 346 ? 29.102 43.623 76.855 1.00 30.23 346 SER A CA 1
ATOM 2767 C C . SER A 1 346 ? 28.922 44.351 75.484 1.00 30.23 346 SER A C 1
ATOM 2769 O O . SER A 1 346 ? 29.816 44.359 74.656 1.00 30.23 346 SER A O 1
ATOM 2771 N N . SER A 1 347 ? 27.771 44.959 75.115 1.00 34.69 347 SER A N 1
ATOM 2772 C CA . SER A 1 347 ? 26.527 45.325 75.842 1.00 34.69 347 SER A CA 1
ATOM 2773 C C . SER A 1 347 ? 25.268 45.467 74.927 1.00 34.69 347 SER A C 1
ATOM 2775 O O . SER A 1 347 ? 25.375 45.307 73.720 1.00 34.69 347 SER A O 1
ATOM 2777 N N . ARG A 1 348 ? 24.093 45.761 75.539 1.00 35.53 348 ARG A N 1
ATOM 2778 C CA . ARG A 1 348 ? 22.804 46.353 75.036 1.00 35.53 348 ARG A CA 1
ATOM 2779 C C . ARG A 1 348 ? 22.667 46.658 73.516 1.00 35.53 348 ARG A C 1
ATOM 2781 O O . ARG A 1 348 ? 23.540 47.286 72.939 1.00 35.53 348 ARG A O 1
ATOM 2788 N N . ARG A 1 349 ? 21.494 46.477 72.875 1.00 29.45 349 ARG A N 1
ATOM 2789 C CA . ARG A 1 349 ? 20.220 47.214 73.137 1.00 29.45 349 ARG A CA 1
ATOM 2790 C C . ARG A 1 349 ? 19.023 46.630 72.340 1.00 29.45 349 ARG A C 1
ATOM 2792 O O . ARG A 1 349 ? 19.226 45.904 71.379 1.00 29.45 349 ARG A O 1
ATOM 2799 N N . ASN A 1 350 ? 17.789 46.982 72.723 1.00 32.84 350 ASN A N 1
ATOM 2800 C CA . ASN A 1 350 ? 16.522 46.550 72.101 1.00 32.84 350 ASN A CA 1
ATOM 2801 C C . ASN A 1 350 ? 16.421 46.808 70.584 1.00 32.84 350 ASN A C 1
ATOM 2803 O O . ASN A 1 350 ? 16.753 47.903 70.128 1.00 32.84 350 ASN A O 1
ATOM 2807 N N . SER A 1 351 ? 15.758 45.891 69.870 1.00 32.88 351 SER A N 1
ATOM 2808 C CA . SER A 1 351 ? 14.684 46.194 68.904 1.00 32.88 351 SER A CA 1
ATOM 2809 C C . SER A 1 351 ? 13.891 44.922 68.584 1.00 32.88 351 SER A C 1
ATOM 2811 O O . SER A 1 351 ? 14.452 43.976 68.040 1.00 32.88 351 SER A O 1
ATOM 2813 N N . GLU A 1 352 ? 12.588 44.909 68.872 1.00 42.97 352 GLU A N 1
ATOM 2814 C CA . GLU A 1 352 ? 11.664 44.115 68.051 1.00 42.97 352 GLU A CA 1
ATOM 2815 C C . GLU A 1 352 ? 11.488 44.834 66.707 1.00 42.97 352 GLU A C 1
ATOM 2817 O O . GLU A 1 352 ? 11.485 46.067 66.653 1.00 42.97 352 GLU A O 1
ATOM 2822 N N . PRO A 1 353 ? 11.282 44.080 65.624 1.00 34.56 353 PRO A N 1
ATOM 2823 C CA . PRO A 1 353 ? 10.087 44.334 64.829 1.00 34.56 353 PRO A CA 1
ATOM 2824 C C . PRO A 1 353 ? 9.164 43.116 64.885 1.00 34.56 353 PRO A C 1
ATOM 2826 O O . PRO A 1 353 ? 9.602 41.978 64.724 1.00 34.56 353 PRO A O 1
ATOM 2829 N N . GLY A 1 354 ? 7.886 43.382 65.157 1.00 30.64 354 GLY A N 1
ATOM 2830 C CA . GLY A 1 354 ? 6.914 42.383 65.585 1.00 30.64 354 GLY A CA 1
ATOM 2831 C C . GLY A 1 354 ? 6.736 41.169 64.672 1.00 30.64 354 GLY A C 1
ATOM 2832 O O . GLY A 1 354 ? 7.047 41.176 63.480 1.00 30.64 354 GLY A O 1
ATOM 2833 N N . VAL A 1 355 ? 6.124 40.137 65.257 1.00 45.38 355 VAL A N 1
ATOM 2834 C CA . VAL A 1 355 ? 5.591 38.973 64.542 1.00 45.38 355 VAL A CA 1
ATOM 2835 C C . VAL A 1 355 ? 4.567 39.456 63.511 1.00 45.38 355 VAL A C 1
ATOM 2837 O O . VAL A 1 355 ? 3.381 39.598 63.812 1.00 45.38 355 VAL A O 1
ATOM 2840 N N . GLN A 1 356 ? 5.019 39.710 62.278 1.00 37.44 356 GLN A N 1
ATOM 2841 C CA . GLN A 1 356 ? 4.120 39.919 61.152 1.00 37.44 356 GLN A CA 1
ATOM 2842 C C . GLN A 1 356 ? 3.297 38.647 60.982 1.00 37.44 356 GLN A C 1
ATOM 2844 O O . GLN A 1 356 ? 3.795 37.589 60.591 1.00 37.44 356 GLN A O 1
ATOM 2849 N N . GLN A 1 357 ? 2.019 38.760 61.325 1.00 45.44 357 GLN A N 1
ATOM 2850 C CA . GLN A 1 357 ? 1.051 37.684 61.257 1.00 45.44 357 GLN A CA 1
ATOM 2851 C C . GLN A 1 357 ? 0.748 37.406 59.777 1.00 45.44 357 GLN A C 1
ATOM 2853 O O . GLN A 1 357 ? -0.237 37.927 59.254 1.00 45.44 357 GLN A O 1
ATOM 2858 N N . LYS A 1 358 ? 1.636 36.635 59.109 1.00 47.09 358 LYS A N 1
ATOM 2859 C CA . LYS A 1 358 ? 1.570 36.289 57.674 1.00 47.09 358 LYS A CA 1
ATOM 2860 C C . LYS A 1 358 ? 0.120 36.102 57.266 1.00 47.09 358 LYS A C 1
ATOM 2862 O O . LYS A 1 358 ? -0.592 35.248 57.809 1.00 47.09 358 LYS A O 1
ATOM 2867 N N . THR A 1 359 ? -0.319 36.922 56.326 1.00 62.94 359 THR A N 1
ATOM 2868 C CA . THR A 1 359 ? -1.729 37.036 55.978 1.00 62.94 359 THR A CA 1
ATOM 2869 C C . THR A 1 359 ? -2.221 35.665 55.522 1.00 62.94 359 THR A C 1
ATOM 2871 O O . THR A 1 359 ? -1.494 34.956 54.825 1.00 62.94 359 THR A O 1
ATOM 2874 N N . ARG A 1 360 ? -3.464 35.265 55.839 1.00 60.50 360 ARG A N 1
ATOM 2875 C CA . ARG A 1 360 ? -3.986 33.930 55.451 1.00 60.50 360 ARG A CA 1
ATOM 2876 C C . ARG A 1 360 ? -3.777 33.605 53.958 1.00 60.50 360 ARG A C 1
ATOM 2878 O O . ARG A 1 360 ? -3.589 32.445 53.612 1.00 60.50 360 ARG A O 1
ATOM 2885 N N . LYS A 1 361 ? -3.753 34.628 53.091 1.00 59.47 361 LYS A N 1
ATOM 2886 C CA . LYS A 1 361 ? -3.439 34.537 51.653 1.00 59.47 361 LYS A CA 1
ATOM 2887 C C . LYS A 1 361 ? -1.998 34.088 51.353 1.00 59.47 361 LYS A C 1
ATOM 2889 O O . LYS A 1 361 ? -1.800 33.310 50.430 1.00 59.47 361 LYS A O 1
ATOM 2894 N N . GLU A 1 362 ? -1.009 34.532 52.124 1.00 67.44 362 GLU A N 1
ATOM 2895 C CA . GLU A 1 362 ? 0.412 34.198 51.934 1.00 67.44 362 GLU A CA 1
ATOM 2896 C C . GLU A 1 362 ? 0.700 32.758 52.360 1.00 67.44 362 GLU A C 1
ATOM 2898 O O . GLU A 1 362 ? 1.307 32.003 51.608 1.00 67.44 362 GLU A O 1
ATOM 2903 N N . LEU A 1 363 ? 0.159 32.331 53.506 1.00 71.44 363 LEU A N 1
ATOM 2904 C CA . LEU A 1 363 ? 0.237 30.936 53.958 1.00 71.44 363 LEU A CA 1
ATOM 2905 C C . LEU A 1 363 ? -0.505 29.975 53.010 1.00 71.44 363 LEU A C 1
ATOM 2907 O O . LEU A 1 363 ? -0.090 28.829 52.835 1.00 71.44 363 LEU A O 1
ATOM 2911 N N . LEU A 1 364 ? -1.584 30.434 52.362 1.00 72.69 364 LEU A N 1
ATOM 2912 C CA . LEU A 1 364 ? -2.230 29.697 51.271 1.00 72.69 364 LEU A CA 1
ATOM 2913 C C . LEU A 1 364 ? -1.355 29.655 50.010 1.00 72.69 364 LEU A C 1
ATOM 2915 O O . LEU A 1 364 ? -1.279 28.604 49.381 1.00 72.69 364 LEU A O 1
ATOM 2919 N N . LEU A 1 365 ? -0.656 30.738 49.658 1.00 75.69 365 LEU A N 1
ATOM 2920 C CA . LEU A 1 365 ? 0.270 30.766 48.521 1.00 75.69 365 LEU A CA 1
ATOM 2921 C C . LEU A 1 365 ? 1.480 29.842 48.743 1.00 75.69 365 LEU A C 1
ATOM 2923 O O . LEU A 1 365 ? 1.883 29.132 47.824 1.00 75.69 365 LEU A O 1
ATOM 2927 N N . GLU A 1 366 ? 2.028 29.801 49.959 1.00 77.44 366 GLU A N 1
ATOM 2928 C CA . GLU A 1 366 ? 3.104 28.880 50.348 1.00 77.44 366 GLU A CA 1
ATOM 2929 C C . GLU A 1 366 ? 2.626 27.422 50.300 1.00 77.44 366 GLU A C 1
ATOM 2931 O O . GLU A 1 366 ? 3.275 26.594 49.660 1.00 77.44 366 GLU A O 1
ATOM 2936 N N . LYS A 1 367 ? 1.435 27.113 50.836 1.00 78.69 367 LYS A N 1
ATOM 2937 C CA . LYS A 1 367 ? 0.835 25.772 50.703 1.00 78.69 367 LYS A CA 1
ATOM 2938 C C . LYS A 1 367 ? 0.534 25.392 49.251 1.00 78.69 367 LYS A C 1
ATOM 2940 O O . LYS A 1 367 ? 0.763 24.245 48.877 1.00 78.69 367 LYS A O 1
ATOM 2945 N N . LEU A 1 368 ? 0.069 26.319 48.412 1.00 76.56 368 LEU A N 1
ATOM 2946 C CA . LEU A 1 368 ? -0.130 26.068 46.980 1.00 76.56 368 LEU A CA 1
ATOM 2947 C C . LEU A 1 368 ? 1.200 25.841 46.252 1.00 76.56 368 LEU A C 1
ATOM 2949 O O . LEU A 1 368 ? 1.263 24.969 45.390 1.00 76.56 368 LEU A O 1
ATOM 2953 N N . ARG A 1 369 ? 2.279 26.547 46.618 1.00 78.94 369 ARG A N 1
ATOM 2954 C CA . ARG A 1 369 ? 3.631 26.285 46.095 1.00 78.94 369 ARG A CA 1
ATOM 2955 C C . ARG A 1 369 ? 4.153 24.918 46.533 1.00 78.94 369 ARG A C 1
ATOM 2957 O O . ARG A 1 369 ? 4.645 24.182 45.684 1.00 78.94 369 ARG A O 1
ATOM 2964 N N . GLU A 1 370 ? 3.990 24.533 47.798 1.00 83.38 370 GLU A N 1
ATOM 2965 C CA . GLU A 1 370 ? 4.323 23.180 48.263 1.00 83.38 370 GLU A CA 1
ATOM 2966 C C . GLU A 1 370 ? 3.544 22.099 47.511 1.00 83.38 370 GLU A C 1
ATOM 2968 O O . GLU A 1 370 ? 4.137 21.115 47.074 1.00 83.38 370 GLU A O 1
ATOM 2973 N N . GLN A 1 371 ? 2.229 22.268 47.348 1.00 77.12 371 GLN A N 1
ATOM 2974 C CA . GLN A 1 371 ? 1.398 21.310 46.618 1.00 77.12 371 GLN A CA 1
ATOM 2975 C C . GLN A 1 371 ? 1.758 21.276 45.130 1.00 77.12 371 GLN A C 1
ATOM 2977 O O . GLN A 1 371 ? 1.804 20.197 44.551 1.00 77.12 371 GLN A O 1
ATOM 2982 N N . LEU A 1 372 ? 2.120 22.408 44.518 1.00 80.12 372 LEU A N 1
ATOM 2983 C CA . LEU A 1 372 ? 2.635 22.452 43.147 1.00 80.12 372 LEU A CA 1
ATOM 2984 C C . LEU A 1 372 ? 3.993 21.741 43.022 1.00 80.12 372 LEU A C 1
ATOM 2986 O O . LEU A 1 372 ? 4.227 21.059 42.030 1.00 80.12 372 LEU A O 1
ATOM 2990 N N . ILE A 1 373 ? 4.884 21.863 44.011 1.00 83.50 373 ILE A N 1
ATOM 2991 C CA . ILE A 1 373 ? 6.177 21.160 44.042 1.00 83.50 373 ILE A CA 1
ATOM 2992 C C . ILE A 1 373 ? 5.964 19.654 44.242 1.00 83.50 373 ILE A C 1
ATOM 2994 O O . ILE A 1 373 ? 6.537 18.859 43.500 1.00 83.50 373 ILE A O 1
ATOM 2998 N N . LYS A 1 374 ? 5.089 19.251 45.172 1.00 81.94 374 LYS A N 1
ATOM 2999 C CA . LYS A 1 374 ? 4.709 17.847 45.411 1.00 81.94 374 LYS A CA 1
ATOM 3000 C C . LYS A 1 374 ? 4.023 17.237 44.183 1.00 81.94 374 LYS A C 1
ATOM 3002 O O . LYS A 1 374 ? 4.386 16.137 43.778 1.00 81.94 374 LYS A O 1
ATOM 3007 N N . ALA A 1 375 ? 3.125 17.972 43.524 1.00 81.12 375 ALA A N 1
ATOM 3008 C CA . ALA A 1 375 ? 2.497 17.566 42.268 1.00 81.12 375 ALA A CA 1
ATOM 3009 C C . ALA A 1 375 ? 3.514 17.461 41.122 1.00 81.12 375 ALA A C 1
ATOM 3011 O O . ALA A 1 375 ? 3.517 16.458 40.419 1.00 81.12 375 ALA A O 1
ATOM 3012 N N . LYS A 1 376 ? 4.429 18.429 40.960 1.00 83.88 376 LYS A N 1
ATOM 3013 C CA . LYS A 1 376 ? 5.521 18.344 39.973 1.00 83.88 376 LYS A CA 1
ATOM 3014 C C . LYS A 1 376 ? 6.423 17.138 40.230 1.00 83.88 376 LYS A C 1
ATOM 3016 O O . LYS A 1 376 ? 6.707 16.405 39.291 1.00 83.88 376 LYS A O 1
ATOM 3021 N N . ALA A 1 377 ? 6.824 16.885 41.475 1.00 82.56 377 ALA A N 1
ATOM 3022 C CA . ALA A 1 377 ? 7.631 15.721 41.839 1.00 82.56 377 ALA A CA 1
ATOM 3023 C C . ALA A 1 377 ? 6.885 14.394 41.597 1.00 82.56 377 ALA A C 1
ATOM 3025 O O . ALA A 1 377 ? 7.476 13.445 41.087 1.00 82.56 377 ALA A O 1
ATOM 3026 N N . PHE A 1 378 ? 5.583 14.334 41.894 1.00 83.88 378 PHE A N 1
ATOM 3027 C CA . PHE A 1 378 ? 4.734 13.176 41.606 1.00 83.88 378 PHE A CA 1
ATOM 3028 C C . PHE A 1 378 ? 4.567 12.939 40.098 1.00 83.88 378 PHE A C 1
ATOM 3030 O O . PHE A 1 378 ? 4.709 11.806 39.642 1.00 83.88 378 PHE A O 1
ATOM 3037 N N . ILE A 1 379 ? 4.339 14.001 39.316 1.00 85.56 379 ILE A N 1
ATOM 3038 C CA . ILE A 1 379 ? 4.275 13.951 37.849 1.00 85.56 379 ILE A CA 1
ATOM 3039 C C . ILE A 1 379 ? 5.614 13.476 37.281 1.00 85.56 379 ILE A C 1
ATOM 3041 O O . ILE A 1 379 ? 5.611 12.533 36.504 1.00 85.56 379 ILE A O 1
ATOM 3045 N N . ILE A 1 380 ? 6.746 14.047 37.708 1.00 84.31 380 ILE A N 1
ATOM 3046 C CA . ILE A 1 380 ? 8.094 13.639 37.269 1.00 84.31 380 ILE A CA 1
ATOM 3047 C C . ILE A 1 380 ? 8.375 12.176 37.634 1.00 84.31 380 ILE A C 1
ATOM 3049 O O . ILE A 1 380 ? 8.895 11.428 36.810 1.00 84.31 380 ILE A O 1
ATOM 3053 N N . LYS A 1 381 ? 7.991 11.728 38.837 1.00 85.06 381 LYS A N 1
ATOM 3054 C CA . LYS A 1 381 ? 8.113 10.317 39.224 1.00 85.06 381 LYS A CA 1
ATOM 3055 C C . LYS A 1 381 ? 7.264 9.421 38.317 1.00 85.06 381 LYS A C 1
ATOM 3057 O O . LYS A 1 381 ? 7.773 8.418 37.826 1.00 85.06 381 LYS A O 1
ATOM 3062 N N . LYS A 1 382 ? 6.009 9.790 38.039 1.00 84.19 382 LYS A N 1
ATOM 3063 C CA . LYS A 1 382 ? 5.120 9.012 37.162 1.00 84.19 382 LYS A CA 1
ATOM 3064 C C . LYS A 1 382 ? 5.552 9.018 35.698 1.00 84.19 382 LYS A C 1
ATOM 3066 O O . LYS A 1 382 ? 5.489 7.969 35.064 1.00 84.19 382 LYS A O 1
ATOM 3071 N N . THR A 1 383 ? 6.030 10.137 35.157 1.00 81.88 383 THR A N 1
ATOM 3072 C CA . THR A 1 383 ? 6.567 10.169 33.791 1.00 81.88 383 THR A CA 1
ATOM 3073 C C . THR A 1 383 ? 7.866 9.382 33.689 1.00 81.88 383 THR A C 1
ATOM 3075 O O . THR A 1 383 ? 8.039 8.692 32.694 1.00 81.88 383 THR A O 1
ATOM 3078 N N . LEU A 1 384 ? 8.730 9.378 34.710 1.00 83.75 384 LEU A N 1
ATOM 3079 C CA . LEU A 1 384 ? 9.939 8.545 34.729 1.00 83.75 384 LEU A CA 1
ATOM 3080 C C . LEU A 1 384 ? 9.618 7.042 34.846 1.00 83.75 384 LEU A C 1
ATOM 3082 O O . LEU A 1 384 ? 10.225 6.235 34.142 1.00 83.75 384 LEU A O 1
ATOM 3086 N N . GLU A 1 385 ? 8.640 6.666 35.678 1.00 83.69 385 GLU A N 1
ATOM 3087 C CA . GLU A 1 385 ? 8.126 5.289 35.790 1.00 83.69 385 GLU A CA 1
ATOM 3088 C C . GLU A 1 385 ? 7.547 4.764 34.464 1.00 83.69 385 GLU A C 1
ATOM 3090 O O . GLU A 1 385 ? 7.693 3.580 34.168 1.00 83.69 385 GLU A O 1
ATOM 3095 N N . ILE A 1 386 ? 6.926 5.631 33.655 1.00 84.31 386 ILE A N 1
ATOM 3096 C CA . ILE A 1 386 ? 6.380 5.294 32.328 1.00 84.31 386 ILE A CA 1
ATOM 3097 C C . ILE A 1 386 ? 7.468 5.344 31.240 1.00 84.31 386 ILE A C 1
ATOM 3099 O O . ILE A 1 386 ? 7.523 4.473 30.375 1.00 84.31 386 ILE A O 1
ATOM 3103 N N . TYR A 1 387 ? 8.362 6.333 31.285 1.00 86.31 387 TYR A N 1
ATOM 3104 C CA . TYR A 1 387 ? 9.413 6.533 30.287 1.00 86.31 387 TYR A CA 1
ATOM 3105 C C . TYR A 1 387 ? 10.473 5.433 30.334 1.00 86.31 387 TYR A C 1
ATOM 3107 O O . TYR A 1 387 ? 10.889 4.957 29.284 1.00 86.31 387 TYR A O 1
ATOM 3115 N N . ARG A 1 388 ? 10.891 4.981 31.525 1.00 86.00 388 ARG A N 1
ATOM 3116 C CA . ARG A 1 388 ? 11.948 3.964 31.665 1.00 86.00 388 ARG A CA 1
ATOM 3117 C C . ARG A 1 388 ? 11.666 2.658 30.894 1.00 86.00 388 ARG A C 1
ATOM 3119 O O . ARG A 1 388 ? 12.551 2.256 30.142 1.00 86.00 388 ARG A O 1
ATOM 3126 N N . PRO A 1 389 ? 10.496 1.993 31.013 1.00 86.38 389 PRO A N 1
ATOM 3127 C CA . PRO A 1 389 ? 10.209 0.790 30.227 1.00 86.38 389 PRO A CA 1
ATOM 3128 C C . PRO A 1 389 ? 10.034 1.076 28.728 1.00 86.38 389 PRO A C 1
ATOM 3130 O O . PRO A 1 389 ? 10.431 0.245 27.919 1.00 86.38 389 PRO A O 1
ATOM 3133 N N . ILE A 1 390 ? 9.508 2.245 28.339 1.00 85.12 390 ILE A N 1
ATOM 3134 C CA . ILE A 1 390 ? 9.383 2.638 26.921 1.00 85.12 390 ILE A CA 1
ATOM 3135 C C . ILE A 1 390 ? 10.770 2.855 26.297 1.00 85.12 390 ILE A C 1
ATOM 3137 O O . ILE A 1 390 ? 11.051 2.348 25.214 1.00 85.12 390 ILE A O 1
ATOM 3141 N N . HIS A 1 391 ? 11.664 3.551 26.999 1.00 86.12 391 HIS A N 1
ATOM 3142 C CA . HIS A 1 391 ? 13.052 3.732 26.587 1.00 86.12 391 HIS A CA 1
ATOM 3143 C C . HIS A 1 391 ? 13.787 2.391 26.501 1.00 86.12 391 HIS A C 1
ATOM 3145 O O . HIS A 1 391 ? 14.487 2.152 25.525 1.00 86.12 391 HIS A O 1
ATOM 3151 N N . GLN A 1 392 ? 13.600 1.491 27.475 1.00 85.81 392 GLN A N 1
ATOM 3152 C CA . GLN A 1 392 ? 14.196 0.153 27.422 1.00 85.81 392 GLN A CA 1
ATOM 3153 C C . GLN A 1 392 ? 13.675 -0.658 26.226 1.00 85.81 392 GLN A C 1
ATOM 3155 O O . GLN A 1 392 ? 14.463 -1.308 25.551 1.00 85.81 392 GLN A O 1
ATOM 3160 N N . PHE A 1 393 ? 12.377 -0.580 25.916 1.00 86.56 393 PHE A N 1
ATOM 3161 C CA . PHE A 1 393 ? 11.791 -1.228 24.739 1.00 86.56 393 PHE A CA 1
ATOM 3162 C C . PHE A 1 393 ? 12.422 -0.722 23.432 1.00 86.56 393 PHE A C 1
ATOM 3164 O O . PHE A 1 393 ? 12.890 -1.528 22.632 1.00 86.56 393 PHE A O 1
ATOM 3171 N N . PHE A 1 394 ? 12.508 0.599 23.234 1.00 86.81 394 PHE A N 1
ATOM 3172 C CA . PHE A 1 394 ? 13.146 1.158 22.037 1.00 86.81 394 PHE A CA 1
ATOM 3173 C C . PHE A 1 394 ? 14.660 0.912 21.989 1.00 86.81 394 PHE A C 1
ATOM 3175 O O . PHE A 1 394 ? 15.193 0.680 20.907 1.00 86.81 394 PHE A O 1
ATOM 3182 N N . TYR A 1 395 ? 15.350 0.901 23.132 1.00 87.25 395 TYR A N 1
ATOM 3183 C CA . TYR A 1 395 ? 16.770 0.556 23.205 1.00 87.25 395 TYR A CA 1
ATOM 3184 C C . TYR A 1 395 ? 17.013 -0.895 22.769 1.00 87.25 395 TYR A C 1
ATOM 3186 O O . TYR A 1 395 ? 17.819 -1.129 21.873 1.00 87.25 395 TYR A O 1
ATOM 3194 N N . ASN A 1 396 ? 16.253 -1.851 23.313 1.00 85.88 396 ASN A N 1
ATOM 3195 C CA . ASN A 1 396 ? 16.329 -3.266 22.937 1.00 85.88 396 ASN A CA 1
ATOM 3196 C C . ASN A 1 396 ? 15.925 -3.514 21.466 1.00 85.88 396 ASN A C 1
ATOM 3198 O O . ASN A 1 396 ? 16.401 -4.464 20.855 1.00 85.88 396 ASN A O 1
ATOM 3202 N N . LEU A 1 397 ? 15.061 -2.669 20.888 1.00 86.56 397 LEU A N 1
ATOM 3203 C CA . LEU A 1 397 ? 14.668 -2.734 19.474 1.00 86.56 397 LEU A CA 1
ATOM 3204 C C . LEU A 1 397 ? 15.748 -2.189 18.521 1.00 86.56 397 LEU A C 1
ATOM 3206 O O . LEU A 1 397 ? 15.889 -2.683 17.406 1.00 86.56 397 LEU A O 1
ATOM 3210 N N . ILE A 1 398 ? 16.498 -1.165 18.939 1.00 86.44 398 ILE A N 1
ATOM 3211 C CA . ILE A 1 398 ? 17.589 -0.568 18.147 1.00 86.44 398 ILE A CA 1
ATOM 3212 C C . ILE A 1 398 ? 18.894 -1.368 18.310 1.00 86.44 398 ILE A C 1
ATOM 3214 O O . ILE A 1 398 ? 19.683 -1.453 17.368 1.00 86.44 398 ILE A O 1
ATOM 3218 N N . HIS A 1 399 ? 19.101 -1.983 19.477 1.00 85.06 399 HIS A N 1
ATOM 3219 C CA . HIS A 1 399 ? 20.265 -2.801 19.822 1.00 85.06 399 HIS A CA 1
ATOM 3220 C C . HIS A 1 399 ? 19.846 -4.208 20.302 1.00 85.06 399 HIS A C 1
ATOM 3222 O O . HIS A 1 399 ? 20.012 -4.526 21.481 1.00 85.06 399 HIS A O 1
ATOM 3228 N N . PRO A 1 400 ? 19.283 -5.056 19.420 1.00 84.75 400 PRO A N 1
ATOM 3229 C CA . PRO A 1 400 ? 18.958 -6.436 19.761 1.00 84.75 400 PRO A CA 1
ATOM 3230 C C . PRO A 1 400 ? 20.227 -7.300 19.845 1.00 84.75 400 PRO A C 1
ATOM 3232 O O . PRO A 1 400 ? 21.147 -7.144 19.044 1.00 84.75 400 PRO A O 1
ATOM 3235 N N . GLU A 1 401 ? 20.250 -8.257 20.776 1.00 76.50 401 GLU A N 1
ATOM 3236 C CA . GLU A 1 401 ? 21.368 -9.203 20.965 1.00 76.50 401 GLU A CA 1
ATOM 3237 C C . GLU A 1 401 ? 21.563 -10.140 19.759 1.00 76.50 401 GLU A C 1
ATOM 3239 O O . GLU A 1 401 ? 22.682 -10.534 19.437 1.00 76.50 401 GLU A O 1
ATOM 3244 N N . TYR A 1 402 ? 20.473 -10.459 19.056 1.00 79.69 402 TYR A N 1
ATOM 3245 C CA . TYR A 1 402 ? 20.466 -11.214 17.806 1.00 79.69 402 TYR A CA 1
ATOM 3246 C C . TYR A 1 402 ? 19.442 -10.617 16.834 1.00 79.69 402 TYR A C 1
ATO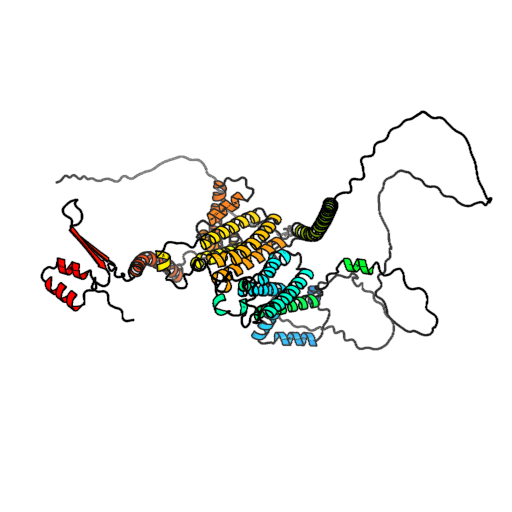M 3248 O O . TYR A 1 402 ? 18.351 -10.212 17.237 1.00 79.69 402 TYR A O 1
ATOM 3256 N N . SER A 1 403 ? 19.776 -10.579 15.542 1.00 77.19 403 SER A N 1
ATOM 3257 C CA . SER A 1 403 ? 18.933 -9.987 14.499 1.00 77.19 403 SER A CA 1
ATOM 3258 C C . SER A 1 403 ? 18.788 -10.949 13.316 1.00 77.19 403 SER A C 1
ATOM 3260 O O . SER A 1 403 ? 19.773 -11.324 12.682 1.00 77.19 403 SER A O 1
ATOM 3262 N N . ALA A 1 404 ? 17.555 -11.373 13.028 1.00 82.31 404 ALA A N 1
ATOM 3263 C CA . ALA A 1 404 ? 17.230 -12.319 11.956 1.00 82.31 404 ALA A CA 1
ATOM 3264 C C . ALA A 1 404 ? 17.106 -11.592 10.602 1.00 82.31 404 ALA A C 1
ATOM 3266 O O . ALA A 1 404 ? 16.006 -11.362 10.084 1.00 82.31 404 ALA A O 1
ATOM 3267 N N . VAL A 1 405 ? 18.254 -11.170 10.067 1.00 86.38 405 VAL A N 1
ATOM 3268 C CA . VAL A 1 405 ? 18.333 -10.159 9.005 1.00 86.38 405 VAL A CA 1
ATOM 3269 C C . VAL A 1 405 ? 17.670 -10.592 7.696 1.00 86.38 405 VAL A C 1
ATOM 3271 O O . VAL A 1 405 ? 18.031 -11.601 7.098 1.00 86.38 405 VAL A O 1
ATOM 3274 N N . THR A 1 406 ? 16.706 -9.789 7.234 1.00 86.62 406 THR A N 1
ATOM 3275 C CA . THR A 1 406 ? 15.8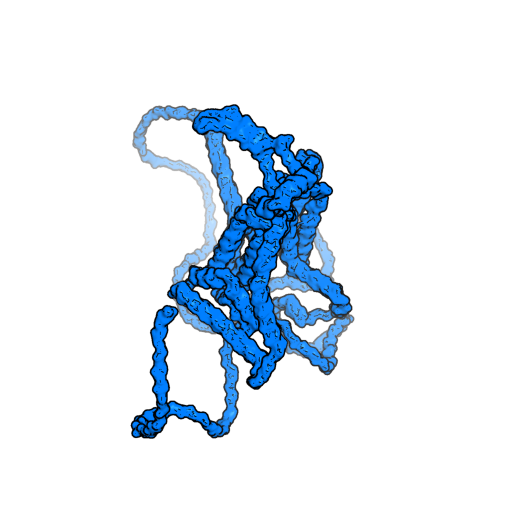58 -10.068 6.061 1.00 86.62 406 THR A CA 1
ATOM 3276 C C . THR A 1 406 ? 15.735 -8.818 5.174 1.00 86.62 406 THR A C 1
ATOM 3278 O O . THR A 1 406 ? 15.740 -7.702 5.683 1.00 86.62 406 THR A O 1
ATOM 3281 N N . ASP A 1 407 ? 15.602 -8.985 3.853 1.00 90.31 407 ASP A N 1
ATOM 3282 C CA . ASP A 1 407 ? 15.322 -7.904 2.886 1.00 90.31 407 ASP A CA 1
ATOM 3283 C C . ASP A 1 407 ? 13.856 -7.974 2.418 1.00 90.31 407 ASP A C 1
ATOM 3285 O O . ASP A 1 407 ? 13.486 -8.839 1.623 1.00 90.31 407 ASP A O 1
ATOM 3289 N N . VAL A 1 408 ? 13.013 -7.080 2.944 1.00 92.62 408 VAL A N 1
ATOM 3290 C CA . VAL A 1 408 ? 11.561 -6.999 2.681 1.00 92.62 408 VAL A CA 1
ATOM 3291 C C . VAL A 1 408 ? 11.201 -5.733 1.884 1.00 92.62 408 VAL A C 1
ATOM 3293 O O . VAL A 1 408 ? 10.061 -5.573 1.442 1.00 92.62 408 VAL A O 1
ATOM 3296 N N . TYR A 1 409 ? 12.171 -4.850 1.614 1.00 92.38 409 TYR A N 1
ATOM 3297 C CA . TYR A 1 409 ? 11.937 -3.540 0.992 1.00 92.38 409 TYR A CA 1
ATOM 3298 C C . TYR A 1 409 ? 11.232 -3.625 -0.369 1.00 92.38 409 TYR A C 1
ATOM 3300 O O . TYR A 1 409 ? 10.401 -2.780 -0.687 1.00 92.38 409 TYR A O 1
ATOM 3308 N N . VAL A 1 410 ? 11.485 -4.677 -1.154 1.00 91.06 410 VAL A N 1
ATOM 3309 C CA . VAL A 1 410 ? 10.798 -4.910 -2.440 1.00 91.06 410 VAL A CA 1
ATOM 3310 C C . VAL A 1 410 ? 9.278 -5.042 -2.264 1.00 91.06 410 VAL A C 1
ATOM 3312 O O . VAL A 1 410 ? 8.522 -4.500 -3.067 1.00 91.06 410 VAL A O 1
ATOM 3315 N N . LEU A 1 411 ? 8.817 -5.714 -1.203 1.00 93.50 411 LEU A N 1
ATOM 3316 C CA . LEU A 1 411 ? 7.386 -5.869 -0.910 1.00 93.50 411 LEU A CA 1
ATOM 3317 C C . LEU A 1 411 ? 6.776 -4.577 -0.350 1.00 93.50 411 LEU A C 1
ATOM 3319 O O . LEU A 1 411 ? 5.621 -4.270 -0.633 1.00 93.50 411 LEU A O 1
ATOM 3323 N N . MET A 1 412 ? 7.558 -3.792 0.396 1.00 94.94 412 MET A N 1
ATOM 3324 C CA . MET A 1 412 ? 7.149 -2.470 0.886 1.00 94.94 412 MET A CA 1
ATOM 3325 C C . MET A 1 412 ? 6.982 -1.473 -0.269 1.00 94.94 412 MET A C 1
ATOM 3327 O O . MET A 1 412 ? 5.945 -0.823 -0.371 1.00 94.94 412 MET A O 1
ATOM 3331 N N . PHE A 1 413 ? 7.952 -1.424 -1.186 1.00 93.56 413 PHE A N 1
ATOM 3332 C CA . PHE A 1 413 ? 7.904 -0.629 -2.414 1.00 93.56 413 PHE A CA 1
ATOM 3333 C C . PHE A 1 413 ? 6.732 -1.043 -3.317 1.00 93.56 413 PHE A C 1
ATOM 3335 O O . PHE A 1 413 ? 6.049 -0.185 -3.874 1.00 93.56 413 PHE A O 1
ATOM 3342 N N . LEU A 1 414 ? 6.456 -2.350 -3.437 1.00 93.31 414 LEU A N 1
ATOM 3343 C CA . LEU A 1 414 ? 5.284 -2.854 -4.158 1.00 93.31 414 LEU A CA 1
ATOM 3344 C C . LEU A 1 414 ? 3.982 -2.339 -3.525 1.00 93.31 414 LEU A C 1
ATOM 3346 O O . LEU A 1 414 ? 3.120 -1.841 -4.245 1.00 93.31 414 LEU A O 1
ATOM 3350 N N . ALA A 1 415 ? 3.851 -2.408 -2.195 1.00 95.94 415 ALA A N 1
ATOM 3351 C CA . ALA A 1 415 ? 2.682 -1.896 -1.483 1.00 95.94 415 ALA A CA 1
ATOM 3352 C C . ALA A 1 415 ? 2.503 -0.380 -1.689 1.00 95.94 415 ALA A C 1
ATOM 3354 O O . ALA A 1 415 ? 1.416 0.044 -2.072 1.00 95.94 415 ALA A O 1
ATOM 3355 N N . GLU A 1 416 ? 3.562 0.428 -1.555 1.00 95.81 416 GLU A N 1
ATOM 3356 C CA . GLU A 1 416 ? 3.475 1.877 -1.811 1.00 95.81 416 GLU A CA 1
ATOM 3357 C C . GLU A 1 416 ? 3.202 2.225 -3.286 1.00 95.81 416 GLU A C 1
ATOM 3359 O O . GLU A 1 416 ? 2.560 3.241 -3.566 1.00 95.81 416 GLU A O 1
ATOM 3364 N N . THR A 1 417 ? 3.627 1.378 -4.229 1.00 93.44 417 THR A N 1
ATOM 3365 C CA . THR A 1 417 ? 3.290 1.514 -5.658 1.00 93.44 417 THR A CA 1
ATOM 3366 C C . THR A 1 417 ? 1.811 1.199 -5.904 1.00 93.44 417 THR A C 1
ATOM 3368 O O . THR A 1 417 ? 1.139 1.927 -6.633 1.00 93.44 417 THR A O 1
ATOM 3371 N N . VAL A 1 418 ? 1.269 0.156 -5.266 1.00 95.81 418 VAL A N 1
ATOM 3372 C CA . VAL A 1 418 ? -0.162 -0.184 -5.334 1.00 95.81 418 VAL A CA 1
ATOM 3373 C C . VAL A 1 418 ? -1.016 0.905 -4.673 1.00 95.81 418 VAL A C 1
ATOM 3375 O O . VAL A 1 418 ? -2.002 1.330 -5.267 1.00 95.81 418 VAL A O 1
ATOM 3378 N N . ASP A 1 419 ? -0.610 1.434 -3.516 1.00 95.06 419 ASP A N 1
ATOM 3379 C CA . ASP A 1 419 ? -1.230 2.608 -2.884 1.00 95.06 419 ASP A CA 1
ATOM 3380 C C . ASP A 1 419 ? -1.268 3.820 -3.829 1.00 95.06 419 ASP A C 1
ATOM 3382 O O . ASP A 1 419 ? -2.303 4.475 -3.953 1.00 95.06 419 ASP A O 1
ATOM 3386 N N . PHE A 1 420 ? -0.151 4.128 -4.500 1.00 94.19 420 PHE A N 1
ATOM 3387 C CA . PHE A 1 420 ? -0.060 5.237 -5.454 1.00 94.19 420 PHE A CA 1
ATOM 3388 C C . PHE A 1 420 ? -1.021 5.036 -6.633 1.00 94.19 420 PHE A C 1
ATOM 3390 O O . PHE A 1 420 ? -1.767 5.949 -6.983 1.00 94.19 420 PHE A O 1
ATOM 3397 N N . ILE A 1 421 ? -1.080 3.821 -7.186 1.00 93.31 421 ILE A N 1
ATOM 3398 C CA . ILE A 1 421 ? -2.030 3.433 -8.240 1.00 93.31 421 ILE A CA 1
ATOM 3399 C C . ILE A 1 421 ? -3.488 3.584 -7.762 1.00 93.31 421 ILE A C 1
ATOM 3401 O O . ILE A 1 421 ? -4.321 4.108 -8.505 1.00 93.31 421 ILE A O 1
ATOM 3405 N N . ILE A 1 422 ? -3.801 3.191 -6.520 1.00 93.56 422 ILE A N 1
ATOM 3406 C CA . ILE A 1 422 ? -5.136 3.354 -5.918 1.00 93.56 422 ILE A CA 1
ATOM 3407 C C . ILE A 1 422 ? -5.495 4.838 -5.750 1.00 93.56 422 ILE A C 1
ATOM 3409 O O . ILE A 1 422 ? -6.636 5.205 -6.029 1.00 93.56 422 ILE A O 1
ATOM 3413 N N . ILE A 1 423 ? -4.555 5.698 -5.337 1.00 91.12 423 ILE A N 1
ATOM 3414 C CA . ILE A 1 423 ? -4.786 7.152 -5.262 1.00 91.12 423 ILE A CA 1
ATOM 3415 C C . ILE A 1 423 ? -5.051 7.716 -6.665 1.00 91.12 423 ILE A C 1
ATOM 3417 O O . ILE A 1 423 ? -6.064 8.386 -6.855 1.00 91.12 423 ILE A O 1
ATOM 3421 N N . VAL A 1 424 ? -4.173 7.428 -7.637 1.00 88.69 424 VAL A N 1
ATOM 3422 C CA . VAL A 1 424 ? -4.215 7.976 -9.008 1.00 88.69 424 VAL A CA 1
ATOM 3423 C C . VAL A 1 424 ? -5.508 7.615 -9.732 1.00 88.69 424 VAL A C 1
ATOM 3425 O O . VAL A 1 424 ? -6.212 8.517 -10.184 1.00 88.69 424 VAL A O 1
ATOM 3428 N N . PHE A 1 425 ? -5.872 6.331 -9.802 1.00 86.81 425 PHE A N 1
ATOM 3429 C CA . PHE A 1 425 ? -7.167 5.962 -10.380 1.00 86.81 425 PHE A CA 1
ATOM 3430 C C . PHE A 1 425 ? -8.320 6.488 -9.523 1.00 86.81 425 PHE A C 1
ATOM 3432 O O . PHE A 1 425 ? -9.301 6.991 -10.057 1.00 86.81 425 PHE A O 1
ATOM 3439 N N . GLY A 1 426 ? -8.182 6.440 -8.200 1.00 82.88 426 GLY A N 1
ATOM 3440 C CA . GLY A 1 426 ? -9.196 6.835 -7.234 1.00 82.88 426 GLY A CA 1
ATOM 3441 C C . GLY A 1 426 ? -9.476 8.332 -7.090 1.00 82.88 426 GLY A C 1
ATOM 3442 O O . GLY A 1 426 ? -10.153 8.692 -6.129 1.00 82.88 426 GLY A O 1
ATOM 3443 N N . PHE A 1 427 ? -8.998 9.214 -7.978 1.00 82.88 427 PHE A N 1
ATOM 3444 C CA . PHE A 1 427 ? -9.105 10.677 -7.827 1.00 82.88 427 PHE A CA 1
ATOM 3445 C C . PHE A 1 427 ? -10.539 11.166 -7.524 1.00 82.88 427 PHE A C 1
ATOM 3447 O O . PHE A 1 427 ? -10.739 12.003 -6.637 1.00 82.88 427 PHE A O 1
ATOM 3454 N N . TRP A 1 428 ? -11.555 10.573 -8.170 1.00 77.88 428 TRP A N 1
ATOM 3455 C CA . TRP A 1 428 ? -12.979 10.879 -7.955 1.00 77.88 428 TRP A CA 1
ATOM 3456 C C . TRP A 1 428 ? -13.431 10.647 -6.501 1.00 77.88 428 TRP A C 1
ATOM 3458 O O . TRP A 1 428 ? -14.406 11.230 -6.025 1.00 77.88 428 TRP A O 1
ATOM 3468 N N . ALA A 1 429 ? -12.723 9.787 -5.765 1.00 78.69 429 ALA A N 1
ATOM 3469 C CA . ALA A 1 429 ? -13.034 9.413 -4.395 1.00 78.69 429 ALA A CA 1
ATOM 3470 C C . ALA A 1 429 ? -12.423 10.347 -3.332 1.00 78.69 429 ALA A C 1
ATOM 3472 O O . ALA A 1 429 ? -12.647 10.129 -2.133 1.00 78.69 429 ALA A O 1
ATOM 3473 N N . PHE A 1 430 ? -11.706 11.390 -3.755 1.00 78.62 430 PHE A N 1
ATOM 3474 C CA . PHE A 1 430 ? -11.082 12.392 -2.886 1.00 78.62 430 PHE A CA 1
ATOM 3475 C C . PHE A 1 430 ? -11.571 13.829 -3.166 1.00 78.62 430 PHE A C 1
ATOM 3477 O O . PHE A 1 430 ? -11.112 14.772 -2.523 1.00 78.62 430 PHE A O 1
ATOM 3484 N N . GLY A 1 431 ? -12.536 14.000 -4.077 1.00 71.56 431 GLY A N 1
ATOM 3485 C CA . GLY A 1 431 ? -13.279 15.249 -4.284 1.00 71.56 431 GLY A CA 1
ATOM 3486 C C . GLY A 1 431 ? -14.546 15.375 -3.430 1.00 71.56 431 GLY A C 1
ATOM 3487 O O . GLY A 1 431 ? -14.962 14.436 -2.745 1.00 71.56 431 GLY A O 1
ATOM 3488 N N . LYS A 1 432 ? -15.183 16.551 -3.495 1.00 67.25 432 LYS A N 1
ATOM 3489 C CA . LYS A 1 432 ? -16.525 16.774 -2.941 1.00 67.25 432 LYS A CA 1
ATOM 3490 C C . LYS A 1 432 ? -17.590 16.285 -3.926 1.00 67.25 432 LYS A C 1
ATOM 3492 O O . LYS A 1 432 ? -17.567 16.638 -5.097 1.00 67.25 432 LYS A O 1
ATOM 3497 N N . SER A 1 433 ? -18.528 15.485 -3.424 1.00 55.75 433 SER A N 1
ATOM 3498 C CA . SER A 1 433 ? -19.884 15.281 -3.966 1.00 55.75 433 SER A CA 1
ATOM 3499 C C . SER A 1 433 ? -20.089 15.009 -5.473 1.00 55.75 433 SER A C 1
ATOM 3501 O O . SER A 1 433 ? -21.184 15.245 -5.969 1.00 55.75 433 SER A O 1
ATOM 3503 N N . SER A 1 434 ? -19.130 14.405 -6.183 1.00 49.56 434 SER A N 1
ATOM 3504 C CA . SER A 1 434 ? -19.356 13.839 -7.531 1.00 49.56 434 SER A CA 1
ATOM 3505 C C . SER A 1 434 ? -19.698 12.344 -7.469 1.00 49.56 434 SER A C 1
ATOM 3507 O O . SER A 1 434 ? -18.915 11.473 -7.844 1.00 49.56 434 SER A O 1
ATOM 3509 N N . GLY A 1 435 ? -20.879 12.028 -6.932 1.00 50.28 435 GLY A N 1
ATOM 3510 C CA . GLY A 1 435 ? -21.458 10.686 -7.030 1.00 50.28 435 GLY A CA 1
ATOM 3511 C C . GLY A 1 435 ? -22.123 10.503 -8.393 1.00 50.28 435 GLY A C 1
ATOM 3512 O O . GLY A 1 435 ? -23.172 11.093 -8.623 1.00 50.28 435 GLY A O 1
ATOM 3513 N N . SER A 1 436 ? -21.511 9.709 -9.279 1.00 45.41 436 SER A N 1
ATOM 3514 C CA . SER A 1 436 ? -21.998 9.409 -10.642 1.00 45.41 436 SER A CA 1
ATOM 3515 C C . SER A 1 436 ? -22.306 10.623 -11.539 1.00 45.41 436 SER A C 1
ATOM 3517 O O . SER A 1 436 ? -23.166 10.533 -12.408 1.00 45.41 436 SER A O 1
ATOM 3519 N N . ALA A 1 437 ? -21.594 11.739 -11.359 1.00 44.81 437 ALA A N 1
ATOM 3520 C CA . ALA A 1 437 ? -21.456 12.732 -12.425 1.00 44.81 437 ALA A CA 1
ATOM 3521 C C . ALA A 1 437 ? -20.510 12.172 -13.505 1.00 44.81 437 ALA A C 1
ATOM 3523 O O . ALA A 1 437 ? -19.540 11.485 -13.171 1.00 44.81 437 ALA A O 1
ATOM 3524 N N . ASP A 1 438 ? -20.797 12.423 -14.784 1.00 51.25 438 ASP A N 1
ATOM 3525 C CA . ASP A 1 438 ? -20.010 11.878 -15.894 1.00 51.25 438 ASP A CA 1
ATOM 3526 C C . ASP A 1 438 ? -18.549 12.329 -15.829 1.00 51.25 438 ASP A C 1
ATOM 3528 O O . ASP A 1 438 ? -18.269 13.503 -15.580 1.00 51.25 438 ASP A O 1
ATOM 3532 N N . ILE A 1 439 ? -17.618 11.434 -16.173 1.00 56.75 439 ILE A N 1
ATOM 3533 C CA . ILE A 1 439 ? -16.185 11.760 -16.300 1.00 56.75 439 ILE A CA 1
ATOM 3534 C C . ILE A 1 439 ? -15.978 12.941 -17.268 1.00 56.75 439 ILE A C 1
ATOM 3536 O O . ILE A 1 439 ? -15.109 13.776 -17.039 1.00 56.75 439 ILE A O 1
ATOM 3540 N N . ALA A 1 440 ? -16.826 13.064 -18.297 1.00 56.38 440 ALA A N 1
ATOM 3541 C CA . ALA A 1 440 ? -16.850 14.207 -19.210 1.00 56.38 440 ALA A CA 1
ATOM 3542 C C . ALA A 1 440 ? -17.189 15.540 -18.509 1.00 56.38 440 ALA A C 1
ATOM 3544 O O . ALA A 1 440 ? -16.582 16.557 -18.829 1.00 56.38 440 ALA A O 1
ATOM 3545 N N . SER A 1 441 ? -18.107 15.538 -17.533 1.00 55.28 441 SER A N 1
ATOM 3546 C CA . SER A 1 441 ? -18.474 16.741 -16.770 1.00 55.28 441 SER A CA 1
ATOM 3547 C C . SER A 1 441 ? -17.336 17.203 -15.855 1.00 55.28 441 SER A C 1
ATOM 3549 O O . SER A 1 441 ? -16.917 18.353 -15.952 1.00 55.28 441 SER A O 1
ATOM 3551 N N . SER A 1 442 ? -16.735 16.301 -15.072 1.00 54.66 442 SER A N 1
ATOM 3552 C CA . SER A 1 442 ? -15.566 16.637 -14.244 1.00 54.66 442 SER A CA 1
ATOM 3553 C C . SER A 1 442 ? -14.321 16.999 -15.065 1.00 54.66 442 SER A C 1
ATOM 3555 O O . SER A 1 442 ? -13.516 17.801 -14.606 1.00 54.66 442 SER A O 1
ATOM 3557 N N . LEU A 1 443 ? -14.165 16.456 -16.280 1.00 58.69 443 LEU A N 1
ATOM 3558 C CA . LEU A 1 443 ? -13.117 16.881 -17.217 1.00 58.69 443 LEU A CA 1
ATOM 3559 C C . LEU A 1 443 ? -13.394 18.278 -17.802 1.00 58.69 443 LEU A C 1
ATOM 3561 O O . LEU A 1 443 ? -12.452 19.003 -18.088 1.00 58.69 443 LEU A O 1
ATOM 3565 N N . SER A 1 444 ? -14.662 18.678 -17.952 1.00 56.84 444 SER A N 1
ATOM 3566 C CA . SER A 1 444 ? -15.039 20.021 -18.428 1.00 56.84 444 SER A CA 1
ATOM 3567 C C . SER A 1 444 ? -14.969 21.125 -17.362 1.00 56.84 444 SER A C 1
ATOM 3569 O O . SER A 1 444 ? -15.118 22.296 -17.697 1.00 56.84 444 SER A O 1
ATOM 3571 N N . GLU A 1 445 ? -14.757 20.769 -16.091 1.00 61.94 445 GLU A N 1
ATOM 3572 C CA . GLU A 1 445 ? -14.716 21.711 -14.960 1.00 61.94 445 GLU A CA 1
ATOM 3573 C C . GLU A 1 445 ? -13.276 22.048 -14.500 1.00 61.94 445 GLU A C 1
ATOM 3575 O O . GLU A 1 445 ? -13.100 22.885 -13.613 1.00 61.94 445 GLU A O 1
ATOM 3580 N N . ASP A 1 446 ? -12.252 21.407 -15.093 1.00 58.38 446 ASP A N 1
ATOM 3581 C CA . ASP A 1 446 ? -10.789 21.586 -14.900 1.00 58.38 446 ASP A CA 1
ATOM 3582 C C . ASP A 1 446 ? -10.245 21.538 -13.446 1.00 58.38 446 ASP A C 1
ATOM 3584 O O . ASP A 1 446 ? -9.040 21.650 -13.199 1.00 58.38 446 ASP A O 1
ATOM 3588 N N . GLN A 1 447 ? -11.101 21.321 -12.446 1.00 66.88 447 GLN A N 1
ATOM 3589 C CA . GLN A 1 447 ? -10.751 21.401 -11.027 1.00 66.88 447 GLN A CA 1
ATOM 3590 C C . GLN A 1 447 ? -10.331 20.049 -10.436 1.00 66.88 447 GLN A C 1
ATOM 3592 O O . GLN A 1 447 ? -11.141 19.268 -9.929 1.00 66.88 447 GLN A O 1
ATOM 3597 N N . VAL A 1 448 ? -9.019 19.798 -10.414 1.00 72.81 448 VAL A N 1
ATOM 3598 C CA . VAL A 1 448 ? -8.431 18.646 -9.711 1.00 72.81 448 VAL A CA 1
ATOM 3599 C C . VAL A 1 448 ? -8.652 18.767 -8.188 1.00 72.81 448 VAL A C 1
ATOM 3601 O O . VAL A 1 448 ? -8.294 19.791 -7.600 1.00 72.81 448 VAL A O 1
ATOM 3604 N N . PRO A 1 449 ? -9.176 17.734 -7.492 1.00 79.62 449 PRO A N 1
ATOM 3605 C CA . PRO A 1 449 ? -9.421 17.807 -6.052 1.00 79.62 449 PRO A CA 1
ATOM 3606 C C . PRO A 1 449 ? -8.164 18.079 -5.209 1.00 79.62 449 PRO A C 1
ATOM 3608 O O . PRO A 1 449 ? -7.222 17.288 -5.186 1.00 79.62 449 PRO A O 1
ATOM 3611 N N . GLY A 1 450 ? -8.179 19.152 -4.411 1.00 81.81 450 GLY A N 1
ATOM 3612 C CA . GLY A 1 450 ? -7.028 19.537 -3.580 1.00 81.81 450 GLY A CA 1
ATOM 3613 C C . GLY A 1 450 ? -6.570 18.465 -2.576 1.00 81.81 450 GLY A C 1
ATOM 3614 O O . GLY A 1 450 ? -5.373 18.311 -2.345 1.00 81.81 450 GLY A O 1
ATOM 3615 N N . ALA A 1 451 ? -7.490 17.664 -2.022 1.00 83.56 451 ALA A N 1
ATOM 3616 C CA . ALA A 1 451 ? -7.130 16.561 -1.123 1.00 83.56 451 ALA A CA 1
ATOM 3617 C C . ALA A 1 451 ? -6.362 15.434 -1.836 1.00 83.56 451 ALA A C 1
ATOM 3619 O O . ALA A 1 451 ? -5.453 14.855 -1.246 1.00 83.56 451 ALA A O 1
ATOM 3620 N N . PHE A 1 452 ? -6.695 15.154 -3.101 1.00 85.81 452 PHE A N 1
ATOM 3621 C CA . PHE A 1 452 ? -5.985 14.178 -3.930 1.00 85.81 452 PHE A CA 1
ATOM 3622 C C . PHE A 1 452 ? -4.536 14.619 -4.172 1.00 85.81 452 PHE A C 1
ATOM 3624 O O . PHE A 1 452 ? -3.619 13.838 -3.929 1.00 85.81 452 PHE A O 1
ATOM 3631 N N . LEU A 1 453 ? -4.317 15.886 -4.545 1.00 87.44 453 LEU A N 1
ATOM 3632 C CA . LEU A 1 453 ? -2.971 16.437 -4.753 1.00 87.44 453 LEU A CA 1
ATOM 3633 C C . LEU A 1 453 ? -2.101 16.321 -3.490 1.00 87.44 453 LEU A C 1
ATOM 3635 O O . LEU A 1 453 ? -0.943 15.910 -3.569 1.00 87.44 453 LEU A O 1
ATOM 3639 N N . VAL A 1 454 ? -2.673 16.606 -2.314 1.00 89.50 454 VAL A N 1
ATOM 3640 C CA . VAL A 1 454 ? -1.979 16.447 -1.025 1.00 89.50 454 VAL A CA 1
ATOM 3641 C C . VAL A 1 454 ? -1.671 14.974 -0.717 1.00 89.50 454 VAL A C 1
ATOM 3643 O O . VAL A 1 454 ? -0.572 14.687 -0.243 1.00 89.50 454 VAL A O 1
ATOM 3646 N N . MET A 1 455 ? -2.568 14.026 -1.022 1.00 89.75 455 MET A N 1
ATOM 3647 C CA . MET A 1 455 ? -2.267 12.591 -0.872 1.00 89.75 455 MET A CA 1
ATOM 3648 C C . MET A 1 455 ? -1.136 12.130 -1.791 1.00 89.75 455 MET A C 1
ATOM 3650 O O . MET A 1 455 ? -0.230 11.445 -1.322 1.00 89.75 455 MET A O 1
ATOM 3654 N N . VAL A 1 456 ? -1.164 12.510 -3.073 1.00 92.25 456 VAL A N 1
ATOM 3655 C CA . VAL A 1 456 ? -0.120 12.147 -4.047 1.00 92.25 456 VAL A CA 1
ATOM 3656 C C . VAL A 1 456 ? 1.240 12.693 -3.604 1.00 92.25 456 VAL A C 1
ATOM 3658 O O . VAL A 1 456 ? 2.220 11.949 -3.596 1.00 92.25 456 VAL A O 1
ATOM 3661 N N . LEU A 1 457 ? 1.295 13.953 -3.160 1.00 93.00 457 LEU A N 1
ATOM 3662 C CA . LEU A 1 457 ? 2.526 14.579 -2.671 1.00 93.00 457 LEU A CA 1
ATOM 3663 C C . LEU A 1 457 ? 3.072 13.892 -1.406 1.00 93.00 457 LEU A C 1
ATOM 3665 O O . LEU A 1 457 ? 4.274 13.647 -1.317 1.00 93.00 457 LEU A O 1
ATOM 3669 N N . ILE A 1 458 ? 2.206 13.542 -0.448 1.00 93.06 458 ILE A N 1
ATOM 3670 C CA . ILE A 1 458 ? 2.608 12.835 0.781 1.00 93.06 458 ILE A CA 1
ATOM 3671 C C . ILE A 1 458 ? 3.060 11.397 0.479 1.00 93.06 458 ILE A C 1
ATOM 3673 O O . ILE A 1 458 ? 4.058 10.959 1.046 1.00 93.06 458 ILE A O 1
ATOM 3677 N N . GLN A 1 459 ? 2.382 10.678 -0.422 1.00 94.88 459 GLN A N 1
ATOM 3678 C CA . GLN A 1 459 ? 2.749 9.312 -0.819 1.00 94.88 459 GLN A CA 1
ATOM 3679 C C . GLN A 1 459 ? 4.086 9.281 -1.576 1.00 94.88 459 GLN A C 1
ATOM 3681 O O . GLN A 1 459 ? 4.935 8.440 -1.293 1.00 94.88 459 GLN A O 1
ATOM 3686 N N . PHE A 1 460 ? 4.308 10.212 -2.509 1.00 94.00 460 PHE A N 1
ATOM 3687 C CA . PHE A 1 460 ? 5.599 10.338 -3.190 1.00 94.00 460 PHE A CA 1
ATOM 3688 C C . PHE A 1 460 ? 6.707 10.733 -2.200 1.00 94.00 460 PHE A C 1
ATOM 3690 O O . PHE A 1 460 ? 7.787 10.143 -2.200 1.00 94.00 460 PHE A O 1
ATOM 3697 N N . GLY A 1 461 ? 6.417 11.664 -1.285 1.00 94.56 461 GLY A N 1
ATOM 3698 C CA . GLY A 1 461 ? 7.326 12.041 -0.204 1.00 94.56 461 GLY A CA 1
ATOM 3699 C C . GLY A 1 461 ? 7.698 10.872 0.716 1.00 94.56 461 GLY A C 1
ATOM 3700 O O . GLY A 1 461 ? 8.878 10.715 1.032 1.00 94.56 461 GLY A O 1
ATOM 3701 N N . SER A 1 462 ? 6.743 10.018 1.115 1.00 94.94 462 SER A N 1
ATOM 3702 C CA . SER A 1 462 ? 7.052 8.846 1.949 1.00 94.94 462 SER A CA 1
ATOM 3703 C C . SER A 1 462 ? 7.918 7.829 1.217 1.00 94.94 462 SER A C 1
ATOM 3705 O O . SER A 1 462 ? 8.890 7.350 1.794 1.00 94.94 462 SER A O 1
ATOM 3707 N N . MET A 1 463 ? 7.620 7.573 -0.055 1.00 94.88 463 MET A N 1
ATOM 3708 C CA . MET A 1 463 ? 8.353 6.641 -0.912 1.00 94.88 463 MET A CA 1
ATOM 3709 C C . MET A 1 463 ? 9.824 7.052 -1.100 1.00 94.88 463 MET A C 1
ATOM 3711 O O . MET A 1 463 ? 10.731 6.219 -1.002 1.00 94.88 463 MET A O 1
ATOM 3715 N N . VAL A 1 464 ? 10.079 8.350 -1.301 1.00 94.69 464 VAL A N 1
ATOM 3716 C CA . VAL A 1 464 ? 11.437 8.915 -1.402 1.00 94.69 464 VAL A CA 1
ATOM 3717 C C . VAL A 1 464 ? 12.173 8.850 -0.056 1.00 94.69 464 VAL A C 1
ATOM 3719 O O . VAL A 1 464 ? 13.328 8.423 -0.006 1.00 94.69 464 VAL A O 1
ATOM 3722 N N . VAL A 1 465 ? 11.515 9.211 1.054 1.00 94.94 465 VAL A N 1
ATOM 3723 C CA . VAL A 1 465 ? 12.126 9.150 2.396 1.00 94.94 465 VAL A CA 1
ATOM 3724 C C . VAL A 1 465 ? 12.408 7.706 2.829 1.00 94.94 465 VAL A C 1
ATOM 3726 O O . VAL A 1 465 ? 13.455 7.453 3.427 1.00 94.94 465 VAL A O 1
ATOM 3729 N N . ASP A 1 466 ? 11.555 6.736 2.488 1.00 94.62 466 ASP A N 1
ATOM 3730 C CA . ASP A 1 466 ? 11.836 5.328 2.788 1.00 94.62 466 ASP A CA 1
ATOM 3731 C C . ASP A 1 466 ? 13.008 4.791 1.957 1.00 94.62 466 ASP A C 1
ATOM 3733 O O . ASP A 1 466 ? 13.856 4.066 2.480 1.00 94.62 466 ASP A O 1
ATOM 3737 N N . ARG A 1 467 ? 13.135 5.199 0.682 1.00 92.94 467 ARG A N 1
ATOM 3738 C CA . ARG A 1 467 ? 14.319 4.861 -0.129 1.00 92.94 467 ARG A CA 1
ATOM 3739 C C . ARG A 1 467 ? 15.605 5.371 0.528 1.00 92.94 467 ARG A C 1
ATOM 3741 O O . ARG A 1 467 ? 16.569 4.609 0.625 1.00 92.94 467 ARG A O 1
ATOM 3748 N N . ALA A 1 468 ? 15.603 6.605 1.032 1.00 92.50 468 ALA A N 1
ATOM 3749 C CA . ALA A 1 468 ? 16.736 7.194 1.746 1.00 92.50 468 ALA A CA 1
ATOM 3750 C C . ALA A 1 468 ? 17.091 6.427 3.036 1.00 92.50 468 ALA A C 1
ATOM 3752 O O . ALA A 1 468 ? 18.257 6.092 3.267 1.00 92.50 468 ALA A O 1
ATOM 3753 N N . LEU A 1 469 ? 16.088 6.106 3.862 1.00 93.56 469 LEU A N 1
ATOM 3754 C CA . LEU A 1 469 ? 16.268 5.376 5.124 1.00 93.56 469 LEU A CA 1
ATOM 3755 C C . LEU A 1 469 ? 16.752 3.936 4.905 1.00 93.56 469 LEU A C 1
ATOM 3757 O O . LEU A 1 469 ? 17.633 3.476 5.633 1.00 93.56 469 LEU A O 1
ATOM 3761 N N . TYR A 1 470 ? 16.236 3.255 3.878 1.00 92.00 470 TYR A N 1
ATOM 3762 C CA . TYR A 1 470 ? 16.697 1.933 3.452 1.00 92.00 470 TYR A CA 1
ATOM 3763 C C . TYR A 1 470 ? 18.165 1.955 3.001 1.00 92.00 470 TYR A C 1
ATOM 3765 O O . TYR A 1 470 ? 18.960 1.136 3.461 1.00 92.00 470 TYR A O 1
ATOM 3773 N N . LEU A 1 471 ? 18.554 2.911 2.147 1.00 91.06 471 LEU A N 1
ATOM 3774 C CA . LEU A 1 471 ? 19.929 3.021 1.638 1.00 91.06 471 LEU A CA 1
ATOM 3775 C C . LEU A 1 471 ? 20.941 3.347 2.746 1.00 91.06 471 LEU A C 1
ATOM 3777 O O . LEU A 1 471 ? 22.005 2.729 2.797 1.00 91.06 471 LEU A O 1
ATOM 3781 N N . LYS A 1 472 ? 20.590 4.242 3.681 1.00 90.06 472 LYS A N 1
ATOM 3782 C CA . LYS A 1 472 ? 21.402 4.517 4.881 1.00 90.06 472 LYS A CA 1
ATOM 3783 C C . LYS A 1 472 ? 21.267 3.462 5.992 1.00 90.06 472 LYS A C 1
ATOM 3785 O O . LYS A 1 472 ? 21.988 3.553 6.981 1.00 90.06 472 LYS A O 1
ATOM 3790 N N . LYS A 1 473 ? 20.400 2.451 5.836 1.00 90.56 473 LYS A N 1
ATOM 3791 C CA . LYS A 1 473 ? 20.230 1.287 6.738 1.00 90.56 473 LYS A CA 1
ATOM 3792 C C . LYS A 1 473 ? 19.946 1.656 8.208 1.00 90.56 473 LYS A C 1
ATOM 3794 O O . LYS A 1 473 ? 20.279 0.895 9.117 1.00 90.56 473 LYS A O 1
ATOM 3799 N N . THR A 1 474 ? 19.352 2.822 8.481 1.00 90.38 474 THR A N 1
ATOM 3800 C CA . THR A 1 474 ? 19.200 3.322 9.860 1.00 90.38 474 THR A CA 1
ATOM 3801 C C . THR A 1 474 ? 17.918 2.812 10.524 1.00 90.38 474 THR A C 1
ATOM 3803 O O . THR A 1 474 ? 16.829 3.346 10.319 1.00 90.38 474 THR A O 1
ATOM 3806 N N . VAL A 1 475 ? 18.040 1.806 11.399 1.00 91.19 475 VAL A N 1
ATOM 3807 C CA . VAL A 1 475 ? 16.897 1.263 12.168 1.00 91.19 475 VAL A CA 1
ATOM 3808 C C . VAL A 1 475 ? 16.218 2.358 13.003 1.00 91.19 475 VAL A C 1
ATOM 3810 O O . VAL A 1 475 ? 15.002 2.512 12.938 1.00 91.19 475 VAL A O 1
ATOM 3813 N N . MET A 1 476 ? 16.992 3.194 13.707 1.00 91.75 476 MET A N 1
ATOM 3814 C CA . MET A 1 476 ? 16.463 4.328 14.483 1.00 91.75 476 MET A CA 1
ATOM 3815 C C . MET A 1 476 ? 15.680 5.326 13.609 1.00 91.75 476 MET A C 1
ATOM 3817 O O . MET A 1 476 ? 14.588 5.751 13.986 1.00 91.75 476 MET A O 1
ATOM 3821 N N . GLY A 1 477 ? 16.205 5.675 12.428 1.00 93.00 477 GLY A N 1
ATOM 3822 C CA . GLY A 1 477 ? 15.528 6.572 11.488 1.00 93.00 477 GLY A CA 1
ATOM 3823 C C . GLY A 1 477 ? 14.219 5.974 10.972 1.00 93.00 477 GLY A C 1
ATOM 3824 O O . GLY A 1 477 ? 13.189 6.648 10.969 1.00 93.00 477 GLY A O 1
ATOM 3825 N N . LYS A 1 478 ? 14.227 4.678 10.633 1.00 95.00 478 LYS A N 1
ATOM 3826 C CA . LYS A 1 478 ? 13.035 3.937 10.206 1.00 95.00 478 LYS A CA 1
ATOM 3827 C C . LYS A 1 478 ? 11.980 3.817 11.314 1.00 95.00 478 LYS A C 1
ATOM 3829 O O . LYS A 1 478 ? 10.798 3.962 11.013 1.00 95.00 478 LYS A O 1
ATOM 3834 N N . VAL A 1 479 ? 12.372 3.640 12.580 1.00 94.38 479 VAL A N 1
ATOM 3835 C CA . VAL A 1 479 ? 11.454 3.664 13.741 1.00 94.38 479 VAL A CA 1
ATOM 3836 C C . VAL A 1 479 ? 10.790 5.034 13.897 1.00 94.38 479 VAL A C 1
ATOM 3838 O O . VAL A 1 479 ? 9.567 5.108 14.002 1.00 94.38 479 VAL A O 1
ATOM 3841 N N . ILE A 1 480 ? 11.564 6.124 13.865 1.00 94.94 480 ILE A N 1
ATOM 3842 C CA . ILE A 1 480 ? 11.026 7.492 13.973 1.00 94.94 480 ILE A CA 1
ATOM 3843 C C . ILE A 1 480 ? 10.056 7.778 12.816 1.00 94.94 480 ILE A C 1
ATOM 3845 O O . ILE A 1 480 ? 8.950 8.276 13.035 1.00 94.94 480 ILE A O 1
ATOM 3849 N N . PHE A 1 481 ? 10.429 7.396 11.593 1.00 95.94 481 PHE A N 1
ATOM 3850 C CA . PHE A 1 481 ? 9.587 7.529 10.407 1.00 95.94 481 PHE A CA 1
ATOM 3851 C C . PHE A 1 481 ? 8.299 6.698 10.501 1.00 95.94 481 PHE A C 1
ATOM 3853 O O . PHE A 1 481 ? 7.226 7.226 10.226 1.00 95.94 481 PHE A O 1
ATOM 3860 N N . GLN A 1 482 ? 8.367 5.444 10.966 1.00 95.69 482 GLN A N 1
ATOM 3861 C CA . GLN A 1 482 ? 7.196 4.595 11.223 1.00 95.69 482 GLN A CA 1
ATOM 3862 C C . GLN A 1 482 ? 6.236 5.258 12.223 1.00 95.69 482 GLN A C 1
ATOM 3864 O O . GLN A 1 482 ? 5.040 5.325 11.953 1.00 95.69 482 GLN A O 1
ATOM 3869 N N . VAL A 1 483 ? 6.737 5.793 13.344 1.00 95.75 483 VAL A N 1
ATOM 3870 C CA . VAL A 1 483 ? 5.910 6.492 14.348 1.00 95.75 483 VAL A CA 1
ATOM 3871 C C . VAL A 1 483 ? 5.203 7.705 13.732 1.00 95.75 483 VAL A C 1
ATOM 3873 O O . VAL A 1 483 ? 3.986 7.842 13.872 1.00 95.75 483 VAL A O 1
ATOM 3876 N N . ILE A 1 484 ? 5.940 8.558 13.013 1.00 96.44 484 ILE A N 1
ATOM 3877 C CA . ILE A 1 484 ? 5.391 9.760 12.367 1.00 96.44 484 ILE A CA 1
ATOM 3878 C C . ILE A 1 484 ? 4.355 9.389 11.297 1.00 96.44 484 ILE A C 1
ATOM 3880 O O . ILE A 1 484 ? 3.281 9.988 11.260 1.00 96.44 484 ILE A O 1
ATOM 3884 N N . LEU A 1 485 ? 4.637 8.395 10.451 1.00 95.81 485 LEU A N 1
ATOM 3885 C CA . LEU A 1 485 ? 3.762 8.000 9.344 1.00 95.81 485 LEU A CA 1
ATOM 3886 C C . LEU A 1 485 ? 2.498 7.289 9.858 1.00 95.81 485 LEU A C 1
ATOM 3888 O O . LEU A 1 485 ? 1.407 7.577 9.367 1.00 95.81 485 LEU A O 1
ATOM 3892 N N . VAL A 1 486 ? 2.601 6.453 10.902 1.00 96.38 486 VAL A N 1
ATOM 3893 C CA . VAL A 1 486 ? 1.430 5.867 11.580 1.00 96.38 486 VAL A CA 1
ATOM 3894 C C . VAL A 1 486 ? 0.530 6.974 12.125 1.00 96.38 486 VAL A C 1
ATOM 3896 O O . VAL A 1 486 ? -0.631 7.042 11.721 1.00 96.38 486 VAL A O 1
ATOM 3899 N N . PHE A 1 487 ? 1.021 7.872 12.984 1.00 95.88 487 PHE A N 1
ATOM 3900 C CA . PHE A 1 487 ? 0.162 8.932 13.531 1.00 95.88 487 PHE A CA 1
ATOM 3901 C C . PHE A 1 487 ? -0.355 9.888 12.446 1.00 95.88 487 PHE A C 1
ATOM 3903 O O . PHE A 1 487 ? -1.537 10.233 12.457 1.00 95.88 487 PHE A O 1
ATOM 3910 N N . GLY A 1 488 ? 0.491 10.265 11.484 1.00 95.12 488 GLY A N 1
ATOM 3911 C CA . GLY A 1 488 ? 0.151 11.181 10.397 1.00 95.12 488 GLY A CA 1
ATOM 3912 C C . GLY A 1 488 ? -0.971 10.663 9.500 1.00 95.12 488 GLY A C 1
ATOM 3913 O O . GLY A 1 488 ? -1.959 11.368 9.302 1.00 95.12 488 GLY A O 1
ATOM 3914 N N . ILE A 1 489 ? -0.871 9.425 9.001 1.00 94.12 489 ILE A N 1
ATOM 3915 C CA . ILE A 1 489 ? -1.892 8.859 8.106 1.00 94.12 489 ILE A CA 1
ATOM 3916 C C . ILE A 1 489 ? -3.205 8.589 8.842 1.00 94.12 489 ILE A C 1
ATOM 3918 O O . ILE A 1 489 ? -4.264 8.937 8.321 1.00 94.12 489 ILE A O 1
ATOM 3922 N N . HIS A 1 490 ? -3.169 8.047 10.063 1.00 93.88 490 HIS A N 1
ATOM 3923 C CA . HIS A 1 490 ? -4.400 7.837 10.828 1.00 93.88 490 HIS A CA 1
ATOM 3924 C C . HIS A 1 490 ? -5.081 9.174 11.181 1.00 93.88 490 HIS A C 1
ATOM 3926 O O . HIS A 1 490 ? -6.298 9.299 11.040 1.00 93.88 490 HIS A O 1
ATOM 3932 N N . PHE A 1 491 ? -4.323 10.208 11.565 1.00 92.25 491 PHE A N 1
ATOM 3933 C CA . PHE A 1 491 ? -4.893 11.536 11.811 1.00 92.25 491 PHE A CA 1
ATOM 3934 C C . PHE A 1 491 ? -5.484 12.151 10.532 1.00 92.25 491 PHE A C 1
ATOM 3936 O O . PHE A 1 491 ? -6.646 12.563 10.513 1.00 92.25 491 PHE A O 1
ATOM 3943 N N . TRP A 1 492 ? -4.723 12.157 9.436 1.00 91.38 492 TRP A N 1
ATOM 3944 C CA . TRP A 1 492 ? -5.167 12.718 8.161 1.00 91.38 492 TRP A CA 1
ATOM 3945 C C . TRP A 1 492 ? -6.440 12.028 7.651 1.00 91.38 492 TRP A C 1
ATOM 3947 O O . TRP A 1 492 ? -7.424 12.685 7.310 1.00 91.38 492 TRP A O 1
ATOM 3957 N N . MET A 1 493 ? -6.468 10.697 7.664 1.00 88.62 493 MET A N 1
ATOM 3958 C CA . MET A 1 493 ? -7.525 9.926 7.016 1.00 88.62 493 MET A CA 1
ATOM 3959 C C . MET A 1 493 ? -8.825 9.826 7.832 1.00 88.62 493 MET A C 1
ATOM 3961 O O . MET A 1 493 ? -9.898 9.709 7.239 1.00 88.62 493 MET A O 1
ATOM 3965 N N . PHE A 1 494 ? -8.766 9.912 9.167 1.00 87.88 494 PHE A N 1
ATOM 3966 C CA . PHE A 1 494 ? -9.965 9.856 10.018 1.00 87.88 494 PHE A CA 1
ATOM 3967 C C . PHE A 1 494 ? -10.479 11.226 10.489 1.00 87.88 494 PHE A C 1
ATOM 3969 O O . PHE A 1 494 ? -11.659 11.322 10.827 1.00 87.88 494 PHE A O 1
ATOM 3976 N N . PHE A 1 495 ? -9.665 12.292 10.463 1.00 87.62 495 PHE A N 1
ATOM 3977 C CA . PHE A 1 495 ? -10.095 13.643 10.871 1.00 87.62 495 PHE A CA 1
ATOM 3978 C C . PHE A 1 495 ? -10.151 14.663 9.722 1.00 87.62 495 PHE A C 1
ATOM 3980 O O . PHE A 1 495 ? -11.089 15.463 9.676 1.00 87.62 495 PHE A O 1
ATOM 3987 N N . ILE A 1 496 ? -9.172 14.655 8.806 1.00 87.75 496 ILE A N 1
ATOM 3988 C CA . ILE A 1 496 ? -9.062 15.657 7.728 1.00 87.75 496 ILE A CA 1
ATOM 3989 C C . ILE A 1 496 ? -9.872 15.218 6.502 1.00 87.75 496 ILE A C 1
ATOM 3991 O O . ILE A 1 496 ? -10.746 15.956 6.044 1.00 87.75 496 ILE A O 1
ATOM 3995 N N . LEU A 1 497 ? -9.646 13.998 6.003 1.00 85.38 497 LEU A N 1
ATOM 3996 C CA . LEU A 1 497 ? -10.318 13.465 4.811 1.00 85.38 497 LEU A CA 1
ATOM 3997 C C . LEU A 1 497 ? -11.861 13.536 4.886 1.00 85.38 497 LEU A C 1
ATOM 3999 O O . LEU A 1 497 ? -12.456 14.009 3.912 1.00 85.38 497 LEU A O 1
ATOM 4003 N N . PRO A 1 498 ? -12.541 13.150 5.992 1.00 84.38 498 PRO A N 1
ATOM 4004 C CA . PRO A 1 498 ? -14.003 13.238 6.075 1.00 84.38 498 PRO A CA 1
ATOM 4005 C C . PRO A 1 498 ? -14.525 14.679 6.123 1.00 84.38 498 PRO A C 1
ATOM 4007 O O . PRO A 1 498 ? -15.686 14.915 5.798 1.00 84.38 498 PRO A O 1
ATOM 4010 N N . GLY A 1 499 ? -13.682 15.642 6.510 1.00 82.06 499 GLY A N 1
ATOM 4011 C CA . GLY A 1 499 ? -13.996 17.068 6.449 1.00 82.06 499 GLY A CA 1
ATOM 4012 C C . GLY A 1 499 ? -13.903 17.626 5.038 1.00 82.06 499 GLY A C 1
ATOM 4013 O O . GLY A 1 499 ? -14.837 18.271 4.571 1.00 82.06 499 GLY A O 1
ATOM 4014 N N . VAL A 1 500 ? -12.806 17.342 4.329 1.00 83.06 500 VAL A N 1
ATOM 4015 C CA . VAL A 1 500 ? -12.590 17.877 2.973 1.00 83.06 500 VAL A CA 1
ATOM 4016 C C . VAL A 1 500 ? -13.516 17.222 1.942 1.00 83.06 500 VAL A C 1
ATOM 4018 O O . VAL A 1 500 ? -13.971 17.900 1.027 1.00 83.06 500 VAL A O 1
ATOM 4021 N N . THR A 1 501 ? -13.842 15.935 2.104 1.00 78.25 501 THR A N 1
ATOM 4022 C CA . THR A 1 501 ? -14.756 15.201 1.200 1.00 78.25 501 THR A CA 1
ATOM 4023 C C . THR A 1 501 ? -16.218 15.182 1.661 1.00 78.25 501 THR A C 1
ATOM 4025 O O . THR A 1 501 ? -17.058 14.601 0.977 1.00 78.25 501 THR A O 1
ATOM 4028 N N . GLU A 1 502 ? -16.521 15.780 2.822 1.00 78.69 502 GLU A N 1
ATOM 4029 C CA . GLU A 1 502 ? -17.848 15.882 3.470 1.00 78.69 502 GLU A CA 1
ATOM 4030 C C . GLU A 1 502 ? -18.600 14.550 3.701 1.00 78.69 502 GLU A C 1
ATOM 4032 O O . GLU A 1 502 ? -19.757 14.531 4.129 1.00 78.69 502 GLU A O 1
ATOM 4037 N N . ARG A 1 503 ? -17.930 13.414 3.480 1.00 78.00 503 ARG A N 1
ATOM 4038 C CA . ARG A 1 503 ? -18.496 12.059 3.501 1.00 78.00 503 ARG A CA 1
ATOM 4039 C C . ARG A 1 503 ? -17.757 11.156 4.482 1.00 78.00 503 ARG A C 1
ATOM 4041 O O . ARG A 1 503 ? -16.569 11.328 4.750 1.00 78.00 503 ARG A O 1
ATOM 4048 N N . ARG A 1 504 ? -18.451 10.157 5.028 1.00 80.69 504 ARG A N 1
ATOM 4049 C CA . ARG A 1 504 ? -17.863 9.242 6.019 1.00 80.69 504 ARG A CA 1
ATOM 4050 C C . ARG A 1 504 ? -16.908 8.241 5.362 1.00 80.69 504 ARG A C 1
ATOM 4052 O O . ARG A 1 504 ? -17.247 7.638 4.347 1.00 80.69 504 ARG A O 1
ATOM 4059 N N . PHE A 1 505 ? -15.778 7.956 6.015 1.00 83.88 505 PHE A N 1
ATOM 4060 C CA . PHE A 1 505 ? -14.773 6.991 5.542 1.00 83.88 505 PHE A CA 1
ATOM 4061 C C . PHE A 1 505 ? -15.355 5.607 5.179 1.00 83.88 505 PHE A C 1
ATOM 4063 O O . PHE A 1 505 ? -15.038 5.073 4.124 1.00 83.88 505 PHE A O 1
ATOM 4070 N N . ASN A 1 506 ? -16.291 5.065 5.972 1.00 82.19 506 ASN A N 1
ATOM 4071 C CA . ASN A 1 506 ? -16.940 3.764 5.709 1.00 82.19 506 ASN A CA 1
ATOM 4072 C C . ASN A 1 506 ? -17.685 3.700 4.342 1.00 82.19 506 ASN A C 1
ATOM 4074 O O . ASN A 1 506 ? -17.772 2.644 3.706 1.00 82.19 506 ASN A O 1
ATOM 4078 N N . GLN A 1 507 ? -18.181 4.839 3.842 1.00 83.75 507 GLN A N 1
ATOM 4079 C CA . GLN A 1 507 ? -18.804 4.938 2.513 1.00 83.75 507 GLN A CA 1
ATOM 4080 C C . GLN A 1 507 ? -17.759 5.005 1.380 1.00 83.75 507 GLN A C 1
ATOM 4082 O O . GLN A 1 507 ? -18.065 4.655 0.242 1.00 83.75 507 GLN A O 1
ATOM 4087 N N . ASN A 1 508 ? -16.520 5.414 1.669 1.00 87.44 508 ASN A N 1
ATOM 4088 C CA . ASN A 1 508 ? -15.454 5.581 0.683 1.00 87.44 508 ASN A CA 1
ATOM 4089 C C . ASN A 1 508 ? -14.660 4.277 0.478 1.00 87.44 508 ASN A C 1
ATOM 4091 O O . ASN A 1 508 ? -13.624 4.058 1.106 1.00 87.44 508 ASN A O 1
ATOM 4095 N N . LYS A 1 509 ? -15.127 3.415 -0.435 1.00 88.56 509 LYS A N 1
ATOM 4096 C CA . LYS A 1 509 ? -14.475 2.121 -0.716 1.00 88.56 509 LYS A CA 1
ATOM 4097 C C . LYS A 1 509 ? -13.041 2.242 -1.236 1.00 88.56 509 LYS A C 1
ATOM 4099 O O . LYS A 1 509 ? -12.215 1.408 -0.885 1.00 88.56 509 LYS A O 1
ATOM 4104 N N . VAL A 1 510 ? -12.721 3.299 -1.982 1.00 90.62 510 VAL A N 1
ATOM 4105 C CA . VAL A 1 510 ? -11.352 3.558 -2.460 1.00 90.62 510 VAL A CA 1
ATOM 4106 C C . VAL A 1 510 ? -10.418 3.856 -1.285 1.00 90.62 510 VAL A C 1
ATOM 4108 O O . VAL A 1 510 ? -9.380 3.214 -1.158 1.00 90.62 510 VAL A O 1
ATOM 4111 N N . ALA A 1 511 ? -10.811 4.753 -0.374 1.00 90.38 511 ALA A N 1
ATOM 4112 C CA . ALA A 1 511 ? -10.009 5.051 0.817 1.00 90.38 511 ALA A CA 1
ATOM 4113 C C . ALA A 1 511 ? -9.925 3.862 1.794 1.00 90.38 511 ALA A C 1
ATOM 4115 O O . ALA A 1 511 ? -8.906 3.702 2.460 1.00 90.38 511 ALA A O 1
ATOM 4116 N N . GLN A 1 512 ? -10.947 2.997 1.850 1.00 92.50 512 GLN A N 1
ATOM 4117 C CA . GLN A 1 512 ? -10.868 1.731 2.586 1.00 92.50 512 GLN A CA 1
ATOM 4118 C C . GLN A 1 512 ? -9.803 0.787 1.998 1.00 92.50 512 GLN A C 1
ATOM 4120 O O . GLN A 1 512 ? -8.960 0.289 2.741 1.00 92.50 512 GLN A O 1
ATOM 4125 N N . ILE A 1 513 ? -9.800 0.563 0.680 1.00 93.75 513 ILE A N 1
ATOM 4126 C CA . ILE A 1 513 ? -8.804 -0.304 0.025 1.00 93.75 513 ILE A CA 1
ATOM 4127 C C . ILE A 1 513 ? -7.393 0.290 0.170 1.00 93.75 513 ILE A C 1
ATOM 4129 O O . ILE A 1 513 ? -6.466 -0.435 0.524 1.00 93.75 513 ILE A O 1
ATOM 4133 N N . TRP A 1 514 ? -7.246 1.606 -0.010 1.00 94.75 514 TRP A N 1
ATOM 4134 C CA . TRP A 1 514 ? -5.983 2.317 0.209 1.00 94.75 514 TRP A CA 1
ATOM 4135 C C . TRP A 1 514 ? -5.457 2.149 1.641 1.00 94.75 514 TRP A C 1
ATOM 4137 O O . TRP A 1 514 ? -4.319 1.742 1.840 1.00 94.75 514 TRP A O 1
ATOM 4147 N N . TYR A 1 515 ? -6.295 2.376 2.659 1.00 95.25 515 TYR A N 1
ATOM 4148 C CA . TYR A 1 515 ? -5.889 2.180 4.054 1.00 95.25 515 TYR A CA 1
ATOM 4149 C C . TYR A 1 515 ? -5.449 0.744 4.334 1.00 95.25 515 TYR A C 1
ATOM 4151 O O . TYR A 1 515 ? -4.463 0.528 5.032 1.00 95.25 515 TYR A O 1
ATOM 4159 N N . PHE A 1 516 ? -6.154 -0.242 3.776 1.00 96.12 516 PHE A N 1
ATOM 4160 C CA . PHE A 1 516 ? -5.813 -1.649 3.951 1.00 96.12 516 PHE A CA 1
ATOM 4161 C C . PHE A 1 516 ? -4.435 -1.991 3.355 1.00 96.12 516 PHE A C 1
ATOM 4163 O O . PHE A 1 516 ? -3.645 -2.675 4.008 1.00 96.12 516 PHE A O 1
ATOM 4170 N N . VAL A 1 517 ? -4.098 -1.465 2.172 1.00 96.50 517 VAL A N 1
ATOM 4171 C CA . VAL A 1 517 ? -2.762 -1.642 1.572 1.00 96.50 517 VAL A CA 1
ATOM 4172 C C . VAL A 1 517 ? -1.693 -0.864 2.353 1.00 96.50 517 VAL A C 1
ATOM 4174 O O . VAL A 1 517 ? -0.655 -1.446 2.687 1.00 96.50 517 VAL A O 1
ATOM 4177 N N . LYS A 1 518 ? -1.969 0.368 2.804 1.00 96.00 518 LYS A N 1
ATOM 4178 C CA . LYS A 1 518 ? -1.054 1.111 3.691 1.00 96.00 518 LYS A CA 1
ATOM 4179 C C . LYS A 1 518 ? -0.844 0.415 5.047 1.00 96.00 518 LYS A C 1
ATOM 4181 O O . LYS A 1 518 ? 0.254 0.467 5.599 1.00 96.00 518 LYS A O 1
ATOM 4186 N N . CYS A 1 519 ? -1.837 -0.313 5.562 1.00 96.56 519 CYS A N 1
ATOM 4187 C CA . CYS A 1 519 ? -1.704 -1.201 6.724 1.00 96.56 519 CYS A CA 1
ATOM 4188 C C . CYS A 1 519 ? -0.796 -2.411 6.462 1.00 96.56 519 CYS A C 1
ATOM 4190 O O . CYS A 1 519 ? -0.027 -2.787 7.350 1.00 96.56 519 CYS A O 1
ATOM 4192 N N . ILE A 1 520 ? -0.825 -2.991 5.258 1.00 96.50 520 ILE A N 1
ATOM 4193 C CA . ILE A 1 520 ? 0.141 -4.024 4.853 1.00 96.50 520 ILE A CA 1
ATOM 4194 C C . ILE A 1 520 ? 1.553 -3.421 4.799 1.00 96.50 520 ILE A C 1
ATOM 4196 O O . ILE A 1 520 ? 2.472 -4.000 5.379 1.00 96.50 520 ILE A O 1
ATOM 4200 N N . TYR A 1 521 ? 1.726 -2.228 4.214 1.00 97.31 521 TYR A N 1
ATOM 4201 C CA . TYR A 1 521 ? 2.999 -1.494 4.260 1.00 97.31 521 TYR A CA 1
ATOM 4202 C C . TYR A 1 521 ? 3.477 -1.256 5.706 1.00 97.31 521 TYR A C 1
ATOM 4204 O O . TYR A 1 521 ? 4.628 -1.561 6.013 1.00 97.31 521 TYR A O 1
ATOM 4212 N N . PHE A 1 522 ? 2.614 -0.799 6.625 1.00 97.06 522 PHE A N 1
ATOM 4213 C CA . PHE A 1 522 ? 2.985 -0.618 8.036 1.00 97.06 522 PHE A CA 1
ATOM 4214 C C . PHE A 1 522 ? 3.431 -1.925 8.707 1.00 97.06 522 PHE A C 1
ATOM 4216 O O . PHE A 1 522 ? 4.379 -1.897 9.496 1.00 97.06 522 PHE A O 1
ATOM 4223 N N . GLY A 1 523 ? 2.785 -3.054 8.395 1.00 95.50 523 GLY A N 1
ATOM 4224 C CA . GLY A 1 523 ? 3.165 -4.379 8.894 1.00 95.50 523 GLY A CA 1
ATOM 4225 C C . GLY A 1 523 ? 4.516 -4.858 8.353 1.00 95.50 523 GLY A C 1
ATOM 4226 O O . GLY A 1 523 ? 5.369 -5.283 9.130 1.00 95.50 523 GLY A O 1
ATOM 4227 N N . LEU A 1 524 ? 4.750 -4.725 7.043 1.00 95.50 524 LEU A N 1
ATOM 4228 C CA . LEU A 1 524 ? 6.034 -5.052 6.404 1.00 95.50 524 LEU A CA 1
ATOM 4229 C C . LEU A 1 524 ? 7.170 -4.146 6.911 1.00 95.50 524 LEU A C 1
ATOM 4231 O O . LEU A 1 524 ? 8.264 -4.625 7.196 1.00 95.50 524 LEU A O 1
ATOM 4235 N N . SER A 1 525 ? 6.889 -2.855 7.093 1.00 95.94 525 SER A N 1
ATOM 4236 C CA . SER A 1 525 ? 7.801 -1.858 7.662 1.00 95.94 525 SER A CA 1
ATOM 4237 C C . SER A 1 525 ? 8.196 -2.201 9.105 1.00 95.94 525 SER A C 1
ATOM 4239 O O . SER A 1 525 ? 9.381 -2.214 9.437 1.00 95.94 525 SER A O 1
ATOM 4241 N N . ALA A 1 526 ? 7.228 -2.567 9.953 1.00 94.19 526 ALA A N 1
ATOM 4242 C CA . ALA A 1 526 ? 7.493 -3.017 11.319 1.00 94.19 526 ALA A CA 1
ATOM 4243 C C . ALA A 1 526 ? 8.273 -4.345 11.360 1.00 94.19 526 ALA A C 1
ATOM 4245 O O . ALA A 1 526 ? 9.210 -4.480 12.147 1.00 94.19 526 ALA A O 1
ATOM 4246 N N . TYR A 1 527 ? 7.962 -5.290 10.466 1.00 93.19 527 TYR A N 1
ATOM 4247 C CA . TYR A 1 527 ? 8.726 -6.530 10.309 1.00 93.19 527 TYR A CA 1
ATOM 4248 C C . TYR A 1 527 ? 10.185 -6.252 9.899 1.00 93.19 527 TYR A C 1
ATOM 4250 O O . TYR A 1 527 ? 11.101 -6.825 10.483 1.00 93.19 527 TYR A O 1
ATOM 4258 N N . GLN A 1 528 ? 10.419 -5.339 8.948 1.00 93.44 528 GLN A N 1
ATOM 4259 C CA . GLN A 1 528 ? 11.763 -4.934 8.515 1.00 93.44 528 GLN A CA 1
ATOM 4260 C C . GLN A 1 528 ? 12.563 -4.274 9.648 1.00 93.44 528 GLN A C 1
ATOM 4262 O O . GLN A 1 528 ? 13.749 -4.562 9.789 1.00 93.44 528 GLN A O 1
ATOM 4267 N N . ILE A 1 529 ? 11.926 -3.434 10.475 1.00 92.75 529 ILE A N 1
ATOM 4268 C CA . ILE A 1 529 ? 12.543 -2.876 11.691 1.00 92.75 529 ILE A CA 1
ATOM 4269 C C . ILE A 1 529 ? 12.950 -4.012 12.640 1.00 92.75 529 ILE A C 1
ATOM 4271 O O . ILE A 1 529 ? 14.099 -4.066 13.070 1.00 92.75 529 ILE A O 1
ATOM 4275 N N . ARG A 1 530 ? 12.027 -4.940 12.926 1.00 90.38 530 ARG A N 1
ATOM 4276 C CA . ARG A 1 530 ? 12.228 -6.062 13.858 1.00 90.38 530 ARG A CA 1
ATOM 4277 C C . ARG A 1 530 ? 13.334 -7.030 13.410 1.00 90.38 530 ARG A C 1
ATOM 4279 O O . ARG A 1 530 ? 14.033 -7.590 14.248 1.00 90.38 530 ARG A O 1
ATOM 4286 N N . CYS A 1 531 ? 13.486 -7.230 12.102 1.00 88.69 531 CYS A N 1
ATOM 4287 C CA . CYS A 1 531 ? 14.518 -8.085 11.513 1.00 88.69 531 CYS A CA 1
ATOM 4288 C C . CYS A 1 531 ? 15.862 -7.378 11.266 1.00 88.69 531 CYS A C 1
ATOM 4290 O O . CYS A 1 531 ? 16.838 -8.069 11.001 1.00 88.69 531 CYS A O 1
ATOM 4292 N N . GLY A 1 532 ? 15.943 -6.045 11.327 1.00 88.44 532 GLY A N 1
ATOM 4293 C CA . GLY A 1 532 ? 17.157 -5.300 10.967 1.00 88.44 532 GLY A CA 1
ATOM 4294 C C . GLY A 1 532 ? 17.450 -5.282 9.456 1.00 88.44 532 GLY A C 1
ATOM 4295 O O . GLY A 1 532 ? 16.701 -5.836 8.652 1.00 88.44 532 GLY A O 1
ATOM 4296 N N . TYR A 1 533 ? 18.541 -4.619 9.051 1.00 88.81 533 TYR A N 1
ATOM 4297 C CA . TYR A 1 533 ? 18.912 -4.412 7.640 1.00 88.81 533 TYR A CA 1
ATOM 4298 C C . TYR A 1 533 ? 20.144 -5.232 7.209 1.00 88.81 533 TYR A C 1
ATOM 4300 O O . TYR A 1 533 ? 21.113 -5.313 7.966 1.00 88.81 533 TYR A O 1
ATOM 4308 N N . PRO A 1 534 ? 20.170 -5.793 5.981 1.00 87.19 534 PRO A N 1
ATOM 4309 C CA . PRO A 1 534 ? 21.307 -6.564 5.482 1.00 87.19 534 PRO A CA 1
ATOM 4310 C C . PRO A 1 534 ? 22.555 -5.701 5.270 1.00 87.19 534 PRO A C 1
ATOM 4312 O O . PRO A 1 534 ? 22.506 -4.614 4.689 1.00 87.19 534 PRO A O 1
ATOM 4315 N N . THR A 1 535 ? 23.711 -6.238 5.674 1.00 80.19 535 THR A N 1
ATOM 4316 C CA . THR A 1 535 ? 25.033 -5.627 5.446 1.00 80.19 535 THR A CA 1
ATOM 4317 C C . THR A 1 535 ? 25.241 -5.326 3.960 1.00 80.19 535 THR A C 1
ATOM 4319 O O . THR A 1 535 ? 25.541 -4.189 3.582 1.00 80.19 535 THR A O 1
ATOM 4322 N N . ARG A 1 536 ? 24.963 -6.319 3.107 1.00 78.25 536 ARG A N 1
ATOM 4323 C CA . ARG A 1 536 ? 24.842 -6.193 1.654 1.00 78.25 536 ARG A CA 1
ATOM 4324 C C . ARG A 1 536 ? 23.373 -6.033 1.263 1.00 78.25 536 ARG A C 1
ATOM 4326 O O . ARG A 1 536 ? 22.672 -7.021 1.063 1.00 78.25 536 ARG A O 1
ATOM 4333 N N . VAL A 1 537 ? 22.935 -4.790 1.066 1.00 73.38 537 VAL A N 1
ATOM 4334 C CA . VAL A 1 537 ? 21.793 -4.537 0.177 1.00 73.38 537 VAL A CA 1
ATOM 4335 C C . VAL A 1 537 ? 22.198 -5.018 -1.217 1.00 73.38 537 VAL A C 1
ATOM 4337 O O . VAL A 1 537 ? 23.224 -4.594 -1.749 1.00 73.38 537 VAL A O 1
ATOM 4340 N N . LEU A 1 538 ? 21.460 -5.976 -1.778 1.00 61.09 538 LEU A N 1
ATOM 4341 C CA . LEU A 1 538 ? 21.666 -6.363 -3.174 1.00 61.09 538 LEU A CA 1
ATOM 4342 C C . LEU A 1 538 ? 21.175 -5.221 -4.083 1.00 61.09 538 LEU A C 1
ATOM 4344 O O . LEU A 1 538 ? 20.397 -4.372 -3.647 1.00 61.09 538 LEU A O 1
ATOM 4348 N N . GLY A 1 539 ? 21.650 -5.202 -5.333 1.00 67.38 539 GLY A N 1
ATOM 4349 C CA . GLY A 1 539 ? 21.299 -4.186 -6.331 1.00 67.38 539 GLY A CA 1
ATOM 4350 C C . GLY A 1 539 ? 19.835 -4.257 -6.788 1.00 67.38 539 GLY A C 1
ATOM 4351 O O . GLY A 1 539 ? 18.923 -4.526 -6.005 1.00 67.38 539 GLY A O 1
ATOM 4352 N N . ASN A 1 540 ? 19.572 -4.015 -8.073 1.00 79.88 540 ASN A N 1
ATOM 4353 C CA . ASN A 1 540 ? 18.206 -4.119 -8.586 1.00 79.88 540 ASN A CA 1
ATOM 4354 C C . ASN A 1 540 ? 17.637 -5.537 -8.340 1.00 79.88 540 ASN A C 1
ATOM 4356 O O . ASN A 1 540 ? 18.250 -6.548 -8.675 1.00 79.88 540 ASN A O 1
ATOM 4360 N N . PHE A 1 541 ? 16.459 -5.630 -7.716 1.00 80.88 541 PHE A N 1
ATOM 4361 C CA . PHE A 1 541 ? 15.887 -6.919 -7.322 1.00 80.88 541 PHE A CA 1
ATOM 4362 C C . PHE A 1 541 ? 15.525 -7.797 -8.527 1.00 80.88 541 PHE A C 1
ATOM 4364 O O . PHE A 1 541 ? 15.613 -9.022 -8.437 1.00 80.88 541 PHE A O 1
ATOM 4371 N N . LEU A 1 542 ? 15.182 -7.174 -9.660 1.00 82.88 542 LEU A N 1
ATOM 4372 C CA . LEU A 1 542 ? 14.855 -7.853 -10.914 1.00 82.88 542 LEU A CA 1
ATOM 4373 C C . LEU A 1 542 ? 16.082 -8.498 -11.569 1.00 82.88 542 LEU A C 1
ATOM 4375 O O . LEU A 1 542 ? 15.938 -9.467 -12.311 1.00 82.88 542 LEU A O 1
ATOM 4379 N N . THR A 1 543 ? 17.295 -8.018 -11.278 1.00 84.25 543 THR A N 1
ATOM 4380 C CA . THR A 1 543 ? 18.517 -8.493 -11.944 1.00 84.25 543 THR A CA 1
ATOM 4381 C C . THR A 1 543 ? 19.197 -9.671 -11.237 1.00 84.25 543 THR A C 1
ATOM 4383 O O . THR A 1 543 ? 20.238 -10.145 -11.690 1.00 84.25 543 THR A O 1
ATOM 4386 N N . LYS A 1 544 ? 18.580 -10.208 -10.169 1.00 84.94 544 LYS A N 1
ATOM 4387 C CA . LYS A 1 544 ? 19.074 -11.369 -9.401 1.00 84.94 544 LYS A CA 1
ATOM 4388 C C . LYS A 1 544 ? 19.055 -12.701 -10.181 1.00 84.94 544 LYS A C 1
ATOM 4390 O O . LYS A 1 544 ? 19.737 -13.634 -9.770 1.00 84.94 544 LYS A O 1
ATOM 4395 N N . SER A 1 545 ? 18.305 -12.824 -11.284 1.00 86.62 545 SER A N 1
ATOM 4396 C CA . SER A 1 545 ? 18.314 -14.023 -12.143 1.00 86.62 545 SER A CA 1
ATOM 4397 C C . SER A 1 545 ? 17.989 -13.722 -13.616 1.00 86.62 545 SER A C 1
ATOM 4399 O O . SER A 1 545 ? 17.301 -12.757 -13.940 1.00 86.62 545 SER A O 1
ATOM 4401 N N . TYR A 1 546 ? 18.508 -14.554 -14.527 1.00 90.12 546 TYR A N 1
ATOM 4402 C CA . TYR A 1 546 ? 18.528 -14.309 -15.980 1.00 90.12 546 TYR A CA 1
ATOM 4403 C C . TYR A 1 546 ? 17.404 -15.044 -16.736 1.00 90.12 546 TYR A C 1
ATOM 4405 O O . TYR A 1 546 ? 17.645 -15.751 -17.714 1.00 90.12 546 TYR A O 1
ATOM 4413 N N . ASN A 1 547 ? 16.166 -14.923 -16.250 1.00 91.69 547 ASN A N 1
ATOM 4414 C CA . ASN A 1 547 ? 14.982 -15.576 -16.824 1.00 91.69 547 ASN A CA 1
ATOM 4415 C C . ASN A 1 547 ? 14.175 -14.623 -17.727 1.00 91.69 547 ASN A C 1
ATOM 4417 O O . ASN A 1 547 ? 14.187 -13.413 -17.513 1.00 91.69 547 ASN A O 1
ATOM 4421 N N . TYR A 1 548 ? 13.378 -15.162 -18.665 1.00 89.94 548 TYR A N 1
ATOM 4422 C CA . TYR A 1 548 ? 12.453 -14.355 -19.488 1.00 89.94 548 TYR A CA 1
ATOM 4423 C C . TYR A 1 548 ? 11.507 -13.482 -18.649 1.00 89.94 548 TYR A C 1
ATOM 4425 O O . TYR A 1 548 ? 11.266 -12.334 -19.006 1.00 89.94 548 TYR A O 1
ATOM 4433 N N . VAL A 1 549 ? 11.006 -13.995 -17.518 1.00 91.31 549 VAL A N 1
ATOM 4434 C CA . VAL A 1 549 ? 10.149 -13.230 -16.594 1.00 91.31 549 VAL A CA 1
ATOM 4435 C C . VAL A 1 549 ? 10.872 -11.973 -16.102 1.00 91.31 549 VAL A C 1
ATOM 4437 O O . VAL A 1 549 ? 10.332 -10.877 -16.201 1.00 91.31 549 VAL A O 1
ATOM 4440 N N . ASN A 1 550 ? 12.123 -12.105 -15.656 1.00 91.62 550 ASN A N 1
ATOM 4441 C CA . ASN A 1 550 ? 12.934 -10.981 -15.194 1.00 91.62 550 ASN A CA 1
ATOM 4442 C C . ASN A 1 550 ? 13.286 -10.015 -16.331 1.00 91.62 550 ASN A C 1
ATOM 4444 O O . ASN A 1 550 ? 13.273 -8.811 -16.107 1.00 91.62 550 ASN A O 1
ATOM 4448 N N . LEU A 1 551 ? 13.553 -10.514 -17.544 1.00 92.88 551 LEU A N 1
ATOM 4449 C CA . LEU A 1 551 ? 13.783 -9.676 -18.726 1.00 92.88 551 LEU A CA 1
ATOM 4450 C C . LEU A 1 551 ? 12.562 -8.795 -19.029 1.00 92.88 551 LEU A C 1
ATOM 4452 O O . LEU A 1 551 ? 12.707 -7.580 -19.146 1.00 92.88 551 LEU A O 1
ATOM 4456 N N . PHE A 1 552 ? 11.362 -9.379 -19.098 1.00 93.19 552 PHE A N 1
ATOM 4457 C CA . PHE A 1 552 ? 10.138 -8.620 -19.371 1.00 93.19 552 PHE A CA 1
ATOM 4458 C C . PHE A 1 552 ? 9.741 -7.696 -18.213 1.00 93.19 552 PHE A C 1
ATOM 4460 O O . PHE A 1 552 ? 9.330 -6.566 -18.467 1.00 93.19 552 PHE A O 1
ATOM 4467 N N . LEU A 1 553 ? 9.921 -8.110 -16.952 1.00 91.31 553 LEU A N 1
ATOM 4468 C CA . LEU A 1 553 ? 9.694 -7.236 -15.795 1.00 91.31 553 LEU A CA 1
ATOM 4469 C C . LEU A 1 553 ? 10.697 -6.075 -15.743 1.00 91.31 553 LEU A C 1
ATOM 4471 O O . LEU A 1 553 ? 10.301 -4.952 -15.450 1.00 91.31 553 LEU A O 1
ATOM 4475 N N . PHE A 1 554 ? 11.975 -6.306 -16.057 1.00 92.94 554 PHE A N 1
ATOM 4476 C CA . PHE A 1 554 ? 12.997 -5.256 -16.106 1.00 92.94 554 PHE A CA 1
ATOM 4477 C C . PHE A 1 554 ? 12.777 -4.295 -17.280 1.00 92.94 554 PHE A C 1
ATOM 4479 O O . PHE A 1 554 ? 12.920 -3.085 -17.121 1.00 92.94 554 PHE A O 1
ATOM 4486 N N . GLN A 1 555 ? 12.359 -4.803 -18.441 1.00 91.88 555 GLN A N 1
ATOM 4487 C CA . GLN A 1 555 ? 11.974 -3.958 -19.569 1.00 91.88 555 GLN A CA 1
ATOM 4488 C C . GLN A 1 555 ? 10.709 -3.144 -19.251 1.00 91.88 555 GLN A C 1
ATOM 4490 O O . GLN A 1 555 ? 10.694 -1.944 -19.501 1.00 91.88 555 GLN A O 1
ATOM 4495 N N . GLY A 1 556 ? 9.695 -3.746 -18.619 1.00 92.06 556 GLY A N 1
ATOM 4496 C CA . GLY A 1 556 ? 8.513 -3.036 -18.117 1.00 92.06 556 GLY A CA 1
ATOM 4497 C C . GLY A 1 556 ? 8.858 -1.963 -17.078 1.00 92.06 556 GLY A C 1
ATOM 4498 O O . GLY A 1 556 ? 8.346 -0.853 -17.149 1.00 92.06 556 GLY A O 1
ATOM 4499 N N . PHE A 1 557 ? 9.795 -2.251 -16.173 1.00 91.31 557 PHE A N 1
ATOM 4500 C CA . PHE A 1 557 ? 10.331 -1.296 -15.198 1.00 91.31 557 PHE A CA 1
ATOM 4501 C C . PHE A 1 557 ? 11.038 -0.103 -15.870 1.00 91.31 557 PHE A C 1
ATOM 4503 O O . PHE A 1 557 ? 10.863 1.027 -15.421 1.00 91.31 557 PHE A O 1
ATOM 4510 N N . ARG A 1 558 ? 11.770 -0.323 -16.977 1.00 91.88 558 ARG A N 1
ATOM 4511 C CA . ARG A 1 558 ? 12.361 0.752 -17.805 1.00 91.88 558 ARG A CA 1
ATOM 4512 C C . ARG A 1 558 ? 11.339 1.538 -18.643 1.00 91.88 558 ARG A C 1
ATOM 4514 O O . ARG A 1 558 ? 11.685 2.609 -19.125 1.00 91.88 558 ARG A O 1
ATOM 4521 N N . LEU A 1 559 ? 10.118 1.031 -18.838 1.00 92.00 559 LEU A N 1
ATOM 4522 C CA . LEU A 1 559 ? 9.047 1.734 -19.563 1.00 92.00 559 LEU A CA 1
ATOM 4523 C C . LEU A 1 559 ? 8.237 2.692 -18.672 1.00 92.00 559 LEU A C 1
ATOM 4525 O O . LEU A 1 559 ? 7.448 3.475 -19.199 1.00 92.00 559 LEU A O 1
ATOM 4529 N N . VAL A 1 560 ? 8.408 2.653 -17.345 1.00 91.06 560 VAL A N 1
ATOM 4530 C CA . VAL A 1 560 ? 7.751 3.609 -16.440 1.00 91.06 560 VAL A CA 1
ATOM 4531 C C . VAL A 1 560 ? 8.527 4.936 -16.461 1.00 91.06 560 VAL A C 1
ATOM 4533 O O . VAL A 1 560 ? 9.693 4.947 -16.057 1.00 91.06 560 VAL A O 1
ATOM 4536 N N . PRO A 1 561 ? 7.921 6.058 -16.901 1.00 91.75 561 PRO A N 1
ATOM 4537 C CA . PRO A 1 561 ? 8.622 7.335 -17.025 1.00 91.75 561 PRO A CA 1
ATOM 4538 C C . PRO A 1 561 ? 9.110 7.841 -15.663 1.00 91.75 561 PRO A C 1
ATOM 4540 O O . PRO A 1 561 ? 8.465 7.612 -14.639 1.00 91.75 561 PRO A O 1
ATOM 4543 N N . PHE A 1 562 ? 10.257 8.525 -15.663 1.00 89.06 562 PHE A N 1
ATOM 4544 C CA . PHE A 1 562 ? 10.969 9.073 -14.496 1.00 89.06 562 PHE A CA 1
ATOM 4545 C C . PHE A 1 562 ? 11.415 8.063 -13.421 1.00 89.06 562 PHE A C 1
ATOM 4547 O O . PHE A 1 562 ? 12.321 8.368 -12.651 1.00 89.06 562 PHE A O 1
ATOM 4554 N N . LEU A 1 563 ? 10.847 6.854 -13.342 1.00 89.94 563 LEU A N 1
ATOM 4555 C CA . LEU A 1 563 ? 11.098 5.914 -12.242 1.00 89.94 563 LEU A CA 1
ATOM 4556 C C . LEU A 1 563 ? 12.557 5.435 -12.214 1.00 89.94 563 LEU A C 1
ATOM 4558 O O . LEU A 1 563 ? 13.182 5.432 -11.153 1.00 89.94 563 LEU A O 1
ATOM 4562 N N . THR A 1 564 ? 13.131 5.081 -13.367 1.00 89.88 564 THR A N 1
ATOM 4563 C CA . THR A 1 564 ? 14.549 4.691 -13.474 1.00 89.88 564 THR A CA 1
ATOM 4564 C C . THR A 1 564 ? 15.506 5.845 -13.185 1.00 89.88 564 THR A C 1
ATOM 4566 O O . THR A 1 564 ? 16.539 5.634 -12.556 1.00 89.88 564 THR A O 1
ATOM 4569 N N . GLU A 1 565 ? 15.154 7.058 -13.606 1.00 91.19 565 GLU A N 1
ATOM 4570 C CA . GLU A 1 565 ? 15.960 8.272 -13.428 1.00 91.19 565 GLU A CA 1
ATOM 4571 C C . GLU A 1 565 ? 15.982 8.690 -11.956 1.00 91.19 565 GLU A C 1
ATOM 4573 O O . GLU A 1 565 ? 17.050 8.812 -11.354 1.00 91.19 565 GLU A O 1
ATOM 4578 N N . LEU A 1 566 ? 14.798 8.799 -11.342 1.00 90.81 566 LEU A N 1
ATOM 4579 C CA . LEU A 1 566 ? 14.635 9.043 -9.912 1.00 90.81 566 LEU A CA 1
ATOM 4580 C C . LEU A 1 566 ? 15.334 7.957 -9.095 1.00 90.81 566 LEU A C 1
ATOM 4582 O O . LEU A 1 566 ? 16.029 8.290 -8.141 1.00 90.81 566 LEU A O 1
ATOM 4586 N N . ARG A 1 567 ? 15.227 6.673 -9.472 1.00 91.00 567 ARG A N 1
ATOM 4587 C CA . ARG A 1 567 ? 15.989 5.600 -8.815 1.00 91.00 567 ARG A CA 1
ATOM 4588 C C . ARG A 1 567 ? 17.494 5.860 -8.890 1.00 91.00 567 ARG A C 1
ATOM 4590 O O . ARG A 1 567 ? 18.142 5.802 -7.851 1.00 91.00 567 ARG A O 1
ATOM 4597 N N . ALA A 1 568 ? 18.049 6.113 -10.075 1.00 91.19 568 ALA A N 1
ATOM 4598 C CA . ALA A 1 568 ? 19.490 6.301 -10.245 1.00 91.19 568 ALA A CA 1
ATOM 4599 C C . ALA A 1 568 ? 20.008 7.506 -9.441 1.00 91.19 568 ALA A C 1
ATOM 4601 O O . ALA A 1 568 ? 21.039 7.397 -8.778 1.00 91.19 568 ALA A O 1
ATOM 4602 N N . VAL A 1 569 ? 19.263 8.618 -9.431 1.00 93.50 569 VAL A N 1
ATOM 4603 C CA . VAL A 1 569 ? 19.591 9.814 -8.638 1.00 93.50 569 VAL A CA 1
ATOM 4604 C C . VAL A 1 569 ? 19.458 9.546 -7.134 1.00 93.50 569 VAL A C 1
ATOM 4606 O O . VAL A 1 569 ? 20.368 9.885 -6.386 1.00 93.50 569 VAL A O 1
ATOM 4609 N N . MET A 1 570 ? 18.380 8.906 -6.670 1.00 91.81 570 MET A N 1
ATOM 4610 C CA . MET A 1 570 ? 18.198 8.556 -5.250 1.00 91.81 570 MET A CA 1
ATOM 4611 C C . MET A 1 570 ? 19.283 7.596 -4.746 1.00 91.81 570 MET A C 1
ATOM 4613 O O . MET A 1 570 ? 19.840 7.797 -3.665 1.00 91.81 570 MET A O 1
ATOM 4617 N N . ASP A 1 571 ? 19.607 6.570 -5.535 1.00 91.31 571 ASP A N 1
ATOM 4618 C CA . ASP A 1 571 ? 20.654 5.608 -5.203 1.00 91.31 571 ASP A CA 1
ATOM 4619 C C . ASP A 1 571 ? 22.038 6.291 -5.176 1.00 91.31 571 ASP A C 1
ATOM 4621 O O . ASP A 1 571 ? 22.836 5.963 -4.301 1.00 91.31 571 ASP A O 1
ATOM 4625 N N . TRP A 1 572 ? 22.298 7.294 -6.028 1.00 94.00 572 TRP A N 1
ATOM 4626 C CA . TRP A 1 572 ? 23.509 8.132 -5.974 1.00 94.00 572 TRP A CA 1
ATOM 4627 C C . TRP A 1 572 ? 23.558 9.059 -4.745 1.00 94.00 572 TRP A C 1
ATOM 4629 O O . TRP A 1 572 ? 24.578 9.102 -4.066 1.00 94.00 572 TRP A O 1
ATOM 4639 N N . VAL A 1 573 ? 22.470 9.772 -4.419 1.00 94.56 573 VAL A N 1
ATOM 4640 C CA . VAL A 1 573 ? 22.438 10.758 -3.313 1.00 94.56 573 VAL A CA 1
ATOM 4641 C C . VAL A 1 573 ? 22.672 10.115 -1.941 1.00 94.56 573 VAL A C 1
ATOM 4643 O O . VAL A 1 573 ? 23.269 10.743 -1.064 1.00 94.56 573 VAL A O 1
ATOM 4646 N N . TRP A 1 574 ? 22.196 8.884 -1.722 1.00 91.56 574 TRP A N 1
ATOM 4647 C CA . TRP A 1 574 ? 22.276 8.229 -0.408 1.00 91.56 574 TRP A CA 1
ATOM 4648 C C . TRP A 1 574 ? 23.291 7.086 -0.309 1.00 91.56 574 TRP A C 1
ATOM 4650 O O . TRP A 1 574 ? 23.561 6.638 0.808 1.00 91.56 574 TRP A O 1
ATOM 4660 N N . THR A 1 575 ? 23.915 6.658 -1.407 1.00 89.94 575 THR A N 1
ATOM 4661 C CA . THR A 1 575 ? 25.066 5.738 -1.359 1.00 89.94 575 THR A CA 1
ATOM 4662 C C . THR A 1 575 ? 26.362 6.531 -1.237 1.00 89.94 575 THR A C 1
ATOM 4664 O O . THR A 1 575 ? 26.589 7.478 -1.978 1.00 89.94 575 THR A O 1
ATOM 4667 N N . ASP A 1 576 ? 27.241 6.136 -0.319 1.00 90.88 576 ASP A N 1
ATOM 4668 C CA . ASP A 1 576 ? 28.538 6.793 -0.145 1.00 90.88 576 ASP A CA 1
ATOM 4669 C C . ASP A 1 576 ? 29.483 6.382 -1.293 1.00 90.88 576 ASP A C 1
ATOM 4671 O O . ASP A 1 576 ? 30.058 5.293 -1.289 1.00 90.88 576 ASP A O 1
ATOM 4675 N N . THR A 1 577 ? 29.578 7.233 -2.320 1.00 90.81 577 THR A N 1
ATOM 4676 C CA . THR A 1 577 ? 30.274 6.975 -3.592 1.00 90.81 577 THR A CA 1
ATOM 4677 C C . THR A 1 577 ? 31.222 8.116 -3.966 1.00 90.81 577 THR A C 1
ATOM 4679 O O . THR A 1 577 ? 30.984 9.274 -3.634 1.00 90.81 577 THR A O 1
ATOM 4682 N N . THR A 1 578 ? 32.302 7.796 -4.683 1.00 94.88 578 THR A N 1
ATOM 4683 C CA . THR A 1 578 ? 33.264 8.774 -5.224 1.00 94.88 578 THR A CA 1
ATOM 4684 C C . THR A 1 578 ? 32.930 9.226 -6.650 1.00 94.88 578 THR A C 1
ATOM 4686 O O . THR A 1 578 ? 33.591 10.116 -7.182 1.00 94.88 578 THR A O 1
ATOM 4689 N N . LEU A 1 579 ? 31.922 8.622 -7.290 1.00 94.44 579 LEU A N 1
ATOM 4690 C CA . LEU A 1 579 ? 31.535 8.936 -8.666 1.00 94.44 579 LEU A CA 1
ATOM 4691 C C . LEU A 1 579 ? 30.645 10.184 -8.740 1.00 94.44 579 LEU A C 1
ATOM 4693 O O . LEU A 1 579 ? 29.700 10.345 -7.966 1.00 94.44 579 LEU A O 1
ATOM 4697 N N . SER A 1 580 ? 30.889 11.032 -9.741 1.00 95.25 580 SER A N 1
ATOM 4698 C CA . SER A 1 580 ? 29.946 12.079 -10.143 1.00 95.25 580 SER A CA 1
ATOM 4699 C C . SER A 1 580 ? 28.636 11.474 -10.665 1.00 95.25 580 SER A C 1
ATOM 4701 O O . SER A 1 580 ? 28.620 10.357 -11.186 1.00 95.25 580 SER A O 1
ATOM 4703 N N . LEU A 1 581 ? 27.537 12.232 -10.583 1.00 93.62 581 LEU A N 1
ATOM 4704 C CA . LEU A 1 581 ? 26.212 11.781 -11.026 1.00 93.62 581 LEU A CA 1
ATOM 4705 C C . LEU A 1 581 ? 26.194 11.319 -12.497 1.00 93.62 581 LEU A C 1
ATOM 4707 O O . LEU A 1 581 ? 25.568 10.312 -12.815 1.00 93.62 581 LEU A O 1
ATOM 4711 N N . SER A 1 582 ? 26.919 12.001 -13.390 1.00 95.56 582 SER A N 1
ATOM 4712 C CA . SER A 1 582 ? 27.038 11.603 -14.801 1.00 95.56 582 SER A CA 1
ATOM 4713 C C . SER A 1 582 ? 27.738 10.250 -14.974 1.00 95.56 582 SER A C 1
ATOM 4715 O O . SER A 1 582 ? 27.254 9.397 -15.717 1.00 95.56 582 SER A O 1
ATOM 4717 N N . SER A 1 583 ? 28.832 10.017 -14.244 1.00 96.06 583 SER A N 1
ATOM 4718 C CA . SER A 1 583 ? 29.541 8.732 -14.232 1.00 96.06 583 SER A CA 1
ATOM 4719 C C . SER A 1 583 ? 28.693 7.617 -13.614 1.00 96.06 583 SER A C 1
ATOM 4721 O O . SER A 1 583 ? 28.711 6.492 -14.107 1.00 96.06 583 SER A O 1
ATOM 4723 N N . TRP A 1 584 ? 27.908 7.922 -12.577 1.00 94.88 584 TRP A N 1
ATOM 4724 C CA . TRP A 1 584 ? 26.987 6.973 -11.949 1.00 94.88 584 TRP A CA 1
ATOM 4725 C C . TRP A 1 584 ? 25.861 6.537 -12.898 1.00 94.88 584 TRP A C 1
ATOM 4727 O O . TRP A 1 584 ? 25.632 5.342 -13.073 1.00 94.88 584 TRP A O 1
ATOM 4737 N N . ILE A 1 585 ? 25.207 7.490 -13.574 1.00 94.38 585 ILE A N 1
ATOM 4738 C CA . ILE A 1 585 ? 24.167 7.206 -14.579 1.00 94.38 585 ILE A CA 1
ATOM 4739 C C . ILE A 1 585 ? 24.742 6.382 -15.744 1.00 94.38 585 ILE A C 1
ATOM 4741 O O . ILE A 1 585 ? 24.097 5.439 -16.198 1.00 94.38 585 ILE A O 1
ATOM 4745 N N . CYS A 1 586 ? 25.970 6.680 -16.183 1.00 95.31 586 CYS A N 1
ATOM 4746 C CA . CYS A 1 586 ? 26.669 5.899 -17.206 1.00 95.31 586 CYS A CA 1
ATOM 4747 C C . CYS A 1 586 ? 26.870 4.431 -16.776 1.00 95.31 586 CYS A C 1
ATOM 4749 O O . CYS A 1 586 ? 26.567 3.515 -17.541 1.00 95.31 586 CYS A O 1
ATOM 4751 N N . VAL A 1 587 ? 27.305 4.187 -15.533 1.00 94.12 587 VAL A N 1
ATOM 4752 C CA . VAL A 1 587 ? 27.471 2.826 -14.987 1.00 94.12 587 VAL A CA 1
ATOM 4753 C C . VAL A 1 587 ? 26.132 2.082 -14.883 1.00 94.12 587 VAL A C 1
ATOM 4755 O O . VAL A 1 587 ? 26.063 0.920 -15.286 1.00 94.12 587 VAL A O 1
ATOM 4758 N N . GLU A 1 588 ? 25.067 2.729 -14.399 1.00 92.06 588 GLU A N 1
ATOM 4759 C CA . GLU A 1 588 ? 23.729 2.119 -14.307 1.00 92.06 588 GLU A CA 1
ATOM 4760 C C . GLU A 1 588 ? 23.138 1.776 -15.688 1.00 92.06 588 GLU A C 1
ATOM 4762 O O . GLU A 1 588 ? 22.566 0.696 -15.851 1.00 92.06 588 GLU A O 1
ATOM 4767 N N . ASP A 1 589 ? 23.302 2.626 -16.710 1.00 93.69 589 ASP A N 1
ATOM 4768 C CA . ASP A 1 589 ? 22.783 2.317 -18.051 1.00 93.69 589 ASP A CA 1
ATOM 4769 C C . ASP A 1 589 ? 23.617 1.251 -18.784 1.00 93.69 589 ASP A C 1
ATOM 4771 O O . ASP A 1 589 ? 23.047 0.358 -19.420 1.00 93.69 589 ASP A O 1
ATOM 4775 N N . ILE A 1 590 ? 24.948 1.250 -18.624 1.00 95.38 590 ILE A N 1
ATOM 4776 C CA . ILE A 1 590 ? 25.810 0.148 -19.086 1.00 95.38 590 ILE A CA 1
ATOM 4777 C C . ILE A 1 590 ? 25.384 -1.167 -18.417 1.00 95.38 590 ILE A C 1
ATOM 4779 O O . ILE A 1 590 ? 25.214 -2.185 -19.096 1.00 95.38 590 ILE A O 1
ATOM 4783 N N . TYR A 1 591 ? 25.143 -1.156 -17.102 1.00 93.62 591 TYR A N 1
ATOM 4784 C CA . TYR A 1 591 ? 24.653 -2.320 -16.364 1.00 93.62 591 TYR A CA 1
ATOM 4785 C C . TYR A 1 591 ? 23.284 -2.793 -16.878 1.00 93.62 591 TYR A C 1
ATOM 4787 O O . TYR A 1 591 ? 23.096 -3.990 -17.119 1.00 93.62 591 TYR A O 1
ATOM 4795 N N . ALA A 1 592 ? 22.348 -1.873 -17.122 1.00 93.12 592 ALA A N 1
ATOM 4796 C CA . ALA A 1 592 ? 21.024 -2.180 -17.658 1.00 93.12 592 ALA A CA 1
ATOM 4797 C C . ALA A 1 592 ? 21.084 -2.815 -19.060 1.00 93.12 592 ALA A C 1
ATOM 4799 O O . ALA A 1 592 ? 20.367 -3.785 -19.330 1.00 93.12 592 ALA A O 1
ATOM 4800 N N . HIS A 1 593 ? 21.953 -2.315 -19.942 1.00 94.00 593 HIS A N 1
ATOM 4801 C CA . HIS A 1 593 ? 22.169 -2.881 -21.276 1.00 94.00 593 HIS A CA 1
ATOM 4802 C C . HIS A 1 593 ? 22.839 -4.263 -21.224 1.00 94.00 593 HIS A C 1
ATOM 4804 O O . HIS A 1 593 ? 22.362 -5.204 -21.868 1.00 94.00 593 HIS A O 1
ATOM 4810 N N . ILE A 1 594 ? 23.889 -4.429 -20.411 1.00 95.12 594 ILE A N 1
ATOM 4811 C CA . ILE A 1 594 ? 24.569 -5.722 -20.223 1.00 95.12 594 ILE A CA 1
ATOM 4812 C C . ILE A 1 594 ? 23.614 -6.762 -19.621 1.00 95.12 594 ILE A C 1
ATOM 4814 O O . ILE A 1 594 ? 23.618 -7.914 -20.061 1.00 95.12 594 ILE A O 1
ATOM 4818 N N . PHE A 1 595 ? 22.758 -6.380 -18.667 1.00 94.62 595 PHE A N 1
ATOM 4819 C CA . PHE A 1 595 ? 21.764 -7.283 -18.081 1.00 94.62 595 PHE A CA 1
ATOM 4820 C C . PHE A 1 595 ? 20.756 -7.794 -19.121 1.00 94.62 595 PHE A C 1
ATOM 4822 O O . PHE A 1 595 ? 20.506 -9.002 -19.190 1.00 94.62 595 PHE A O 1
ATOM 4829 N N . ILE A 1 596 ? 20.219 -6.904 -19.963 1.00 94.62 596 ILE A N 1
ATOM 4830 C CA . ILE A 1 596 ? 19.299 -7.268 -21.052 1.00 94.62 596 ILE A CA 1
ATOM 4831 C C . ILE A 1 596 ? 19.985 -8.237 -22.026 1.00 94.62 596 ILE A C 1
ATOM 4833 O O . ILE A 1 596 ? 19.443 -9.307 -22.311 1.00 94.62 596 ILE A O 1
ATOM 4837 N N . LEU A 1 597 ? 21.204 -7.921 -22.476 1.00 94.88 597 LEU A N 1
ATOM 4838 C CA . LEU A 1 597 ? 21.970 -8.770 -23.396 1.00 94.88 597 LEU A CA 1
ATOM 4839 C C . LEU A 1 597 ? 22.316 -10.140 -22.782 1.00 94.88 597 LEU A C 1
ATOM 4841 O O . LEU A 1 597 ? 22.233 -11.168 -23.458 1.00 94.88 597 LEU A O 1
ATOM 4845 N N . LYS A 1 598 ? 22.654 -10.186 -21.487 1.00 95.19 598 LYS A N 1
ATOM 4846 C CA . LYS A 1 598 ? 22.896 -11.431 -20.743 1.00 95.19 598 LYS A CA 1
ATOM 4847 C C . LYS A 1 598 ? 21.627 -12.281 -20.631 1.00 95.19 598 LYS A C 1
ATOM 4849 O O . LYS A 1 598 ? 21.722 -13.492 -20.818 1.00 95.19 598 LYS A O 1
ATOM 4854 N N . CYS A 1 599 ? 20.460 -11.682 -20.389 1.00 95.00 599 CYS A N 1
ATOM 4855 C CA . CYS A 1 599 ? 19.188 -12.411 -20.373 1.00 95.00 599 CYS A CA 1
ATOM 4856 C C . CYS A 1 599 ? 18.841 -12.999 -21.745 1.00 95.00 599 CYS A C 1
ATOM 4858 O O . CYS A 1 599 ? 18.491 -14.176 -21.823 1.00 95.00 599 CYS A O 1
ATOM 4860 N N . TRP A 1 600 ? 18.997 -12.227 -22.827 1.00 94.00 600 TRP A N 1
ATOM 4861 C CA . TRP A 1 600 ? 18.814 -12.744 -24.187 1.00 94.00 600 TRP A CA 1
ATOM 4862 C C . TRP A 1 600 ? 19.751 -13.923 -24.465 1.00 94.00 600 TRP A C 1
ATOM 4864 O O . TRP A 1 600 ? 19.266 -15.002 -24.806 1.00 94.00 600 TRP A O 1
ATOM 4874 N N . ARG A 1 601 ? 21.056 -13.774 -24.207 1.00 94.88 601 ARG A N 1
ATOM 4875 C CA . ARG A 1 601 ? 22.054 -14.828 -24.455 1.00 94.88 601 ARG A CA 1
ATOM 4876 C C . ARG A 1 601 ? 21.849 -16.084 -23.597 1.00 94.88 601 ARG A C 1
ATOM 4878 O O . ARG A 1 601 ? 22.066 -17.190 -24.084 1.00 94.88 601 ARG A O 1
ATOM 4885 N N . GLU A 1 602 ? 21.398 -15.957 -22.346 1.00 94.38 602 GLU A N 1
ATOM 4886 C CA . GLU A 1 602 ? 21.039 -17.133 -21.534 1.00 94.38 602 GLU A CA 1
ATOM 4887 C C . GLU A 1 602 ? 19.750 -17.798 -22.046 1.00 94.38 602 GLU A C 1
ATOM 4889 O O . GLU A 1 602 ? 19.642 -19.023 -22.029 1.00 94.38 602 GLU A O 1
ATOM 4894 N N . SER A 1 603 ? 18.797 -17.021 -22.575 1.00 90.94 603 SER A N 1
ATOM 4895 C CA . SER A 1 603 ? 17.581 -17.564 -23.188 1.00 90.94 603 SER A CA 1
ATOM 4896 C C . SER A 1 603 ? 17.856 -18.314 -24.497 1.00 90.94 603 SER A C 1
ATOM 4898 O O . SER A 1 603 ? 17.298 -19.388 -24.710 1.00 90.94 603 SER A O 1
ATOM 4900 N N . GLU A 1 604 ? 18.781 -17.820 -25.326 1.00 91.06 604 GLU A N 1
ATOM 4901 C CA . GLU A 1 604 ? 19.248 -18.498 -26.541 1.00 91.06 604 GLU A CA 1
ATOM 4902 C C . GLU A 1 604 ? 20.024 -19.778 -26.213 1.00 91.06 604 GLU A C 1
ATOM 4904 O O . GLU A 1 604 ? 19.838 -20.794 -26.876 1.00 91.06 604 GLU A O 1
ATOM 4909 N N . LYS A 1 605 ? 20.838 -19.764 -25.151 1.00 92.88 605 LYS A N 1
ATOM 4910 C CA . LYS A 1 605 ? 21.523 -20.959 -24.637 1.00 92.88 605 LYS A CA 1
ATOM 4911 C C . LYS A 1 605 ? 20.543 -22.001 -24.077 1.00 92.88 605 LYS A C 1
ATOM 4913 O O . LYS A 1 605 ? 20.788 -23.194 -24.226 1.00 92.88 605 LYS A O 1
ATOM 4918 N N . ARG A 1 606 ? 19.446 -21.573 -23.438 1.00 93.06 606 ARG A N 1
ATOM 4919 C CA . ARG A 1 606 ? 18.424 -22.468 -22.859 1.00 93.06 606 ARG A CA 1
ATOM 4920 C C . ARG A 1 606 ? 17.432 -23.006 -23.895 1.00 93.06 606 ARG A C 1
ATOM 4922 O O . ARG A 1 606 ? 16.898 -24.094 -23.705 1.00 93.06 606 ARG A O 1
ATOM 4929 N N . TYR A 1 607 ? 17.215 -22.274 -24.987 1.00 89.50 607 TYR A N 1
ATOM 4930 C CA . TYR A 1 607 ? 16.357 -22.663 -26.110 1.00 89.50 607 TYR A CA 1
ATOM 4931 C C . TYR A 1 607 ? 17.113 -22.542 -27.448 1.00 89.50 607 TYR A C 1
ATOM 4933 O O . TYR A 1 607 ? 16.746 -21.713 -28.292 1.00 89.50 607 TYR A O 1
ATOM 4941 N N . PRO A 1 608 ? 18.176 -23.348 -27.654 1.00 88.62 608 PRO A N 1
ATOM 4942 C CA . PRO A 1 608 ? 19.048 -23.237 -28.817 1.00 88.62 608 PRO A CA 1
ATOM 4943 C C . PRO A 1 608 ? 18.280 -23.509 -30.110 1.00 88.62 608 PRO A C 1
ATOM 4945 O O . PRO A 1 608 ? 17.502 -24.458 -30.212 1.00 88.62 608 PRO A O 1
ATOM 4948 N N . GLN A 1 609 ? 18.508 -22.668 -31.120 1.00 84.94 609 GLN A N 1
ATOM 4949 C CA . GLN A 1 609 ? 17.858 -22.790 -32.424 1.00 84.94 609 GLN A CA 1
ATOM 4950 C C . GLN A 1 609 ? 18.877 -23.276 -33.464 1.00 84.94 609 GLN A C 1
ATOM 4952 O O . GLN A 1 609 ? 19.901 -22.614 -33.654 1.00 84.94 609 GLN A O 1
ATOM 4957 N N . PRO A 1 610 ? 18.631 -24.410 -34.147 1.00 86.94 610 PRO A N 1
ATOM 4958 C CA . PRO A 1 610 ? 19.547 -24.933 -35.156 1.00 86.94 610 PRO A CA 1
ATOM 4959 C C . PRO A 1 610 ? 19.706 -23.953 -36.325 1.00 86.94 610 PRO A C 1
ATOM 4961 O O . PRO A 1 610 ? 18.735 -23.367 -36.817 1.00 86.94 610 PRO A O 1
ATOM 4964 N N . ARG A 1 611 ? 20.953 -23.784 -36.784 1.00 84.31 611 ARG A N 1
ATOM 4965 C CA . ARG A 1 611 ? 21.297 -22.892 -37.901 1.00 84.31 611 ARG A CA 1
ATOM 4966 C C . ARG A 1 611 ? 20.539 -23.292 -39.177 1.00 84.31 611 ARG A C 1
ATOM 4968 O O . ARG A 1 611 ? 20.287 -24.465 -39.426 1.00 84.31 611 ARG A O 1
ATOM 4975 N N . GLY A 1 612 ? 20.155 -22.295 -39.975 1.00 85.56 612 GLY A N 1
ATOM 4976 C CA . GLY A 1 612 ? 19.461 -22.480 -41.257 1.00 85.56 612 GLY A CA 1
ATOM 4977 C C . GLY A 1 612 ? 17.957 -22.797 -41.186 1.00 85.56 612 GLY A C 1
ATOM 4978 O O . GLY A 1 612 ? 17.281 -22.703 -42.210 1.00 85.56 612 GLY A O 1
ATOM 4979 N N . GLN A 1 613 ? 17.383 -23.126 -40.020 1.00 86.12 613 GLN A N 1
ATOM 4980 C CA . GLN A 1 613 ? 15.953 -23.454 -39.942 1.00 86.12 613 GLN A CA 1
ATOM 4981 C C . GLN A 1 613 ? 15.028 -22.224 -40.006 1.00 86.12 613 GLN A C 1
ATOM 4983 O O . GLN A 1 613 ? 15.284 -21.164 -39.430 1.00 86.12 613 GLN A O 1
ATOM 4988 N N . LYS A 1 614 ? 13.888 -22.383 -40.693 1.00 86.75 614 LYS A N 1
ATOM 4989 C CA . LYS A 1 614 ? 12.865 -21.337 -40.855 1.00 86.75 614 LYS A CA 1
ATOM 4990 C C . LYS A 1 614 ? 12.121 -21.103 -39.529 1.00 86.75 614 LYS A C 1
ATOM 4992 O O . LYS A 1 614 ? 11.497 -22.020 -38.999 1.00 86.75 614 LYS A O 1
ATOM 4997 N N . LYS A 1 615 ? 12.129 -19.863 -39.016 1.00 85.75 615 LYS A N 1
ATOM 4998 C CA . LYS A 1 615 ? 11.375 -19.455 -37.806 1.00 85.75 615 LYS A CA 1
ATOM 4999 C C . LYS A 1 615 ? 9.885 -19.832 -37.934 1.00 85.75 615 LYS A C 1
ATOM 5001 O O . LYS A 1 615 ? 9.280 -19.621 -38.988 1.00 85.75 615 LYS A O 1
ATOM 5006 N N . LYS A 1 616 ? 9.278 -20.348 -36.853 1.00 88.81 616 LYS A N 1
ATOM 5007 C CA . LYS A 1 616 ? 7.872 -20.808 -36.822 1.00 88.81 616 LYS A CA 1
ATOM 5008 C C . LYS A 1 616 ? 6.907 -19.706 -37.297 1.00 88.81 616 LYS A C 1
ATOM 5010 O O . LYS A 1 616 ? 6.941 -18.594 -36.771 1.00 88.81 616 LYS A O 1
ATOM 5015 N N . LYS A 1 617 ? 6.000 -20.037 -38.234 1.00 90.94 617 LYS A N 1
ATOM 5016 C CA . LYS A 1 617 ? 5.015 -19.098 -38.823 1.00 90.94 617 LYS A CA 1
ATOM 5017 C C . LYS A 1 617 ? 4.239 -18.307 -37.759 1.00 90.94 617 LYS A C 1
ATOM 5019 O O . LYS A 1 617 ? 4.116 -17.095 -37.889 1.00 90.94 617 LYS A O 1
ATOM 5024 N N . VAL A 1 618 ? 3.792 -18.979 -36.693 1.00 92.06 618 VAL A N 1
ATOM 5025 C CA . VAL A 1 618 ? 3.026 -18.386 -35.578 1.00 92.06 618 VAL A CA 1
ATOM 5026 C C . VAL A 1 618 ? 3.738 -17.177 -34.961 1.00 92.06 618 VAL A C 1
ATOM 5028 O O . VAL A 1 618 ? 3.104 -16.154 -34.740 1.00 92.06 618 VAL A O 1
ATOM 5031 N N . VAL A 1 619 ? 5.059 -17.244 -34.754 1.00 89.06 619 VAL A N 1
ATOM 5032 C CA . VAL A 1 619 ? 5.828 -16.129 -34.170 1.00 89.06 619 VAL A CA 1
ATOM 5033 C C . VAL A 1 619 ? 5.898 -14.944 -35.137 1.00 89.06 619 VAL A C 1
ATOM 5035 O O . VAL A 1 619 ? 5.727 -13.804 -34.714 1.00 89.06 619 VAL A O 1
ATOM 5038 N N . LYS A 1 620 ? 6.085 -15.201 -36.442 1.00 92.25 620 LYS A N 1
ATOM 5039 C CA . LYS A 1 620 ? 6.117 -14.143 -37.465 1.00 92.25 620 LYS A CA 1
ATOM 5040 C C . LYS A 1 620 ? 4.778 -13.407 -37.569 1.00 92.25 620 LYS A C 1
ATOM 5042 O O . LYS A 1 620 ? 4.763 -12.183 -37.502 1.00 92.25 620 LYS A O 1
ATOM 5047 N N . TYR A 1 621 ? 3.676 -14.142 -37.727 1.00 94.38 621 TYR A N 1
ATOM 5048 C CA . TYR A 1 621 ? 2.350 -13.539 -37.893 1.00 94.38 621 TYR A CA 1
ATOM 5049 C C . TYR A 1 621 ? 1.790 -12.972 -36.583 1.00 94.38 621 TYR A C 1
ATOM 5051 O O . TYR A 1 621 ? 1.148 -11.932 -36.622 1.00 94.38 621 TYR A O 1
ATOM 5059 N N . GLY A 1 622 ? 2.079 -13.585 -35.430 1.00 94.12 622 GLY A N 1
ATOM 5060 C CA . GLY A 1 622 ? 1.669 -13.062 -34.125 1.00 94.12 622 GLY A CA 1
ATOM 5061 C C . GLY A 1 622 ? 2.361 -11.743 -33.780 1.00 94.12 622 GLY A C 1
ATOM 5062 O O . GLY A 1 622 ? 1.691 -10.744 -33.541 1.00 94.12 622 GLY A O 1
ATOM 5063 N N . MET A 1 623 ? 3.699 -11.709 -33.813 1.00 92.31 623 MET A N 1
ATOM 5064 C CA . MET A 1 623 ? 4.453 -10.494 -33.479 1.00 92.31 623 MET A CA 1
ATOM 5065 C C . MET A 1 623 ? 4.251 -9.391 -34.527 1.00 92.31 623 MET A C 1
ATOM 5067 O O . MET A 1 623 ? 3.966 -8.252 -34.169 1.00 92.31 623 MET A O 1
ATOM 5071 N N . GLY A 1 624 ? 4.342 -9.725 -35.820 1.00 93.75 624 GLY A N 1
ATOM 5072 C CA . GLY A 1 624 ? 4.127 -8.759 -36.900 1.00 93.75 624 GLY A CA 1
ATOM 5073 C C . GLY A 1 624 ? 2.685 -8.251 -36.967 1.00 93.75 624 GLY A C 1
ATOM 5074 O O . GLY A 1 624 ? 2.465 -7.052 -37.103 1.00 93.75 624 GLY A O 1
ATOM 5075 N N . GLY A 1 625 ? 1.700 -9.140 -36.810 1.00 95.19 625 GLY A N 1
ATOM 5076 C CA . GLY A 1 625 ? 0.281 -8.779 -36.800 1.00 95.19 625 GLY A CA 1
ATOM 5077 C C . GLY A 1 625 ? -0.098 -7.894 -35.615 1.00 95.19 625 GLY A C 1
ATOM 5078 O O . GLY A 1 625 ? -0.851 -6.944 -35.797 1.00 95.19 625 GLY A O 1
ATOM 5079 N N . MET A 1 626 ? 0.472 -8.137 -34.429 1.00 94.25 626 MET A N 1
ATOM 5080 C CA . MET A 1 626 ? 0.266 -7.280 -33.256 1.00 94.25 626 MET A CA 1
ATOM 5081 C C . MET A 1 626 ? 0.837 -5.868 -33.463 1.00 94.25 626 MET A C 1
ATOM 5083 O O . MET A 1 626 ? 0.152 -4.895 -33.158 1.00 94.25 626 MET A O 1
ATOM 5087 N N . ILE A 1 627 ? 2.026 -5.739 -34.065 1.00 94.81 627 ILE A N 1
ATOM 5088 C CA . ILE A 1 627 ? 2.620 -4.434 -34.414 1.00 94.81 627 ILE A CA 1
ATOM 5089 C C . ILE A 1 627 ? 1.756 -3.690 -35.448 1.00 94.81 627 ILE A C 1
ATOM 5091 O O . ILE A 1 627 ? 1.472 -2.506 -35.271 1.00 94.81 627 ILE A O 1
ATOM 5095 N N . VAL A 1 628 ? 1.294 -4.375 -36.501 1.00 96.12 628 VAL A N 1
ATOM 5096 C CA . VAL A 1 628 ? 0.425 -3.777 -37.534 1.00 96.12 628 VAL A CA 1
ATOM 5097 C C . VAL A 1 628 ? -0.926 -3.348 -36.953 1.00 96.12 628 VAL A C 1
ATOM 5099 O O . VAL A 1 628 ? -1.378 -2.238 -37.227 1.00 96.12 628 VAL A O 1
ATOM 5102 N N . ALA A 1 629 ? -1.550 -4.175 -36.110 1.00 94.12 629 ALA A N 1
ATOM 5103 C CA . ALA A 1 629 ? -2.805 -3.832 -35.443 1.00 94.12 629 ALA A CA 1
ATOM 5104 C C . ALA A 1 629 ? -2.649 -2.619 -34.510 1.00 94.12 629 ALA A C 1
ATOM 5106 O O . ALA A 1 629 ? -3.487 -1.721 -34.530 1.00 94.12 629 ALA A O 1
ATOM 5107 N N . LEU A 1 630 ? -1.554 -2.550 -33.743 1.00 93.44 630 LEU A N 1
ATOM 5108 C CA . LEU A 1 630 ? -1.247 -1.419 -32.865 1.00 93.44 630 LEU A CA 1
ATOM 5109 C C . LEU A 1 630 ? -1.066 -0.115 -33.660 1.00 93.44 630 LEU A C 1
ATOM 5111 O O . LEU A 1 630 ? -1.609 0.916 -33.264 1.00 93.44 630 LEU A O 1
ATOM 5115 N N . LEU A 1 631 ? -0.378 -0.162 -34.806 1.00 93.88 631 LEU A N 1
ATOM 5116 C CA . LEU A 1 631 ? -0.222 0.988 -35.704 1.00 93.88 631 LEU A CA 1
ATOM 5117 C C . LEU A 1 631 ? -1.579 1.463 -36.255 1.00 93.88 631 LEU A C 1
ATOM 5119 O O . LEU A 1 631 ? -1.877 2.655 -36.195 1.00 93.88 631 LEU A O 1
ATOM 5123 N N . ILE A 1 632 ? -2.430 0.541 -36.722 1.00 94.56 632 ILE A N 1
ATOM 5124 C CA . ILE A 1 632 ? -3.791 0.863 -37.189 1.00 94.56 632 ILE A CA 1
ATOM 5125 C C . ILE A 1 632 ? -4.605 1.519 -36.063 1.00 94.56 632 ILE A C 1
ATOM 5127 O O . ILE A 1 632 ? -5.229 2.555 -36.293 1.00 94.56 632 ILE A O 1
ATOM 5131 N N . CYS A 1 633 ? -4.551 0.982 -34.841 1.00 92.56 633 CYS A N 1
ATOM 5132 C CA . CYS A 1 633 ? -5.223 1.569 -33.682 1.00 92.56 633 CYS A CA 1
ATOM 5133 C C . CYS A 1 633 ? -4.752 3.003 -33.391 1.00 92.56 633 CYS A C 1
ATOM 5135 O O . CYS A 1 633 ? -5.598 3.864 -33.168 1.00 92.56 633 CYS A O 1
ATOM 5137 N N . ILE A 1 634 ? -3.445 3.290 -33.442 1.00 93.19 634 ILE A N 1
ATOM 5138 C CA . ILE A 1 634 ? -2.914 4.652 -33.228 1.00 93.19 634 ILE A CA 1
ATOM 5139 C C . ILE A 1 634 ? -3.447 5.641 -34.277 1.00 93.19 634 ILE A C 1
ATOM 5141 O O . ILE A 1 634 ? -3.774 6.774 -33.930 1.00 93.19 634 ILE A O 1
ATOM 5145 N N . VAL A 1 635 ? -3.574 5.224 -35.541 1.00 91.50 635 VAL A N 1
ATOM 5146 C CA . VAL A 1 635 ? -4.071 6.090 -36.627 1.00 91.50 635 VAL A CA 1
ATOM 5147 C C . VAL A 1 635 ? -5.591 6.295 -36.558 1.00 91.50 635 VAL A C 1
ATOM 5149 O O . VAL A 1 635 ? -6.073 7.401 -36.800 1.00 91.50 635 VAL A O 1
ATOM 5152 N N . TRP A 1 636 ? -6.364 5.259 -36.219 1.00 91.31 636 TRP A N 1
ATOM 5153 C CA . TRP A 1 636 ? -7.834 5.305 -36.262 1.00 91.31 636 TRP A CA 1
ATOM 5154 C C . TRP A 1 636 ? -8.492 5.776 -34.957 1.00 91.31 636 TRP A C 1
ATOM 5156 O O . TRP A 1 636 ? -9.559 6.390 -35.001 1.00 91.31 636 TRP A O 1
ATOM 5166 N N . PHE A 1 637 ? -7.881 5.530 -33.793 1.00 88.69 637 PHE A N 1
ATOM 5167 C CA . PHE A 1 637 ? -8.463 5.897 -32.496 1.00 88.69 637 PHE A CA 1
ATOM 5168 C C . PHE A 1 637 ? -8.758 7.407 -32.346 1.00 88.69 637 PHE A C 1
ATOM 5170 O O . PHE A 1 637 ? -9.858 7.729 -31.892 1.00 88.69 637 PHE A O 1
ATOM 5177 N N . PRO A 1 638 ? -7.886 8.348 -32.776 1.00 88.25 638 PRO A N 1
ATOM 5178 C CA . PRO A 1 638 ? -8.183 9.781 -32.701 1.00 88.25 638 PRO A CA 1
ATOM 5179 C C . PRO A 1 638 ? -9.423 10.192 -33.508 1.00 88.25 638 PRO A C 1
ATOM 5181 O O . PRO A 1 638 ? -10.185 11.050 -33.065 1.00 88.25 638 PRO A O 1
ATOM 5184 N N . LEU A 1 639 ? -9.664 9.558 -34.663 1.00 85.50 639 LEU A N 1
ATOM 5185 C CA . LEU A 1 639 ? -10.833 9.831 -35.507 1.00 85.50 639 LEU A CA 1
ATOM 5186 C C . LEU A 1 639 ? -12.131 9.387 -34.815 1.00 85.50 639 LEU A C 1
ATOM 5188 O O . LEU A 1 639 ? -13.101 10.145 -34.766 1.00 85.50 639 LEU A O 1
ATOM 5192 N N . LEU A 1 640 ? -12.124 8.193 -34.213 1.00 83.44 640 LEU A N 1
ATOM 5193 C CA . LEU A 1 640 ? -13.250 7.682 -33.423 1.00 83.44 640 LEU A CA 1
ATOM 5194 C C . LEU A 1 640 ? -13.510 8.555 -32.185 1.00 83.44 640 LEU A C 1
ATOM 5196 O O . LEU A 1 640 ? -14.652 8.932 -31.923 1.00 83.44 640 LEU A O 1
ATOM 5200 N N . PHE A 1 641 ? -12.457 8.936 -31.458 1.00 81.00 641 PHE A N 1
ATOM 5201 C CA . PHE A 1 641 ? -12.556 9.790 -30.272 1.00 81.00 641 PHE A CA 1
ATOM 5202 C C . PHE A 1 641 ? -13.166 11.163 -30.596 1.00 81.00 641 PHE A C 1
ATOM 5204 O O . PHE A 1 641 ? -14.102 11.597 -29.923 1.00 81.00 641 PHE A O 1
ATOM 5211 N N . MET A 1 642 ? -12.719 11.809 -31.678 1.00 80.19 642 MET A N 1
ATOM 5212 C CA . MET A 1 642 ? -13.260 13.099 -32.130 1.00 80.19 642 MET A CA 1
ATOM 5213 C C . MET A 1 642 ? -14.735 13.020 -32.551 1.00 80.19 642 MET A C 1
ATOM 5215 O O . MET A 1 642 ? -15.465 13.998 -32.374 1.00 80.19 642 MET A O 1
ATOM 5219 N N . SER A 1 643 ? -15.193 11.870 -33.060 1.00 78.81 643 SER A N 1
ATOM 5220 C CA . SER A 1 643 ? -16.612 11.634 -33.360 1.00 78.81 643 SER A CA 1
ATOM 5221 C C . SER A 1 643 ? -17.465 11.426 -32.104 1.00 78.81 643 SER A C 1
ATOM 5223 O O . SER A 1 643 ? -18.642 11.782 -32.110 1.00 78.81 643 SER A O 1
ATOM 5225 N N . LEU A 1 644 ? -16.903 10.848 -31.038 1.00 73.75 644 LEU A N 1
ATOM 5226 C CA . LEU A 1 644 ? -17.622 10.583 -29.788 1.00 73.75 644 LEU A CA 1
ATOM 5227 C C . LEU A 1 644 ? -17.731 11.841 -28.916 1.00 73.75 644 LEU A C 1
ATOM 5229 O O . LEU A 1 644 ? -18.829 12.187 -28.482 1.00 73.75 644 LEU A O 1
ATOM 5233 N N . VAL A 1 645 ? -16.630 12.570 -28.711 1.00 64.50 645 VAL A N 1
ATOM 5234 C CA . VAL A 1 645 ? -16.598 13.761 -27.836 1.00 64.50 645 VAL A CA 1
ATOM 5235 C C . VAL A 1 645 ? -17.508 14.883 -28.349 1.00 64.50 645 VAL A C 1
ATOM 5237 O O . VAL A 1 645 ? -18.131 15.583 -27.556 1.00 64.50 645 VAL A O 1
ATOM 5240 N N . LYS A 1 646 ? -17.661 15.025 -29.672 1.00 58.69 646 LYS A N 1
ATOM 5241 C CA . LYS A 1 646 ? -18.549 16.031 -30.284 1.00 58.69 646 LYS A CA 1
ATOM 5242 C C . LYS A 1 646 ? -20.035 15.639 -30.322 1.00 58.69 646 LYS A C 1
ATOM 5244 O O . LYS A 1 646 ? -20.837 16.419 -30.823 1.00 58.69 646 LYS A O 1
ATOM 5249 N N . SER A 1 647 ? -20.418 14.465 -29.809 1.00 57.31 647 SER A N 1
ATOM 5250 C CA . SER A 1 647 ? -21.818 14.001 -29.818 1.00 57.31 647 SER A CA 1
ATOM 5251 C C . SER A 1 647 ? -22.674 14.515 -28.648 1.00 57.31 647 SER A C 1
ATOM 5253 O O . SER A 1 647 ? -23.875 14.246 -28.606 1.00 57.31 647 SER A O 1
ATOM 5255 N N . VAL A 1 648 ? -22.095 15.287 -27.718 1.00 56.38 648 VAL A N 1
ATOM 5256 C CA . VAL A 1 648 ? -22.847 15.964 -26.649 1.00 56.38 648 VAL A CA 1
ATOM 5257 C C . VAL A 1 648 ? -23.779 17.003 -27.280 1.00 56.38 648 VAL A C 1
ATOM 5259 O O . VAL A 1 648 ? -23.328 18.009 -27.826 1.00 56.38 648 VAL A O 1
ATOM 5262 N N . ALA A 1 649 ? -25.086 16.738 -27.238 1.00 55.78 649 ALA A N 1
ATOM 5263 C CA . ALA A 1 649 ? -26.086 17.554 -27.920 1.00 55.78 649 ALA A CA 1
ATOM 5264 C C . ALA A 1 649 ? -26.083 19.007 -27.411 1.00 55.78 649 ALA A C 1
ATOM 5266 O O . ALA A 1 649 ? -26.186 19.256 -26.210 1.00 55.78 649 ALA A O 1
ATOM 5267 N N . GLY A 1 650 ? -25.994 19.965 -28.339 1.00 61.62 650 GLY A N 1
ATOM 5268 C CA . GLY A 1 650 ? -25.937 21.390 -28.018 1.00 61.62 650 GLY A CA 1
ATOM 5269 C C . GLY A 1 650 ? -27.168 21.864 -27.241 1.00 61.62 650 GLY A C 1
ATOM 5270 O O . GLY A 1 650 ? -28.298 21.750 -27.715 1.00 61.62 650 GLY A O 1
ATOM 5271 N N . VAL A 1 651 ? -26.945 22.416 -26.047 1.00 68.81 651 VAL A N 1
ATOM 5272 C CA . VAL A 1 651 ? -28.009 22.972 -25.203 1.00 68.81 651 VAL A CA 1
ATOM 5273 C C . VAL A 1 651 ? -28.495 24.297 -25.797 1.00 68.81 651 VAL A C 1
ATOM 5275 O O . VAL A 1 651 ? -27.698 25.183 -26.102 1.00 68.81 651 VAL A O 1
ATOM 5278 N N . VAL A 1 652 ? -29.813 24.447 -25.954 1.00 75.12 652 VAL A N 1
ATOM 5279 C CA . VAL A 1 652 ? -30.423 25.644 -26.554 1.00 75.12 652 VAL A CA 1
ATOM 5280 C C . VAL A 1 652 ? -30.293 26.841 -25.606 1.00 75.12 652 VAL A C 1
ATOM 5282 O O . VAL A 1 652 ? -31.033 26.957 -24.629 1.00 75.12 652 VAL A O 1
ATOM 5285 N N . ASN A 1 653 ? -29.368 27.750 -25.916 1.00 80.31 653 ASN A N 1
ATOM 5286 C CA . ASN A 1 653 ? -29.162 28.990 -25.172 1.00 80.31 653 ASN A CA 1
ATOM 5287 C C . ASN A 1 653 ? -30.292 29.997 -25.465 1.00 80.31 653 ASN A C 1
ATOM 5289 O O . ASN A 1 653 ? -30.294 30.651 -26.509 1.00 80.31 653 ASN A O 1
ATOM 5293 N N . LYS A 1 654 ? -31.268 30.108 -24.556 1.00 79.94 654 LYS A N 1
ATOM 5294 C CA . LYS A 1 654 ? -32.374 31.072 -24.664 1.00 79.94 654 LYS A CA 1
ATOM 5295 C C . LYS A 1 654 ? -32.022 32.401 -23.977 1.00 79.94 654 LYS A C 1
ATOM 5297 O O . LYS A 1 654 ? -31.556 32.366 -22.838 1.00 79.94 654 LYS A O 1
ATOM 5302 N N . PRO A 1 655 ? -32.311 33.567 -24.587 1.00 83.69 655 PRO A N 1
ATOM 5303 C CA . PRO A 1 655 ? -32.168 34.851 -23.905 1.00 83.69 655 PRO A CA 1
ATOM 5304 C C . PRO A 1 655 ? -33.132 34.937 -22.711 1.00 83.69 655 PRO A C 1
ATOM 5306 O O . PRO A 1 655 ? -34.303 34.572 -22.816 1.00 83.69 655 PRO A O 1
ATOM 5309 N N . LEU A 1 656 ? -32.635 35.417 -21.567 1.00 84.31 656 LEU A N 1
ATOM 5310 C CA . LEU A 1 656 ? -33.412 35.535 -20.322 1.00 84.31 656 LEU A CA 1
ATOM 5311 C C . LEU A 1 656 ? -34.140 36.887 -20.198 1.00 84.31 656 LEU A C 1
ATOM 5313 O O . LEU A 1 656 ? -35.221 36.959 -19.609 1.00 84.31 656 LEU A O 1
ATOM 5317 N N . ASP A 1 657 ? -33.545 37.934 -20.770 1.00 88.19 657 ASP A N 1
ATOM 5318 C CA . ASP A 1 657 ? -34.057 39.302 -20.863 1.00 88.19 657 ASP A CA 1
ATOM 5319 C C . ASP A 1 657 ? -33.558 39.902 -22.190 1.00 88.19 657 ASP A C 1
ATOM 5321 O O . ASP A 1 657 ? -32.444 39.599 -22.629 1.00 88.19 657 ASP A O 1
ATOM 5325 N N . VAL A 1 658 ? -34.373 40.731 -22.838 1.00 89.19 658 VAL A N 1
ATOM 5326 C CA . VAL A 1 658 ? -34.018 41.465 -24.061 1.00 89.19 658 VAL A CA 1
ATOM 5327 C C . VAL A 1 658 ? -34.369 42.929 -23.848 1.00 89.19 658 VAL A C 1
ATOM 5329 O O . VAL A 1 658 ? -35.546 43.282 -23.769 1.00 89.19 658 VAL A O 1
ATOM 5332 N N . SER A 1 659 ? -33.350 43.787 -23.770 1.00 90.12 659 SER A N 1
ATOM 5333 C CA . SER A 1 659 ? -33.536 45.231 -23.611 1.00 90.12 659 SER A CA 1
ATOM 5334 C C . SER A 1 659 ? -33.380 45.980 -24.933 1.00 90.12 659 SER A C 1
ATOM 5336 O O . SER A 1 659 ? -32.534 45.647 -25.761 1.00 90.12 659 SER A O 1
ATOM 5338 N N . VAL A 1 660 ? -34.219 46.996 -25.127 1.00 91.31 660 VAL A N 1
ATOM 5339 C CA . VAL A 1 660 ? -34.235 47.874 -26.301 1.00 91.31 660 VAL A CA 1
ATOM 5340 C C . VAL A 1 660 ? -34.193 49.317 -25.813 1.00 91.31 660 VAL A C 1
ATOM 5342 O O . VAL A 1 660 ? -35.036 49.735 -25.017 1.00 91.31 660 VAL A O 1
ATOM 5345 N N . THR A 1 661 ? -33.216 50.081 -26.298 1.00 91.38 661 THR A N 1
ATOM 5346 C CA . THR A 1 661 ? -33.028 51.505 -25.993 1.00 91.38 661 THR A CA 1
ATOM 5347 C C . THR A 1 661 ? -32.951 52.316 -27.275 1.00 91.38 661 THR A C 1
ATOM 5349 O O . THR A 1 661 ? -32.173 51.972 -28.162 1.00 91.38 661 THR A O 1
ATOM 5352 N N . ILE A 1 662 ? -33.702 53.413 -27.346 1.00 92.00 662 ILE A N 1
ATOM 5353 C CA . ILE A 1 662 ? -33.642 54.382 -28.445 1.00 92.00 662 ILE A CA 1
ATOM 5354 C C . ILE A 1 662 ? -33.111 55.698 -27.873 1.00 92.00 662 ILE A C 1
ATOM 5356 O O . ILE A 1 662 ? -33.716 56.266 -26.964 1.00 92.00 662 ILE A O 1
ATOM 5360 N N . THR A 1 663 ? -31.983 56.175 -28.399 1.00 92.50 663 THR A N 1
ATOM 5361 C CA . THR A 1 663 ? -31.355 57.464 -28.064 1.00 92.50 663 THR A CA 1
ATOM 5362 C C . THR A 1 663 ? -31.313 58.364 -29.298 1.00 92.50 663 THR A C 1
ATOM 5364 O O . THR A 1 663 ? -31.268 57.880 -30.429 1.00 92.50 663 THR A O 1
ATOM 5367 N N . LEU A 1 664 ? -31.282 59.684 -29.093 1.00 90.38 664 LEU A N 1
ATOM 5368 C CA . LEU A 1 664 ? -30.841 60.629 -30.122 1.00 90.38 664 LEU A CA 1
ATOM 5369 C C . LEU A 1 664 ? -29.404 61.049 -29.798 1.00 90.38 664 LEU A C 1
ATOM 5371 O O . LEU A 1 664 ? -29.169 61.848 -28.894 1.00 90.38 664 LEU A O 1
ATOM 5375 N N . GLY A 1 665 ? -28.433 60.484 -30.518 1.00 86.56 665 GLY A N 1
ATOM 5376 C CA . GLY A 1 665 ? -27.013 60.750 -30.279 1.00 86.56 665 GLY A CA 1
ATOM 5377 C C . GLY A 1 665 ? -26.598 60.440 -28.835 1.00 86.56 665 GLY A C 1
ATOM 5378 O O . GLY A 1 665 ? -26.846 59.342 -28.340 1.00 86.56 665 GLY A O 1
ATOM 5379 N N . GLY A 1 666 ? -25.965 61.416 -28.176 1.00 85.19 666 GLY A N 1
ATOM 5380 C CA . GLY A 1 666 ? -25.494 61.322 -26.787 1.00 85.19 666 GLY A CA 1
ATOM 5381 C C . GLY A 1 666 ? -26.480 61.802 -25.712 1.00 85.19 666 GLY A C 1
ATOM 5382 O O . GLY A 1 666 ? -26.070 61.946 -24.563 1.00 85.19 666 GLY A O 1
ATOM 5383 N N . PHE A 1 667 ? -27.739 62.092 -26.057 1.00 84.75 667 PHE A N 1
ATOM 5384 C CA . PHE A 1 667 ? -28.770 62.453 -25.076 1.00 84.75 667 PHE A CA 1
ATOM 5385 C C . PHE A 1 667 ? -29.382 61.211 -24.399 1.00 84.75 667 PHE A C 1
ATOM 5387 O O . PHE A 1 667 ? -29.233 60.083 -24.876 1.00 84.75 667 PHE A O 1
ATOM 5394 N N . GLU A 1 668 ? -30.080 61.419 -23.279 1.00 83.25 668 GLU A N 1
ATOM 5395 C CA . GLU A 1 668 ? -30.753 60.355 -22.521 1.00 83.25 668 GLU A CA 1
ATOM 5396 C C . GLU A 1 668 ? -31.754 59.569 -23.407 1.00 83.25 668 GLU A C 1
ATOM 5398 O O . GLU A 1 668 ? -32.415 60.170 -24.261 1.00 83.25 668 GLU A O 1
ATOM 5403 N N . PRO A 1 669 ? -31.870 58.229 -23.267 1.00 86.62 669 PRO A N 1
ATOM 5404 C CA . PRO A 1 669 ? -32.770 57.427 -24.094 1.00 86.62 669 PRO A CA 1
ATOM 5405 C C . PRO A 1 669 ? -34.238 57.841 -23.960 1.00 86.62 669 PRO A C 1
ATOM 5407 O O . PRO A 1 669 ? -34.874 57.614 -22.933 1.00 86.62 669 PRO A O 1
ATOM 5410 N N . ILE A 1 670 ? -34.800 58.340 -25.064 1.00 89.50 670 ILE A N 1
ATOM 5411 C CA . ILE A 1 670 ? -36.223 58.681 -25.216 1.00 89.50 670 ILE A CA 1
ATOM 5412 C C . ILE A 1 670 ? -37.154 57.468 -25.065 1.00 89.50 670 ILE A C 1
ATOM 5414 O O . ILE A 1 670 ? -38.348 57.626 -24.823 1.00 89.50 670 ILE A O 1
ATOM 5418 N N . PHE A 1 671 ? -36.620 56.253 -25.212 1.00 90.31 671 PHE A N 1
ATOM 5419 C CA . PHE A 1 671 ? -37.339 55.010 -24.963 1.00 90.31 671 PHE A CA 1
ATOM 5420 C C . PHE A 1 671 ? -36.390 53.944 -24.413 1.00 90.31 671 PHE A C 1
ATOM 5422 O O . PHE A 1 671 ? -35.309 53.721 -24.964 1.00 90.31 671 PHE A O 1
ATOM 5429 N N . LYS A 1 672 ? -36.815 53.247 -23.354 1.00 88.88 672 LYS A N 1
ATOM 5430 C CA . LYS A 1 672 ? -36.134 52.072 -22.801 1.00 88.88 672 LYS A CA 1
ATOM 5431 C C . LYS A 1 672 ? -37.163 51.035 -22.362 1.00 88.88 672 LYS A C 1
ATOM 5433 O O . LYS A 1 672 ? -38.032 51.329 -21.546 1.00 88.88 672 LYS A O 1
ATOM 5438 N N . MET A 1 673 ? -37.037 49.818 -22.877 1.00 89.25 673 MET A N 1
ATOM 5439 C CA . MET A 1 673 ? -37.905 48.678 -22.574 1.00 89.25 673 MET A CA 1
ATOM 5440 C C . MET A 1 673 ? -37.050 47.437 -22.307 1.00 89.25 673 MET A C 1
ATOM 5442 O O . MET A 1 673 ? -35.997 47.286 -22.921 1.00 89.25 673 MET A O 1
ATOM 5446 N N . SER A 1 674 ? -37.503 46.545 -21.422 1.00 88.50 674 SER A N 1
ATOM 5447 C CA . SER A 1 674 ? -36.901 45.220 -21.218 1.00 88.50 674 SER A CA 1
ATOM 5448 C C . SER A 1 674 ? -37.984 44.148 -21.241 1.00 88.50 674 SER A C 1
ATOM 5450 O O . SER A 1 674 ? -39.013 44.288 -20.577 1.00 88.50 674 SER A O 1
ATOM 5452 N N . ALA A 1 675 ? -37.770 43.099 -22.029 1.00 88.00 675 ALA A N 1
ATOM 5453 C CA . ALA A 1 675 ? -38.690 41.990 -22.221 1.00 88.00 675 ALA A CA 1
ATOM 5454 C C . ALA A 1 675 ? -38.114 40.722 -21.579 1.00 88.00 675 ALA A C 1
ATOM 5456 O O . ALA A 1 675 ? -37.273 40.036 -22.154 1.00 88.00 675 ALA A O 1
ATOM 5457 N N . GLN A 1 676 ? -38.604 40.407 -20.382 1.00 84.56 676 GLN A N 1
ATOM 5458 C CA . GLN A 1 676 ? -38.251 39.195 -19.640 1.00 84.56 676 GLN A CA 1
ATOM 5459 C C . GLN A 1 676 ? -39.119 37.995 -20.052 1.00 84.56 676 GLN A C 1
ATOM 5461 O O . GLN A 1 676 ? -40.115 38.143 -20.762 1.00 84.56 676 GLN A O 1
ATOM 5466 N N . GLN A 1 677 ? -38.762 36.807 -19.557 1.00 74.62 677 GLN A N 1
ATOM 5467 C CA . GLN A 1 677 ? -39.310 35.475 -19.883 1.00 74.62 677 GLN A CA 1
ATOM 5468 C C . GLN A 1 677 ? -40.817 35.350 -20.208 1.00 74.62 677 GLN A C 1
ATOM 5470 O O . GLN A 1 677 ? -41.175 34.500 -21.011 1.00 74.62 677 GLN A O 1
ATOM 5475 N N . LYS A 1 678 ? -41.721 36.140 -19.604 1.00 73.81 678 LYS A N 1
ATOM 5476 C CA . LYS A 1 678 ? -43.175 36.081 -19.899 1.00 73.81 678 LYS A CA 1
ATOM 5477 C C . LYS A 1 678 ? -43.594 36.825 -21.176 1.00 73.81 678 LYS A C 1
ATOM 5479 O O . LYS A 1 678 ? -44.688 36.589 -21.684 1.00 73.81 678 LYS A O 1
ATOM 5484 N N . HIS A 1 679 ? -42.754 37.733 -21.668 1.00 78.25 679 HIS A N 1
ATOM 5485 C CA . HIS A 1 679 ? -42.968 38.505 -22.894 1.00 78.25 679 HIS A CA 1
ATOM 5486 C C . HIS A 1 679 ? -42.171 37.938 -24.076 1.00 78.25 679 HIS A C 1
ATOM 5488 O O . HIS A 1 679 ? -42.614 38.051 -25.217 1.00 78.25 679 HIS A O 1
ATOM 5494 N N . LEU A 1 680 ? -41.045 37.271 -23.801 1.00 81.25 680 LEU A N 1
ATOM 5495 C CA . LEU A 1 680 ? -40.334 36.443 -24.773 1.00 81.25 680 LEU A CA 1
ATOM 5496 C C . LEU A 1 680 ? -41.163 35.184 -25.070 1.00 81.25 680 LEU A C 1
ATOM 5498 O O . LEU A 1 680 ? -41.522 34.445 -24.157 1.00 81.25 680 LEU A O 1
ATOM 5502 N N . ARG A 1 681 ? -41.489 34.941 -26.342 1.00 81.50 681 ARG A N 1
ATOM 5503 C CA . ARG A 1 681 ? -42.262 33.767 -26.775 1.00 81.50 681 ARG A CA 1
ATOM 5504 C C . ARG A 1 681 ? -41.383 32.824 -27.585 1.00 81.50 681 ARG A C 1
ATOM 5506 O O . ARG A 1 681 ? -40.760 33.250 -28.553 1.00 81.50 681 ARG A O 1
ATOM 5513 N N . ASP A 1 682 ? -41.390 31.544 -27.222 1.00 81.19 682 ASP A N 1
ATOM 5514 C CA . ASP A 1 682 ? -40.886 30.488 -28.100 1.00 81.19 682 ASP A CA 1
ATOM 5515 C C . ASP A 1 682 ? -41.752 30.429 -29.368 1.00 81.19 682 ASP A C 1
ATOM 5517 O O . ASP A 1 682 ? -42.978 30.340 -29.282 1.00 81.19 682 ASP A O 1
ATOM 5521 N N . VAL A 1 683 ? -41.122 30.450 -30.544 1.00 82.00 683 VAL A N 1
ATOM 5522 C CA . VAL A 1 683 ? -41.825 30.323 -31.829 1.00 82.00 683 VAL A CA 1
ATOM 5523 C C . VAL A 1 683 ? -42.368 28.897 -31.972 1.00 82.00 683 VAL A C 1
ATOM 5525 O O . VAL A 1 683 ? -41.631 27.919 -31.786 1.00 82.00 683 VAL A O 1
ATOM 5528 N N . SER A 1 684 ? -43.653 28.743 -32.305 1.00 81.50 684 SER A N 1
ATOM 5529 C CA . SER A 1 684 ? -44.242 27.419 -32.523 1.00 81.50 684 SER A CA 1
ATOM 5530 C C . SER A 1 684 ? -43.802 26.811 -33.859 1.00 81.50 684 SER A C 1
ATOM 5532 O O . SER A 1 684 ? -43.417 27.509 -34.796 1.00 81.50 684 SER A O 1
ATOM 5534 N N . PHE A 1 685 ? -43.928 25.486 -33.993 1.00 80.38 685 PHE A N 1
ATOM 5535 C CA . PHE A 1 685 ? -43.534 24.774 -35.215 1.00 80.38 685 PHE A CA 1
ATOM 5536 C C . PHE A 1 685 ? -44.268 25.289 -36.466 1.00 80.38 685 PHE A C 1
ATOM 5538 O O . PHE A 1 685 ? -43.697 25.334 -37.554 1.00 80.38 685 PHE A O 1
ATOM 5545 N N . LYS A 1 686 ? -45.535 25.703 -36.315 1.00 82.69 686 LYS A N 1
ATOM 5546 C CA . LYS A 1 686 ? -46.348 26.236 -37.417 1.00 82.69 686 LYS A CA 1
ATOM 5547 C C . LYS A 1 686 ? -45.888 27.631 -37.839 1.00 82.69 686 LYS A C 1
ATOM 5549 O O . LYS A 1 686 ? -45.795 27.889 -39.033 1.00 82.69 686 LYS A O 1
ATOM 5554 N N . GLU A 1 687 ? -45.572 28.496 -36.876 1.00 84.06 687 GLU A N 1
ATOM 5555 C CA . GLU A 1 687 ? -45.067 29.851 -37.132 1.00 84.06 687 GLU A CA 1
ATOM 5556 C C . GLU A 1 687 ? -43.663 29.808 -37.743 1.00 84.06 687 GLU A C 1
ATOM 5558 O O . GLU A 1 687 ? -43.430 30.450 -38.762 1.00 84.06 687 GLU A O 1
ATOM 5563 N N . PHE A 1 688 ? -42.754 28.986 -37.202 1.00 84.88 688 PHE A N 1
ATOM 5564 C CA . PHE A 1 688 ? -41.405 28.825 -37.756 1.00 84.88 688 PHE A CA 1
ATOM 5565 C C . PHE A 1 688 ? -41.433 28.229 -39.168 1.00 84.88 688 PHE A C 1
ATOM 5567 O O . PHE A 1 688 ? -40.703 28.686 -40.047 1.00 84.88 688 PHE A O 1
ATOM 5574 N N . LYS A 1 689 ? -42.323 27.258 -39.430 1.00 84.69 689 LYS A N 1
ATOM 5575 C CA . LYS A 1 689 ? -42.513 26.739 -40.788 1.00 84.69 689 LYS A CA 1
ATOM 5576 C C . LYS A 1 689 ? -43.052 27.816 -41.736 1.00 84.69 689 LYS A C 1
ATOM 5578 O O . LYS A 1 689 ? -42.492 27.972 -42.812 1.00 84.69 689 LYS A O 1
ATOM 5583 N N . ALA A 1 690 ? -44.082 28.572 -41.347 1.00 86.50 690 ALA A N 1
ATOM 5584 C CA . ALA A 1 690 ? -44.629 29.650 -42.177 1.00 86.50 690 ALA A CA 1
ATOM 5585 C C . ALA A 1 690 ? -43.592 30.756 -42.457 1.00 86.50 690 ALA A C 1
ATOM 5587 O O . ALA A 1 690 ? -43.511 31.266 -43.574 1.00 86.50 690 ALA A O 1
ATOM 5588 N N . PHE A 1 691 ? -42.754 31.077 -41.468 1.00 86.44 691 PHE A N 1
ATOM 5589 C CA . PHE A 1 691 ? -41.617 31.980 -41.624 1.00 86.44 691 PHE A CA 1
ATOM 5590 C C . PHE A 1 691 ? -40.614 31.433 -42.653 1.00 86.44 691 PHE A C 1
ATOM 5592 O O . PHE A 1 691 ? -40.328 32.107 -43.638 1.00 86.44 691 PHE A O 1
ATOM 5599 N N . LYS A 1 692 ? -40.169 30.175 -42.523 1.00 85.56 692 LYS A N 1
ATOM 5600 C CA . LYS A 1 692 ? -39.259 29.550 -43.499 1.00 85.56 692 LYS A CA 1
ATOM 5601 C C . LYS A 1 692 ? -39.868 29.432 -44.906 1.00 85.56 692 LYS A C 1
ATOM 5603 O O . LYS A 1 692 ? -39.184 29.707 -45.887 1.00 85.56 692 LYS A O 1
ATOM 5608 N N . ASP A 1 693 ? -41.150 29.078 -45.020 1.00 85.94 693 ASP A N 1
ATOM 5609 C CA . ASP A 1 693 ? -41.868 29.025 -46.303 1.00 85.94 693 ASP A CA 1
ATOM 5610 C C . ASP A 1 693 ? -42.000 30.424 -46.957 1.00 85.94 693 ASP A C 1
ATOM 5612 O O . ASP A 1 693 ? -42.123 30.508 -48.179 1.00 85.94 693 ASP A O 1
ATOM 5616 N N . THR A 1 694 ? -41.907 31.521 -46.188 1.00 87.88 694 THR A N 1
ATOM 5617 C CA . THR A 1 694 ? -41.889 32.903 -46.714 1.00 87.88 694 THR A CA 1
ATOM 5618 C C . THR A 1 694 ? -40.562 33.238 -47.406 1.00 87.88 694 THR A C 1
ATOM 5620 O O . THR A 1 694 ? -40.567 33.824 -48.487 1.00 87.88 694 THR A O 1
ATOM 5623 N N . TYR A 1 695 ? -39.428 32.808 -46.840 1.00 87.31 695 TYR A N 1
ATOM 5624 C CA . TYR A 1 695 ? -38.084 33.030 -47.402 1.00 87.31 695 TYR A CA 1
ATOM 5625 C C . TYR A 1 695 ? -37.660 31.971 -48.437 1.00 87.31 695 TYR A C 1
ATOM 5627 O O . TYR A 1 695 ? -36.529 31.972 -48.907 1.00 87.31 695 TYR A O 1
ATOM 5635 N N . LYS A 1 696 ? -38.579 31.101 -48.875 1.00 83.19 696 LYS A N 1
ATOM 5636 C CA . LYS A 1 696 ? -38.331 29.961 -49.780 1.00 83.19 696 LYS A CA 1
ATOM 5637 C C . LYS A 1 696 ? -37.845 30.313 -51.208 1.00 83.19 696 LYS A C 1
ATOM 5639 O O . LYS A 1 696 ? -37.744 29.435 -52.058 1.00 83.19 696 LYS A O 1
ATOM 5644 N N . LYS A 1 697 ? -37.590 31.588 -51.503 1.00 83.69 697 LYS A N 1
ATOM 5645 C CA . LYS A 1 697 ? -37.031 32.073 -52.780 1.00 83.69 697 LYS A CA 1
ATOM 5646 C C . LYS A 1 697 ? -35.591 32.587 -52.659 1.00 83.69 697 LYS A C 1
ATOM 5648 O O . LYS A 1 697 ? -35.052 33.062 -53.652 1.00 83.69 697 LYS A O 1
ATOM 5653 N N . ASP A 1 698 ? -35.022 32.550 -51.458 1.00 88.81 698 ASP A N 1
ATOM 5654 C CA . ASP A 1 698 ? -33.703 33.080 -51.129 1.00 88.81 698 ASP A CA 1
ATOM 5655 C C . ASP A 1 698 ? -32.895 31.991 -50.410 1.00 88.81 698 ASP A C 1
ATOM 5657 O O . ASP A 1 698 ? -33.086 31.734 -49.219 1.00 88.81 698 ASP A O 1
ATOM 5661 N N . ASP A 1 699 ? -32.039 31.299 -51.165 1.00 84.19 699 ASP A N 1
ATOM 5662 C CA . ASP A 1 699 ? -31.346 30.092 -50.705 1.00 84.19 699 ASP A CA 1
ATOM 5663 C C . ASP A 1 699 ? -30.359 30.365 -49.556 1.00 84.19 699 ASP A C 1
ATOM 5665 O O . ASP A 1 699 ? -30.155 29.489 -48.710 1.00 84.19 699 ASP A O 1
ATOM 5669 N N . ASP A 1 700 ? -29.805 31.577 -49.460 1.00 87.19 700 ASP A N 1
ATOM 5670 C CA . ASP A 1 700 ? -28.921 31.979 -48.357 1.00 87.19 700 ASP A CA 1
ATOM 5671 C C . ASP A 1 700 ? -29.716 32.130 -47.048 1.00 87.19 700 ASP A C 1
ATOM 5673 O O . ASP A 1 700 ? -29.325 31.596 -46.003 1.00 87.19 700 ASP A O 1
ATOM 5677 N N . SER A 1 701 ? -30.894 32.768 -47.107 1.00 86.50 701 SER A N 1
ATOM 5678 C CA . SER A 1 701 ? -31.824 32.828 -45.969 1.00 86.50 701 SER A CA 1
ATOM 5679 C C . SER A 1 701 ? -32.311 31.438 -45.546 1.00 86.50 701 SER A C 1
ATOM 5681 O O . SER A 1 701 ? -32.441 31.170 -44.349 1.00 86.50 701 SER A O 1
ATOM 5683 N N . ILE A 1 702 ? -32.565 30.526 -46.492 1.00 85.00 702 ILE A N 1
ATOM 5684 C CA . ILE A 1 702 ? -32.971 29.145 -46.177 1.00 85.00 702 ILE A CA 1
ATOM 5685 C C . ILE A 1 702 ? -31.849 28.406 -45.437 1.00 85.00 702 ILE A C 1
ATOM 5687 O O . ILE A 1 702 ? -32.122 27.807 -44.394 1.00 85.00 702 ILE A O 1
ATOM 5691 N N . GLN A 1 703 ? -30.610 28.474 -45.934 1.00 85.75 703 GLN A N 1
ATOM 5692 C CA . GLN A 1 703 ? -29.446 27.838 -45.305 1.00 85.75 703 GLN A CA 1
ATOM 5693 C C . GLN A 1 703 ? -29.204 28.371 -43.889 1.00 85.75 703 GLN A C 1
ATOM 5695 O O . GLN A 1 703 ? -29.033 27.583 -42.959 1.00 85.75 703 GLN A O 1
ATOM 5700 N N . PHE A 1 704 ? -29.266 29.692 -43.692 1.00 87.19 704 PHE A N 1
ATOM 5701 C CA . PHE A 1 704 ? -29.130 30.291 -42.363 1.00 87.19 704 PHE A CA 1
ATOM 5702 C C . PHE A 1 704 ? -30.216 29.796 -41.396 1.00 87.19 704 PHE A C 1
ATOM 5704 O O . PHE A 1 704 ? -29.914 29.434 -40.259 1.00 87.19 704 PHE A O 1
ATOM 5711 N N . LEU A 1 705 ? -31.474 29.709 -41.844 1.00 84.38 705 LEU A N 1
ATOM 5712 C CA . LEU A 1 705 ? -32.585 29.224 -41.017 1.00 84.38 705 LEU A CA 1
ATOM 5713 C C . LEU A 1 705 ? -32.542 27.711 -40.742 1.00 84.38 705 LEU A C 1
ATOM 5715 O O . LEU A 1 705 ? -33.149 27.267 -39.769 1.00 84.38 705 LEU A O 1
ATOM 5719 N N . GLU A 1 706 ? -31.820 26.913 -41.533 1.00 83.00 706 GLU A N 1
ATOM 5720 C CA . GLU A 1 706 ? -31.607 25.482 -41.258 1.00 83.00 706 GLU A CA 1
ATOM 5721 C C . GLU A 1 706 ? -30.601 25.207 -40.134 1.00 83.00 706 GLU A C 1
ATOM 5723 O O . GLU A 1 706 ? -30.669 24.147 -39.510 1.00 83.00 706 GLU A O 1
ATOM 5728 N N . LEU A 1 707 ? -29.744 26.174 -39.791 1.00 82.00 707 LEU A N 1
ATOM 5729 C CA . LEU A 1 707 ? -28.858 26.087 -38.622 1.00 82.00 707 LEU A CA 1
ATOM 5730 C C . LEU A 1 707 ? -29.627 26.155 -37.286 1.00 82.00 707 LEU A C 1
ATOM 5732 O O . LEU A 1 707 ? -29.110 25.733 -36.250 1.00 82.00 707 LEU A O 1
ATOM 5736 N N . TYR A 1 708 ? -30.866 26.662 -37.293 1.00 83.12 708 TYR A N 1
ATOM 5737 C CA . TYR A 1 708 ? -31.687 26.836 -36.094 1.00 83.12 708 TYR A CA 1
ATOM 5738 C C . TYR A 1 708 ? -32.712 25.710 -35.941 1.00 83.12 708 TYR A C 1
ATOM 5740 O O . TYR A 1 708 ? -33.714 25.632 -36.652 1.00 83.12 708 TYR A O 1
ATOM 5748 N N . THR A 1 709 ? -32.503 24.858 -34.937 1.00 69.94 709 THR A N 1
ATOM 5749 C CA . THR A 1 709 ? -33.497 23.856 -34.536 1.00 69.94 709 THR A CA 1
ATOM 5750 C C . THR A 1 709 ? -34.473 24.438 -33.515 1.00 69.94 709 THR A C 1
ATOM 5752 O O . THR A 1 709 ? -34.081 25.121 -32.569 1.00 69.94 709 THR A O 1
ATOM 5755 N N . GLN A 1 710 ? -35.769 24.145 -33.671 1.00 63.59 710 GLN A N 1
ATOM 5756 C CA . GLN A 1 710 ? -36.736 24.437 -32.614 1.00 63.59 710 GLN A CA 1
ATOM 5757 C C . GLN A 1 710 ? -36.397 23.575 -31.382 1.00 63.59 710 GLN A C 1
ATOM 5759 O O . GLN A 1 710 ? -36.202 22.364 -31.545 1.00 63.59 710 GLN A O 1
ATOM 5764 N N . PRO A 1 711 ? -36.379 24.126 -30.151 1.00 55.91 711 PRO A N 1
ATOM 5765 C CA . PRO A 1 711 ? -36.266 23.309 -28.951 1.00 55.91 711 PRO A CA 1
ATOM 5766 C C . PRO A 1 711 ? -37.446 22.332 -28.887 1.00 55.91 711 PRO A C 1
ATOM 5768 O O . PRO A 1 711 ? -38.582 22.733 -28.626 1.00 55.91 711 PRO A O 1
ATOM 5771 N N . ARG A 1 712 ? -37.183 21.037 -29.104 1.00 47.56 712 ARG A N 1
ATOM 5772 C CA . ARG A 1 712 ? -38.153 19.983 -28.787 1.00 47.56 712 ARG A CA 1
ATOM 5773 C C . ARG A 1 712 ? -38.444 20.054 -27.293 1.00 47.56 712 ARG A C 1
ATOM 5775 O O . ARG A 1 712 ? -37.574 19.755 -26.477 1.00 47.56 712 ARG A O 1
ATOM 5782 N N . SER A 1 713 ? -39.674 20.409 -26.941 1.00 40.56 713 SER A N 1
ATOM 5783 C CA . SER A 1 713 ? -40.211 20.228 -25.598 1.00 40.56 713 SER A CA 1
ATOM 5784 C C . SER A 1 713 ? -40.324 18.729 -25.310 1.00 40.56 713 SER A C 1
ATOM 5786 O O . SER A 1 713 ? -41.336 18.089 -25.597 1.00 40.56 713 SER A O 1
ATOM 5788 N N . TYR A 1 714 ? -39.248 18.155 -24.770 1.00 35.97 714 TYR A N 1
ATOM 5789 C CA . TYR A 1 714 ? -39.233 16.789 -24.260 1.00 35.97 714 TYR A CA 1
ATOM 5790 C C . TYR A 1 714 ? -40.233 16.670 -23.106 1.00 35.97 714 TYR A C 1
ATOM 5792 O O . TYR A 1 714 ? -39.949 17.033 -21.969 1.00 35.97 714 TYR A O 1
ATOM 5800 N N . HIS A 1 715 ? -41.419 16.137 -23.399 1.00 30.73 715 HIS A N 1
ATOM 5801 C CA . HIS A 1 715 ? -42.346 15.642 -22.384 1.00 30.73 715 HIS A CA 1
ATOM 5802 C C . HIS A 1 715 ? -41.949 14.227 -21.933 1.00 30.73 715 HIS A C 1
ATOM 5804 O O . HIS A 1 715 ? -42.713 13.273 -22.098 1.00 30.73 715 HIS A O 1
ATOM 5810 N N . ARG A 1 716 ? -40.739 14.111 -21.372 1.00 29.16 716 ARG A N 1
ATOM 5811 C CA . ARG A 1 716 ? -40.335 13.128 -20.354 1.00 29.16 716 ARG A CA 1
ATOM 5812 C C . ARG A 1 716 ? -38.947 13.448 -19.820 1.00 29.16 716 ARG A C 1
ATOM 5814 O O . ARG A 1 716 ? -38.080 13.755 -20.663 1.00 29.16 716 ARG A O 1
#

Organism: NCBI:txid143900